Protein 6ZVO (pdb70)

Structure (mmCIF, N/CA/C/O backbone):
data_6ZVO
#
_entry.id   6ZVO
#
_cell.length_a   56.057
_cell.length_b   53.501
_cell.length_c   70.912
_cell.angle_alpha   90
_cell.angle_beta   98.36
_cell.angle_gamma   90
#
_symmetry.space_group_name_H-M   'P 1 21 1'
#
loop_
_entity.id
_entity.type
_entity.pdbx_description
1 polymer 'Mixed lineage kinase domain-like protein'
2 non-polymer 'CHLORIDE ION'
3 non-polymer 'BROMIDE ION'
4 water water
#
loop_
_atom_site.group_PDB
_atom_site.id
_atom_site.type_symbol
_atom_site.label_atom_id
_atom_site.label_alt_id
_atom_site.label_comp_id
_atom_site.label_asym_id
_atom_site.label_entity_id
_atom_site.label_seq_id
_atom_site.pdbx_PDB_ins_code
_atom_site.Cartn_x
_atom_site.Cartn_y
_atom_site.Cartn_z
_atom_site.occupancy
_atom_site.B_iso_or_equiv
_atom_site.auth_seq_id
_atom_site.auth_comp_id
_atom_site.auth_asym_id
_atom_site.auth_atom_id
_atom_site.pdbx_PDB_model_num
ATOM 1 N N . PRO A 1 3 ? 4.915 29.213 -12.931 1 46.12 0 PRO A N 1
ATOM 2 C CA . PRO A 1 3 ? 6.099 28.373 -12.689 1 45.47 0 PRO A CA 1
ATOM 3 C C . PRO A 1 3 ? 6.092 27.716 -11.301 1 44.92 0 PRO A C 1
ATOM 4 O O . PRO A 1 3 ? 6.524 26.566 -11.154 1 43.93 0 PRO A O 1
ATOM 8 N N . GLY A 1 4 ? 5.598 28.451 -10.297 1 45.1 1 GLY A N 1
ATOM 9 C CA . GLY A 1 4 ? 5.476 27.953 -8.926 1 43.67 1 GLY A CA 1
ATOM 10 C C . GLY A 1 4 ? 4.44 26.85 -8.832 1 43.97 1 GLY A C 1
ATOM 11 O O . GLY A 1 4 ? 4.635 25.876 -8.099 1 40.69 1 GLY A O 1
ATOM 12 N N . GLU A 1 5 ? 3.348 26.978 -9.615 1 44.79 2 GLU A N 1
ATOM 13 C CA . GLU A 1 5 ? 2.284 25.986 -9.694 1 44.6 2 GLU A CA 1
ATOM 14 C C . GLU A 1 5 ? 2.786 24.74 -10.431 1 42.43 2 GLU A C 1
ATOM 15 O O . GLU A 1 5 ? 2.482 23.631 -10.017 1 40.26 2 GLU A O 1
ATOM 21 N N . ASN A 1 6 ? 3.572 24.922 -11.503 1 40.9 3 ASN A N 1
ATOM 22 C CA . ASN A 1 6 ? 4.13 23.812 -12.277 1 39.33 3 ASN A CA 1
ATOM 23 C C . ASN A 1 6 ? 5.047 22.973 -11.355 1 36.66 3 ASN A C 1
ATOM 24 O O . ASN A 1 6 ? 4.945 21.738 -11.323 1 34.74 3 ASN A O 1
ATOM 29 N N . LEU A 1 7 ? 5.897 23.652 -10.57 1 32.61 4 LEU A N 1
ATOM 30 C CA . LEU A 1 7 ? 6.811 22.985 -9.647 1 30.66 4 LEU A CA 1
ATOM 31 C C . LEU A 1 7 ? 6.054 22.192 -8.58 1 29.1 4 LEU A C 1
ATOM 32 O O . LEU A 1 7 ? 6.37 21.021 -8.318 1 27.38 4 LEU A O 1
ATOM 37 N N . LYS A 1 8 ? 5.028 22.8 -7.995 1 29.06 5 LYS A N 1
ATOM 38 C CA . LYS A 1 8 ? 4.207 22.14 -6.972 1 29.72 5 LYS A CA 1
ATOM 39 C C . LYS A 1 8 ? 3.511 20.904 -7.543 1 28.37 5 LYS A C 1
ATOM 40 O O . LYS A 1 8 ? 3.44 19.858 -6.874 1 28.23 5 LYS A O 1
ATOM 46 N N . HIS A 1 9 ? 3.041 21.006 -8.796 1 27.14 6 HIS A N 1
ATOM 47 C CA . HIS A 1 9 ? 2.371 19.89 -9.46 1 25.64 6 HIS A CA 1
ATOM 48 C C . HIS A 1 9 ? 3.354 18.726 -9.624 1 23.94 6 HIS A C 1
ATOM 49 O O . HIS A 1 9 ? 3.025 17.597 -9.275 1 23.31 6 HIS A O 1
ATOM 56 N N . ILE A 1 10 ? 4.563 19.005 -10.128 1 21.66 7 ILE A N 1
ATOM 57 C CA . ILE A 1 10 ? 5.607 17.99 -10.313 1 20.89 7 ILE A CA 1
ATOM 58 C C . ILE A 1 10 ? 5.921 17.295 -8.991 1 19.25 7 ILE A C 1
ATOM 59 O O . ILE A 1 10 ? 5.985 16.063 -8.938 1 19.17 7 ILE A O 1
ATOM 64 N N . ILE A 1 11 ? 6.068 18.078 -7.911 1 19.1 8 ILE A N 1
ATOM 65 C CA . ILE A 1 11 ? 6.371 17.498 -6.605 1 18.8 8 ILE A CA 1
ATOM 66 C C . ILE A 1 11 ? 5.259 16.592 -6.127 1 18.68 8 ILE A C 1
ATOM 67 O O . ILE A 1 11 ? 5.522 15.453 -5.759 1 19.36 8 ILE A O 1
ATOM 72 N N . THR A 1 12 ? 4.011 17.063 -6.234 1 18.97 9 THR A N 1
ATOM 73 C CA . THR A 1 12 ? 2.868 16.251 -5.819 1 19.53 9 THR A CA 1
ATOM 74 C C . THR A 1 12 ? 2.757 14.973 -6.639 1 19.46 9 THR A C 1
ATOM 75 O O . THR A 1 12 ? 2.522 13.9 -6.079 1 19.57 9 THR A O 1
ATOM 79 N N . LEU A 1 13 ? 2.949 15.094 -7.957 1 19.38 10 LEU A N 1
ATOM 80 C CA . LEU A 1 13 ? 2.877 13.947 -8.853 1 19.09 10 LEU A CA 1
ATOM 81 C C . LEU A 1 13 ? 3.971 12.911 -8.506 1 18.9 10 LEU A C 1
ATOM 82 O O . LEU A 1 13 ? 3.666 11.714 -8.441 1 19.58 10 LEU A O 1
ATOM 87 N N . GLY A 1 14 ? 5.195 13.363 -8.219 1 18.34 11 GLY A N 1
ATOM 88 C CA . GLY A 1 14 ? 6.254 12.444 -7.816 1 18.44 11 GLY A CA 1
ATOM 89 C C . GLY A 1 14 ? 5.929 11.738 -6.508 1 18.38 11 GLY A C 1
ATOM 90 O O . GLY A 1 14 ? 6.164 10.525 -6.359 1 17.9 11 GLY A O 1
ATOM 91 N N . GLN A 1 15 ? 5.343 12.497 -5.545 1 18.91 12 GLN A N 1
ATOM 92 C CA . GLN A 1 15 ? 4.988 11.893 -4.254 1 20.05 12 GLN A CA 1
ATOM 93 C C . GLN A 1 15 ? 3.903 10.831 -4.43 1 19.82 12 GLN A C 1
ATOM 94 O O . GLN A 1 15 ? 3.98 9.764 -3.807 1 19.32 12 GLN A O 1
ATOM 100 N N . VAL A 1 16 ? 2.906 11.117 -5.299 1 19.9 13 VAL A N 1
ATOM 101 C CA . VAL A 1 16 ? 1.836 10.157 -5.541 1 20.12 13 VAL A CA 1
ATOM 102 C C . VAL A 1 16 ? 2.386 8.886 -6.227 1 19.19 13 VAL A C 1
ATOM 103 O O . VAL A 1 16 ? 2.034 7.763 -5.848 1 19.07 13 VAL A O 1
ATOM 107 N N . ILE A 1 17 ? 3.262 9.058 -7.219 1 17.56 14 ILE A N 1
ATOM 108 C CA . ILE A 1 17 ? 3.879 7.92 -7.909 1 17.44 14 ILE A CA 1
ATOM 109 C C . ILE A 1 17 ? 4.64 7.046 -6.916 1 17.18 14 ILE A C 1
ATOM 110 O O . ILE A 1 17 ? 4.498 5.827 -6.951 1 17.58 14 ILE A O 1
ATOM 115 N N . HIS A 1 18 ? 5.436 7.66 -6.019 1 17.82 15 HIS A N 1
ATOM 116 C CA . HIS A 1 18 ? 6.173 6.859 -5.035 1 18.74 15 HIS A CA 1
ATOM 117 C C . HIS A 1 18 ? 5.224 6.065 -4.13 1 19.19 15 HIS A C 1
ATOM 118 O O . HIS A 1 18 ? 5.414 4.868 -3.934 1 20.31 15 HIS A O 1
ATOM 125 N N . LYS A 1 19 ? 4.163 6.721 -3.625 1 20.51 16 LYS A N 1
ATOM 126 C CA . LYS A 1 19 ? 3.214 6.029 -2.757 1 21.64 16 LYS A CA 1
ATOM 127 C C . LYS A 1 19 ? 2.513 4.877 -3.506 1 21.47 16 LYS A C 1
ATOM 128 O O . LYS A 1 19 ? 2.383 3.772 -2.962 1 22.07 16 LYS A O 1
ATOM 134 N N . ARG A 1 20 ? 2.101 5.118 -4.752 1 21.48 17 ARG A N 1
ATOM 135 C CA . ARG A 1 20 ? 1.465 4.074 -5.57 1 22.38 17 ARG A CA 1
ATOM 136 C C . ARG A 1 20 ? 2.414 2.933 -5.826 1 21.96 17 ARG A C 1
ATOM 137 O O . ARG A 1 20 ? 2.017 1.778 -5.705 1 22.54 17 ARG A O 1
ATOM 145 N N . CYS A 1 21 ? 3.689 3.237 -6.135 1 20.37 18 CYS A N 1
ATOM 146 C CA . CYS A 1 21 ? 4.663 2.18 -6.379 1 21.03 18 CYS A CA 1
ATOM 147 C C . CYS A 1 21 ? 4.831 1.269 -5.181 1 22.19 18 CYS A C 1
ATOM 148 O O . CYS A 1 21 ? 4.943 0.037 -5.342 1 21.97 18 CYS A O 1
ATOM 151 N N . GLU A 1 22 ? 4.827 1.866 -3.97 1 23.43 19 GLU A N 1
ATOM 152 C CA . GLU A 1 22 ? 4.986 1.093 -2.735 1 26.33 19 GLU A CA 1
ATOM 153 C C . GLU A 1 22 ? 3.825 0.123 -2.475 1 27.48 19 GLU A C 1
ATOM 154 O O . GLU A 1 22 ? 4.008 -0.889 -1.788 1 28.87 19 GLU A O 1
ATOM 160 N N A GLU A 1 23 ? 2.639 0.428 -3.03 0.53 27.81 20 GLU A N 1
ATOM 161 N N B GLU A 1 23 ? 2.633 0.445 -2.989 0.47 27.93 20 GLU A N 1
ATOM 162 C CA A GLU A 1 23 ? 1.424 -0.37 -2.894 0.53 28.13 20 GLU A CA 1
ATOM 163 C CA B GLU A 1 23 ? 1.454 -0.398 -2.808 0.47 28.18 20 GLU A CA 1
ATOM 164 C C A GLU A 1 23 ? 1.309 -1.495 -3.937 0.53 27.82 20 GLU A C 1
ATOM 165 C C B GLU A 1 23 ? 1.185 -1.354 -3.993 0.47 27.96 20 GLU A C 1
ATOM 166 O O A GLU A 1 23 ? 0.556 -2.439 -3.697 0.53 27.52 20 GLU A O 1
ATOM 167 O O B GLU A 1 23 ? 0.134 -2.001 -4.019 0.47 27.54 20 GLU A O 1
ATOM 178 N N A MET A 1 24 ? 1.97 -1.368 -5.113 0.58 26.03 21 MET A N 1
ATOM 179 N N B MET A 1 24 ? 2.106 -1.434 -4.974 0.42 26.27 21 MET A N 1
ATOM 180 C CA A MET A 1 24 ? 1.855 -2.361 -6.19 0.58 26.12 21 MET A CA 1
ATOM 181 C CA B MET A 1 24 ? 1.943 -2.359 -6.093 0.42 26.09 21 MET A CA 1
ATOM 182 C C A MET A 1 24 ? 2.191 -3.774 -5.712 0.58 26.41 21 MET A C 1
ATOM 183 C C B MET A 1 24 ? 2.131 -3.778 -5.562 0.42 26.16 21 MET A C 1
ATOM 184 O O A MET A 1 24 ? 3.163 -3.99 -4.991 0.58 26.28 21 MET A O 1
ATOM 185 O O B MET A 1 24 ? 2.984 -4.015 -4.705 0.42 25.4 21 MET A O 1
ATOM 194 N N . LYS A 1 25 ? 1.291 -4.706 -6.021 1 26.61 22 LYS A N 1
ATOM 195 C CA . LYS A 1 25 ? 1.352 -6.087 -5.558 1 27.92 22 LYS A CA 1
ATOM 196 C C . LYS A 1 25 ? 2.216 -7.031 -6.374 1 27.09 22 LYS A C 1
ATOM 197 O O . LYS A 1 25 ? 2.632 -8.071 -5.841 1 28.84 22 LYS A O 1
ATOM 203 N N . TYR A 1 26 ? 2.485 -6.705 -7.638 1 26.42 23 TYR A N 1
ATOM 204 C CA . TYR A 1 26 ? 3.23 -7.595 -8.51 1 27.04 23 TYR A CA 1
ATOM 205 C C . TYR A 1 26 ? 4.413 -6.865 -9.14 1 26.09 23 TYR A C 1
ATOM 206 O O . TYR A 1 26 ? 4.388 -5.642 -9.266 1 26.32 23 TYR A O 1
ATOM 215 N N . CYS A 1 27 ? 5.48 -7.608 -9.497 1 25.41 24 CYS A N 1
ATOM 216 C CA . CYS A 1 27 ? 6.725 -7.04 -10.035 1 24.8 24 CYS A CA 1
ATOM 217 C C . CYS A 1 27 ? 7.247 -5.926 -9.133 1 23.78 24 CYS A C 1
ATOM 218 O O . CYS A 1 27 ? 7.539 -4.826 -9.583 1 23.88 24 CYS A O 1
ATOM 221 N N . LYS A 1 28 ? 7.274 -6.234 -7.834 1 23.52 25 LYS A N 1
ATOM 222 C CA . LYS A 1 28 ? 7.632 -5.272 -6.818 1 23.56 25 LYS A CA 1
ATOM 223 C C . LYS A 1 28 ? 9.024 -4.672 -6.966 1 22.79 25 LYS A C 1
ATOM 224 O O . LYS A 1 28 ? 9.194 -3.509 -6.614 1 21.27 25 LYS A O 1
ATOM 230 N N . LYS A 1 29 ? 10.035 -5.42 -7.463 1 22.19 26 LYS A N 1
ATOM 231 C CA . LYS A 1 29 ? 11.395 -4.842 -7.576 1 22.51 26 LYS A CA 1
ATOM 232 C C . LYS A 1 29 ? 11.373 -3.664 -8.537 1 20.73 26 LYS A C 1
ATOM 233 O O . LYS A 1 29 ? 11.884 -2.598 -8.201 1 20.95 26 LYS A O 1
ATOM 239 N N . GLN A 1 30 ? 10.718 -3.841 -9.689 1 19.26 27 GLN A N 1
ATOM 240 C CA . GLN A 1 30 ? 10.658 -2.781 -10.694 1 18.55 27 GLN A CA 1
ATOM 241 C C . GLN A 1 30 ? 9.776 -1.628 -10.251 1 17.94 27 GLN A C 1
ATOM 242 O O . GLN A 1 30 ? 10.123 -0.473 -10.499 1 17.82 27 GLN A O 1
ATOM 248 N N . CYS A 1 31 ? 8.654 -1.936 -9.597 1 18.32 28 CYS A N 1
ATOM 249 C CA . CYS A 1 31 ? 7.756 -0.858 -9.149 1 17.87 28 CYS A CA 1
ATOM 250 C C . CYS A 1 31 ? 8.441 -0.039 -8.064 1 17.57 28 CYS A C 1
ATOM 251 O O . CYS A 1 31 ? 8.438 1.183 -8.139 1 18.02 28 CYS A O 1
ATOM 254 N N . ARG A 1 32 ? 9.054 -0.713 -7.081 1 17.87 29 ARG A N 1
ATOM 255 C CA . ARG A 1 32 ? 9.72 0.009 -6.013 1 18.2 29 ARG A CA 1
ATOM 256 C C . ARG A 1 32 ? 10.914 0.787 -6.523 1 17.56 29 ARG A C 1
ATOM 257 O O . ARG A 1 32 ? 11.189 1.866 -5.995 1 16.97 29 ARG A O 1
ATOM 265 N N . ARG A 1 33 ? 11.61 0.27 -7.554 1 16.72 30 ARG A N 1
ATOM 266 C CA . ARG A 1 33 ? 12.764 1.001 -8.102 1 16.72 30 ARG A CA 1
ATOM 267 C C . ARG A 1 33 ? 12.273 2.307 -8.742 1 15.93 30 ARG A C 1
ATOM 268 O O . ARG A 1 33 ? 12.87 3.366 -8.527 1 16.43 30 ARG A O 1
ATOM 276 N N . LEU A 1 34 ? 11.151 2.236 -9.484 1 15.39 31 LEU A N 1
ATOM 277 C CA . LEU A 1 34 ? 10.602 3.452 -10.102 1 14.68 31 LEU A CA 1
ATOM 278 C C . LEU A 1 34 ? 10.227 4.483 -9.023 1 14.88 31 LEU A C 1
ATOM 279 O O . LEU A 1 34 ? 10.591 5.648 -9.14 1 15.03 31 LEU A O 1
ATOM 284 N N . GLY A 1 35 ? 9.553 4.041 -7.97 1 15.31 32 GLY A N 1
ATOM 285 C CA . GLY A 1 35 ? 9.125 4.955 -6.905 1 15.69 32 GLY A CA 1
ATOM 286 C C . GLY A 1 35 ? 10.311 5.599 -6.207 1 16.34 32 GLY A C 1
ATOM 287 O O . GLY A 1 35 ? 10.302 6.805 -5.945 1 16.94 32 GLY A O 1
ATOM 288 N N . HIS A 1 36 ? 11.36 4.763 -5.93 1 17.09 33 HIS A N 1
ATOM 289 C CA . HIS A 1 36 ? 12.612 5.228 -5.267 1 18.2 33 HIS A CA 1
ATOM 290 C C . HIS A 1 36 ? 13.296 6.289 -6.157 1 17.12 33 HIS A C 1
ATOM 291 O O . HIS A 1 36 ? 13.665 7.386 -5.685 1 16.96 33 HIS A O 1
ATOM 298 N N . ARG A 1 37 ? 13.396 5.998 -7.465 1 15.88 34 ARG A N 1
ATOM 299 C CA . ARG A 1 37 ? 14.028 6.93 -8.397 1 15.63 34 ARG A CA 1
ATOM 300 C C . ARG A 1 37 ? 13.248 8.244 -8.466 1 15.43 34 ARG A C 1
ATOM 301 O O . ARG A 1 37 ? 13.858 9.328 -8.397 1 14.89 34 ARG A O 1
ATOM 309 N N . VAL A 1 38 ? 11.908 8.169 -8.561 1 15.24 35 VAL A N 1
ATOM 310 C CA . VAL A 1 38 ? 11.097 9.39 -8.649 1 15.43 35 VAL A CA 1
ATOM 311 C C . VAL A 1 38 ? 11.189 10.255 -7.386 1 15.68 35 VAL A C 1
ATOM 312 O O . VAL A 1 38 ? 11.379 11.485 -7.467 1 16.33 35 VAL A O 1
ATOM 316 N N . LEU A 1 39 ? 11.171 9.61 -6.234 1 16.12 36 LEU A N 1
ATOM 317 C CA . LEU A 1 39 ? 11.31 10.349 -4.971 1 17.05 36 LEU A CA 1
ATOM 318 C C . LEU A 1 39 ? 12.666 11.059 -4.914 1 16.75 36 LEU A C 1
ATOM 319 O O . LEU A 1 39 ? 12.741 12.185 -4.421 1 18.02 36 LEU A O 1
ATOM 324 N N . GLY A 1 40 ? 13.706 10.401 -5.454 1 16.57 37 GLY A N 1
ATOM 325 C CA . GLY A 1 40 ? 15.045 10.974 -5.473 1 16.61 37 GLY A CA 1
ATOM 326 C C . GLY A 1 40 ? 15.109 12.195 -6.361 1 16.94 37 GLY A C 1
ATOM 327 O O . GLY A 1 40 ? 15.841 13.129 -6.054 1 18.99 37 GLY A O 1
ATOM 328 N N . LEU A 1 41 ? 14.385 12.186 -7.49 1 16.4 38 LEU A N 1
ATOM 329 C CA . LEU A 1 41 ? 14.422 13.34 -8.399 1 16.13 38 LEU A CA 1
ATOM 330 C C . LEU A 1 41 ? 13.68 14.511 -7.821 1 16.6 38 LEU A C 1
ATOM 331 O O . LEU A 1 41 ? 14.088 15.671 -8.037 1 17.17 38 LEU A O 1
ATOM 336 N N . ILE A 1 42 ? 12.548 14.233 -7.138 1 17.05 39 ILE A N 1
ATOM 337 C CA . ILE A 1 42 ? 11.782 15.361 -6.613 1 17.79 39 ILE A CA 1
ATOM 338 C C . ILE A 1 42 ? 12.421 15.948 -5.366 1 17.88 39 ILE A C 1
ATOM 339 O O . ILE A 1 42 ? 12.131 17.1 -5.054 1 17.97 39 ILE A O 1
ATOM 344 N N . LYS A 1 43 ? 13.316 15.215 -4.675 1 18.17 40 LYS A N 1
ATOM 345 C CA . LYS A 1 43 ? 13.912 15.75 -3.441 1 19.38 40 LYS A CA 1
ATOM 346 C C . LYS A 1 43 ? 14.577 17.14 -3.644 1 18.77 40 LYS A C 1
ATOM 347 O O . LYS A 1 43 ? 14.184 18.083 -2.931 1 19.11 40 LYS A O 1
ATOM 353 N N . PRO A 1 44 ? 15.486 17.338 -4.618 1 18.82 41 PRO A N 1
ATOM 354 C CA . PRO A 1 44 ? 16.059 18.692 -4.806 1 18.74 41 PRO A CA 1
ATOM 355 C C . PRO A 1 44 ? 15.016 19.74 -5.246 1 18.79 41 PRO A C 1
ATOM 356 O O . PRO A 1 44 ? 15.169 20.929 -4.956 1 18.82 41 PRO A O 1
ATOM 360 N N . LEU A 1 45 ? 13.942 19.299 -5.936 1 18.74 42 LEU A N 1
ATOM 361 C CA . LEU A 1 45 ? 12.887 20.217 -6.347 1 19.1 42 LEU A CA 1
ATOM 362 C C . LEU A 1 45 ? 12.135 20.713 -5.142 1 20.57 42 LEU A C 1
ATOM 363 O O . LEU A 1 45 ? 11.793 21.902 -5.084 1 21.07 42 LEU A O 1
ATOM 368 N N . GLU A 1 46 ? 11.887 19.813 -4.164 1 22.42 43 GLU A N 1
ATOM 369 C CA . GLU A 1 46 ? 11.225 20.155 -2.905 1 24.79 43 GLU A CA 1
ATOM 370 C C . GLU A 1 46 ? 12.084 21.165 -2.164 1 26.06 43 GLU A C 1
ATOM 371 O O . GLU A 1 46 ? 11.534 22.136 -1.641 1 25.44 43 GLU A O 1
ATOM 377 N N . MET A 1 47 ? 13.419 20.969 -2.139 1 26.53 44 MET A N 1
ATOM 378 C CA . MET A 1 47 ? 14.315 21.923 -1.475 1 29.91 44 MET A CA 1
ATOM 379 C C . MET A 1 47 ? 14.262 23.274 -2.19 1 30.21 44 MET A C 1
ATOM 380 O O . MET A 1 47 ? 14.298 24.309 -1.531 1 31.37 44 MET A O 1
ATOM 385 N N . LEU A 1 48 ? 14.179 23.27 -3.537 1 31.46 45 LEU A N 1
ATOM 386 C CA . LEU A 1 48 ? 14.111 24.516 -4.322 1 34.29 45 LEU A CA 1
ATOM 387 C C . LEU A 1 48 ? 12.829 25.261 -3.997 1 36.66 45 LEU A C 1
ATOM 388 O O . LEU A 1 48 ? 12.859 26.473 -3.809 1 38.69 45 LEU A O 1
ATOM 393 N N . GLN A 1 49 ? 11.7 24.533 -3.939 1 38.22 46 GLN A N 1
ATOM 394 C CA . GLN A 1 49 ? 10.371 25.07 -3.665 1 42.16 46 GLN A CA 1
ATOM 395 C C . GLN A 1 49 ? 10.324 25.847 -2.333 1 44.93 46 GLN A C 1
ATOM 396 O O . GLN A 1 49 ? 9.658 26.879 -2.248 1 46.91 46 GLN A O 1
ATOM 402 N N . ASP A 1 50 ? 11.09 25.393 -1.329 1 50.67 47 ASP A N 1
ATOM 403 C CA . ASP A 1 50 ? 11.182 26.033 -0.019 1 55.45 47 ASP A CA 1
ATOM 404 C C . ASP A 1 50 ? 11.988 27.336 -0.023 1 59.51 47 ASP A C 1
ATOM 405 O O . ASP A 1 50 ? 12.47 27.741 1.032 1 64.19 47 ASP A O 1
ATOM 410 N N . GLN A 1 51 ? 12.127 28.004 -1.179 1 63.11 48 GLN A N 1
ATOM 411 C CA . GLN A 1 51 ? 12.856 29.274 -1.244 1 65.58 48 GLN A CA 1
ATOM 412 C C . GLN A 1 51 ? 12.006 30.379 -1.887 1 66.23 48 GLN A C 1
ATOM 413 O O . GLN A 1 51 ? 11.06 30.102 -2.631 1 67.96 48 GLN A O 1
ATOM 419 N N . SER A 1 55 ? 13.702 32.605 -9.951 1 45.71 52 SER A N 1
ATOM 420 C CA . SER A 1 55 ? 14.042 33.36 -11.166 1 44.35 52 SER A CA 1
ATOM 421 C C . SER A 1 55 ? 13.131 33.038 -12.375 1 43.21 52 SER A C 1
ATOM 422 O O . SER A 1 55 ? 12.515 31.968 -12.421 1 43.42 52 SER A O 1
ATOM 425 N N . VAL A 1 56 ? 13.034 33.969 -13.344 1 40.7 53 VAL A N 1
ATOM 426 C CA . VAL A 1 56 ? 12.218 33.739 -14.528 1 38.32 53 VAL A CA 1
ATOM 427 C C . VAL A 1 56 ? 12.898 32.692 -15.388 1 37.19 53 VAL A C 1
ATOM 428 O O . VAL A 1 56 ? 14.07 32.85 -15.773 1 35.44 53 VAL A O 1
ATOM 432 N N . PRO A 1 57 ? 12.189 31.585 -15.663 1 35.6 54 PRO A N 1
ATOM 433 C CA . PRO A 1 57 ? 12.824 30.515 -16.431 1 35.01 54 PRO A CA 1
ATOM 434 C C . PRO A 1 57 ? 13.113 30.841 -17.875 1 34.79 54 PRO A C 1
ATOM 435 O O . PRO A 1 57 ? 12.336 31.534 -18.558 1 34.42 54 PRO A O 1
ATOM 439 N N . SER A 1 58 ? 14.213 30.285 -18.364 1 32.46 55 SER A N 1
ATOM 440 C CA . SER A 1 58 ? 14.539 30.394 -19.777 1 32.53 55 SER A CA 1
ATOM 441 C C . SER A 1 58 ? 13.537 29.534 -20.58 1 32.92 55 SER A C 1
ATOM 442 O O . SER A 1 58 ? 12.823 28.688 -20.016 1 30.11 55 SER A O 1
ATOM 445 N N . GLU A 1 59 ? 13.535 29.701 -21.921 1 33.96 56 GLU A N 1
ATOM 446 C CA . GLU A 1 59 ? 12.71 28.877 -22.799 1 33.97 56 GLU A CA 1
ATOM 447 C C . GLU A 1 59 ? 13.067 27.397 -22.637 1 32.86 56 GLU A C 1
ATOM 448 O O . GLU A 1 59 ? 12.18 26.549 -22.502 1 32.89 56 GLU A O 1
ATOM 454 N N . LYS A 1 60 ? 14.377 27.117 -22.557 1 31.54 57 LYS A N 1
ATOM 455 C CA . LYS A 1 60 ? 14.885 25.764 -22.37 1 30.16 57 LYS A CA 1
ATOM 456 C C . LYS A 1 60 ? 14.452 25.172 -21.033 1 27.6 57 LYS A C 1
ATOM 457 O O . LYS A 1 60 ? 14.129 23.992 -21.004 1 25.87 57 LYS A O 1
ATOM 463 N N . LEU A 1 61 ? 14.397 25.969 -19.957 1 26.32 58 LEU A N 1
ATOM 464 C CA . LEU A 1 61 ? 13.971 25.461 -18.65 1 26.37 58 LEU A CA 1
ATOM 465 C C . LEU A 1 61 ? 12.488 25.125 -18.653 1 26.21 58 LEU A C 1
ATOM 466 O O . LEU A 1 61 ? 12.101 24.062 -18.172 1 26.55 58 LEU A O 1
ATOM 471 N N . THR A 1 62 ? 11.656 26.006 -19.229 1 26.11 59 THR A N 1
ATOM 472 C CA . THR A 1 62 ? 10.222 25.742 -19.291 1 26.24 59 THR A CA 1
ATOM 473 C C . THR A 1 62 ? 9.915 24.466 -20.063 1 25.36 59 THR A C 1
ATOM 474 O O . THR A 1 62 ? 9.158 23.631 -19.563 1 25.95 59 THR A O 1
ATOM 478 N N . THR A 1 63 ? 10.547 24.273 -21.232 1 25.32 60 THR A N 1
ATOM 479 C CA . THR A 1 63 ? 10.268 23.051 -21.997 1 24.9 60 THR A CA 1
ATOM 480 C C . THR A 1 63 ? 10.794 21.818 -21.227 1 24.35 60 THR A C 1
ATOM 481 O O . THR A 1 63 ? 10.081 20.818 -21.205 1 25.2 60 THR A O 1
ATOM 485 N N . ALA A 1 64 ? 11.967 21.909 -20.543 1 23.76 61 ALA A N 1
ATOM 486 C CA . ALA A 1 64 ? 12.516 20.776 -19.738 1 23.63 61 ALA A CA 1
ATOM 487 C C . ALA A 1 64 ? 11.544 20.412 -18.609 1 23.03 61 ALA A C 1
ATOM 488 O O . ALA A 1 64 ? 11.277 19.228 -18.391 1 21.7 61 ALA A O 1
ATOM 490 N N . MET A 1 65 ? 10.982 21.427 -17.943 1 23.69 62 MET A N 1
ATOM 491 C CA . MET A 1 65 ? 10.018 21.235 -16.862 1 25.68 62 MET A CA 1
ATOM 492 C C . MET A 1 65 ? 8.743 20.569 -17.355 1 25.21 62 MET A C 1
ATOM 493 O O . MET A 1 65 ? 8.163 19.72 -16.665 1 26.03 62 MET A O 1
ATOM 498 N N . ASN A 1 66 ? 8.297 20.955 -18.552 1 25.25 63 ASN A N 1
ATOM 499 C CA . ASN A 1 66 ? 7.09 20.365 -19.112 1 24.98 63 ASN A CA 1
ATOM 500 C C . ASN A 1 66 ? 7.332 18.957 -19.569 1 23.25 63 ASN A C 1
ATOM 501 O O . ASN A 1 66 ? 6.435 18.133 -19.44 1 21.92 63 ASN A O 1
ATOM 506 N N . ARG A 1 67 ? 8.529 18.675 -20.132 1 21.48 64 ARG A N 1
ATOM 507 C CA . ARG A 1 67 ? 8.868 17.309 -20.548 1 21.4 64 ARG A CA 1
ATOM 508 C C . ARG A 1 67 ? 8.949 16.413 -19.295 1 20.1 64 ARG A C 1
ATOM 509 O O . ARG A 1 67 ? 8.551 15.258 -19.348 1 19.34 64 ARG A O 1
ATOM 517 N N . PHE A 1 68 ? 9.46 16.944 -18.182 1 19.14 65 PHE A N 1
ATOM 518 C CA . PHE A 1 68 ? 9.584 16.164 -16.958 1 19.13 65 PHE A CA 1
ATOM 519 C C . PHE A 1 68 ? 8.204 15.84 -16.402 1 19.08 65 PHE A C 1
ATOM 520 O O . PHE A 1 68 ? 7.898 14.688 -16.066 1 18.82 65 PHE A O 1
ATOM 528 N N . LYS A 1 69 ? 7.322 16.844 -16.362 1 19.99 66 LYS A N 1
ATOM 529 C CA . LYS A 1 69 ? 5.941 16.648 -15.932 1 19.99 66 LYS A CA 1
ATOM 530 C C . LYS A 1 69 ? 5.254 15.56 -16.81 1 19.16 66 LYS A C 1
ATOM 531 O O . LYS A 1 69 ? 4.644 14.638 -16.279 1 19.13 66 LYS A O 1
ATOM 537 N N . ALA A 1 70 ? 5.43 15.639 -18.142 1 18.74 67 ALA A N 1
ATOM 538 C CA . ALA A 1 70 ? 4.829 14.659 -19.043 1 19.31 67 ALA A CA 1
ATOM 539 C C . ALA A 1 70 ? 5.379 13.263 -18.817 1 18.96 67 ALA A C 1
ATOM 540 O O . ALA A 1 70 ? 4.605 12.297 -18.857 1 19 67 ALA A O 1
ATOM 542 N N . ALA A 1 71 ? 6.685 13.139 -18.569 1 19.32 68 ALA A N 1
ATOM 543 C CA . ALA A 1 71 ? 7.275 11.825 -18.311 1 18.8 68 ALA A CA 1
ATOM 544 C C . ALA A 1 71 ? 6.724 11.241 -17.002 1 18.28 68 ALA A C 1
ATOM 545 O O . ALA A 1 71 ? 6.483 10.044 -16.923 1 17.8 68 ALA A O 1
ATOM 547 N N . LEU A 1 72 ? 6.551 12.086 -15.964 1 17.66 69 LEU A N 1
ATOM 548 C CA . LEU A 1 72 ? 5.973 11.599 -14.712 1 17.84 69 LEU A CA 1
ATOM 549 C C . LEU A 1 72 ? 4.511 11.175 -14.943 1 17.97 69 LEU A C 1
ATOM 550 O O . LEU A 1 72 ? 4.085 10.161 -14.417 1 18.54 69 LEU A O 1
ATOM 555 N N . GLU A 1 73 ? 3.742 11.949 -15.756 1 18.79 70 GLU A N 1
ATOM 556 C CA . GLU A 1 73 ? 2.36 11.558 -16.058 1 20.35 70 GLU A CA 1
ATOM 557 C C . GLU A 1 73 ? 2.304 10.234 -16.797 1 20.3 70 GLU A C 1
ATOM 558 O O . GLU A 1 73 ? 1.434 9.394 -16.519 1 20.52 70 GLU A O 1
ATOM 564 N N . GLU A 1 74 ? 3.268 10.007 -17.7 1 20.31 71 GLU A N 1
ATOM 565 C CA . GLU A 1 74 ? 3.346 8.757 -18.433 1 20.69 71 GLU A CA 1
ATOM 566 C C . GLU A 1 74 ? 3.648 7.631 -17.435 1 19.71 71 GLU A C 1
ATOM 567 O O . GLU A 1 74 ? 3.019 6.593 -17.488 1 19.81 71 GLU A O 1
ATOM 573 N N . ALA A 1 75 ? 4.583 7.858 -16.482 1 18.98 72 ALA A N 1
ATOM 574 C CA . ALA A 1 75 ? 4.88 6.839 -15.457 1 18.25 72 ALA A CA 1
ATOM 575 C C . ALA A 1 75 ? 3.621 6.523 -14.615 1 18.37 72 ALA A C 1
ATOM 576 O O . ALA A 1 75 ? 3.334 5.364 -14.321 1 18.02 72 ALA A O 1
ATOM 578 N N . ASN A 1 76 ? 2.858 7.557 -14.255 1 18.64 73 ASN A N 1
ATOM 579 C CA . ASN A 1 76 ? 1.627 7.371 -13.477 1 19.52 73 ASN A CA 1
ATOM 580 C C . ASN A 1 76 ? 0.6 6.521 -14.251 1 19.55 73 ASN A C 1
ATOM 581 O O . ASN A 1 76 ? -0.036 5.644 -13.676 1 20.48 73 ASN A O 1
ATOM 586 N N . GLY A 1 77 ? 0.516 6.737 -15.553 1 19.72 74 GLY A N 1
ATOM 587 C CA . GLY A 1 77 ? -0.363 5.933 -16.406 1 20.68 74 GLY A CA 1
ATOM 588 C C . GLY A 1 77 ? 0.051 4.473 -16.485 1 20.88 74 GLY A C 1
ATOM 589 O O . GLY A 1 77 ? -0.796 3.57 -16.475 1 21.59 74 GLY A O 1
ATOM 590 N N . GLU A 1 78 ? 1.367 4.217 -16.52 1 21.51 75 GLU A N 1
ATOM 591 C CA . GLU A 1 78 ? 1.88 2.847 -16.557 1 22.05 75 GLU A CA 1
ATOM 592 C C . GLU A 1 78 ? 1.687 2.149 -15.214 1 21.91 75 GLU A C 1
ATOM 593 O O . GLU A 1 78 ? 1.393 0.963 -15.181 1 21.59 75 GLU A O 1
ATOM 599 N N . ILE A 1 79 ? 1.825 2.879 -14.101 1 21.32 76 ILE A N 1
ATOM 600 C CA . ILE A 1 79 ? 1.576 2.317 -12.775 1 22.34 76 ILE A CA 1
ATOM 601 C C . ILE A 1 79 ? 0.11 1.898 -12.652 1 22.38 76 ILE A C 1
ATOM 602 O O . ILE A 1 79 ? -0.187 0.837 -12.1 1 22.59 76 ILE A O 1
ATOM 607 N N . GLU A 1 80 ? -0.8 2.711 -13.196 1 23.63 77 GLU A N 1
ATOM 608 C CA . GLU A 1 80 ? -2.219 2.366 -13.166 1 25.09 77 GLU A CA 1
ATOM 609 C C . GLU A 1 80 ? -2.465 1.074 -13.947 1 24.76 77 GLU A C 1
ATOM 610 O O . GLU A 1 80 ? -3.121 0.168 -13.431 1 25.82 77 GLU A O 1
ATOM 616 N N A LYS A 1 81 ? -1.917 0.971 -15.156 0.66 25 78 LYS A N 1
ATOM 617 N N B LYS A 1 81 ? -1.913 0.979 -15.168 0.34 25.25 78 LYS A N 1
ATOM 618 C CA A LYS A 1 81 ? -2.091 -0.217 -15.996 0.66 25.57 78 LYS A CA 1
ATOM 619 C CA B LYS A 1 81 ? -2.056 -0.196 -16.031 0.34 25.46 78 LYS A CA 1
ATOM 620 C C A LYS A 1 81 ? -1.536 -1.46 -15.317 0.66 25.2 78 LYS A C 1
ATOM 621 C C B LYS A 1 81 ? -1.515 -1.446 -15.35 0.34 25.06 78 LYS A C 1
ATOM 622 O O A LYS A 1 81 ? -2.21 -2.495 -15.255 0.66 25.5 78 LYS A O 1
ATOM 623 O O B LYS A 1 81 ? -2.179 -2.48 -15.337 0.34 25.16 78 LYS A O 1
ATOM 634 N N . PHE A 1 82 ? -0.316 -1.347 -14.753 1 24.74 79 PHE A N 1
ATOM 635 C CA . PHE A 1 82 ? 0.321 -2.492 -14.15 1 25.16 79 PHE A CA 1
ATOM 636 C C . PHE A 1 82 ? -0.144 -2.824 -12.748 1 26.03 79 PHE A C 1
ATOM 637 O O . PHE A 1 82 ? 0.357 -3.805 -12.184 1 26.11 79 PHE A O 1
ATOM 645 N N A SER A 1 83 ? -1.12 -2.071 -12.188 0.5 27.14 80 SER A N 1
ATOM 646 N N B SER A 1 83 ? -1.117 -2.067 -12.189 0.5 26.7 80 SER A N 1
ATOM 647 C CA A SER A 1 83 ? -1.686 -2.436 -10.887 0.5 28.28 80 SER A CA 1
ATOM 648 C CA B SER A 1 83 ? -1.677 -2.428 -10.888 0.5 27.43 80 SER A CA 1
ATOM 649 C C A SER A 1 83 ? -2.602 -3.69 -11.019 0.5 29.27 80 SER A C 1
ATOM 650 C C B SER A 1 83 ? -2.569 -3.701 -11.021 0.5 28.7 80 SER A C 1
ATOM 651 O O A SER A 1 83 ? -2.873 -4.363 -10.017 0.5 30.1 80 SER A O 1
ATOM 652 O O B SER A 1 83 ? -2.778 -4.406 -10.028 0.5 29.49 80 SER A O 1
ATOM 657 N N . ASN A 1 84 ? -3.073 -3.991 -12.245 1 29.72 81 ASN A N 1
ATOM 658 C CA . ASN A 1 84 ? -3.905 -5.145 -12.55 1 29.92 81 ASN A CA 1
ATOM 659 C C . ASN A 1 84 ? -2.972 -6.26 -13.023 1 28.96 81 ASN A C 1
ATOM 660 O O . ASN A 1 84 ? -2.251 -6.084 -14.001 1 29.63 81 ASN A O 1
ATOM 665 N N . ARG A 1 85 ? -3.01 -7.408 -12.342 1 28.88 82 ARG A N 1
ATOM 666 C CA . ARG A 1 85 ? -2.177 -8.562 -12.667 1 27.97 82 ARG A CA 1
ATOM 667 C C . ARG A 1 85 ? -2.266 -9.064 -14.115 1 27.72 82 ARG A C 1
ATOM 668 O O . ARG A 1 85 ? -1.233 -9.41 -14.712 1 27.56 82 ARG A O 1
ATOM 676 N N A SER A 1 86 ? -3.488 -9.131 -14.685 0.22 27.23 83 SER A N 1
ATOM 677 N N B SER A 1 86 ? -3.507 -9.115 -14.677 0.78 27.59 83 SER A N 1
ATOM 678 C CA A SER A 1 86 ? -3.643 -9.609 -16.063 0.22 26.95 83 SER A CA 1
ATOM 679 C CA B SER A 1 86 ? -3.722 -9.585 -16.058 0.78 27.48 83 SER A CA 1
ATOM 680 C C A SER A 1 86 ? -2.97 -8.677 -17.081 0.22 26.47 83 SER A C 1
ATOM 681 C C B SER A 1 86 ? -3.047 -8.658 -17.099 0.78 26.63 83 SER A C 1
ATOM 682 O O A SER A 1 86 ? -2.525 -9.147 -18.128 0.22 26.47 83 SER A O 1
ATOM 683 O O B SER A 1 86 ? -2.607 -9.128 -18.146 0.78 26.7 83 SER A O 1
ATOM 688 N N . ASN A 1 87 ? -2.853 -7.372 -16.759 1 26.56 84 ASN A N 1
ATOM 689 C CA . ASN A 1 87 ? -2.163 -6.442 -17.659 1 26.24 84 ASN A CA 1
ATOM 690 C C . ASN A 1 87 ? -0.654 -6.689 -17.636 1 25.75 84 ASN A C 1
ATOM 691 O O . ASN A 1 87 ? -0.01 -6.608 -18.683 1 26.07 84 ASN A O 1
ATOM 696 N N . ILE A 1 88 ? -0.112 -7.047 -16.459 1 24.9 85 ILE A N 1
ATOM 697 C CA . ILE A 1 88 ? 1.28 -7.437 -16.33 1 24.42 85 ILE A CA 1
ATOM 698 C C . ILE A 1 88 ? 1.542 -8.686 -17.144 1 24.62 85 ILE A C 1
ATOM 699 O O . ILE A 1 88 ? 2.497 -8.698 -17.909 1 23.7 85 ILE A O 1
ATOM 704 N N A CYS A 1 89 ? 0.706 -9.729 -16.984 0.58 24.77 86 CYS A N 1
ATOM 705 N N B CYS A 1 89 ? 0.686 -9.729 -16.995 0.42 24.54 86 CYS A N 1
ATOM 706 C CA A CYS A 1 89 ? 0.874 -10.984 -17.694 0.58 25.36 86 CYS A CA 1
ATOM 707 C CA B CYS A 1 89 ? 0.799 -11 -17.714 0.42 24.99 86 CYS A CA 1
ATOM 708 C C A CYS A 1 89 ? 0.917 -10.788 -19.207 0.58 25.15 86 CYS A C 1
ATOM 709 C C B CYS A 1 89 ? 0.907 -10.783 -19.209 0.42 24.9 86 CYS A C 1
ATOM 710 O O A CYS A 1 89 ? 1.826 -11.321 -19.848 0.58 24.59 86 CYS A O 1
ATOM 711 O O B CYS A 1 89 ? 1.817 -11.324 -19.844 0.42 24.5 86 CYS A O 1
ATOM 716 N N . ARG A 1 90 ? -0.026 -9.991 -19.765 1 25.07 87 ARG A N 1
ATOM 717 C CA . ARG A 1 90 ? -0.084 -9.726 -21.198 1 26.41 87 ARG A CA 1
ATOM 718 C C . ARG A 1 90 ? 1.151 -8.976 -21.656 1 25.42 87 ARG A C 1
ATOM 719 O O . ARG A 1 90 ? 1.77 -9.366 -22.644 1 24.86 87 ARG A O 1
ATOM 727 N N . PHE A 1 91 ? 1.57 -7.96 -20.891 1 24.74 88 PHE A N 1
ATOM 728 C CA . PHE A 1 91 ? 2.788 -7.229 -21.244 1 25.07 88 PHE A CA 1
ATOM 729 C C . PHE A 1 91 ? 4.012 -8.158 -21.243 1 23.91 88 PHE A C 1
ATOM 730 O O . PHE A 1 91 ? 4.788 -8.137 -22.185 1 23.94 88 PHE A O 1
ATOM 738 N N . LEU A 1 92 ? 4.179 -8.959 -20.192 1 24.33 89 LEU A N 1
ATOM 739 C CA . LEU A 1 92 ? 5.326 -9.847 -20.049 1 24.32 89 LEU A CA 1
ATOM 740 C C . LEU A 1 92 ? 5.391 -10.878 -21.149 1 23.81 89 LEU A C 1
ATOM 741 O O . LEU A 1 92 ? 6.475 -11.156 -21.661 1 23.67 89 LEU A O 1
ATOM 746 N N . THR A 1 93 ? 4.234 -11.423 -21.536 1 23.07 90 THR A N 1
ATOM 747 C CA . THR A 1 93 ? 4.193 -12.426 -22.605 1 23.43 90 THR A CA 1
ATOM 748 C C . THR A 1 93 ? 4.575 -11.803 -23.956 1 23.93 90 THR A C 1
ATOM 749 O O . THR A 1 93 ? 5.214 -12.452 -24.774 1 26.33 90 THR A O 1
ATOM 753 N N . ALA A 1 94 ? 4.205 -10.552 -24.181 1 23.66 91 ALA A N 1
ATOM 754 C CA . ALA A 1 94 ? 4.537 -9.861 -25.429 1 23.17 91 ALA A CA 1
ATOM 755 C C . ALA A 1 94 ? 5.966 -9.212 -25.382 1 23.18 91 ALA A C 1
ATOM 756 O O . ALA A 1 94 ? 6.376 -8.56 -26.338 1 23.73 91 ALA A O 1
ATOM 758 N N . SER A 1 95 ? 6.677 -9.335 -24.232 1 22.58 92 SER A N 1
ATOM 759 C CA . SER A 1 95 ? 7.985 -8.74 -24.005 1 22.94 92 SER A CA 1
ATOM 760 C C . SER A 1 95 ? 9.128 -9.739 -24.121 1 23.56 92 SER A C 1
ATOM 761 O O . SER A 1 95 ? 9.03 -10.881 -23.653 1 24.39 92 SER A O 1
ATOM 764 N N . GLN A 1 96 ? 10.26 -9.269 -24.674 1 23.16 93 GLN A N 1
ATOM 765 C CA . GLN A 1 96 ? 11.476 -10.066 -24.754 1 23.46 93 GLN A CA 1
ATOM 766 C C . GLN A 1 96 ? 12.331 -9.856 -23.453 1 23.18 93 GLN A C 1
ATOM 767 O O . GLN A 1 96 ? 12.825 -10.832 -22.874 1 23.05 93 GLN A O 1
ATOM 773 N N . ASP A 1 97 ? 12.562 -8.58 -23.04 1 24 94 ASP A N 1
ATOM 774 C CA . ASP A 1 97 ? 13.452 -8.306 -21.902 1 24.36 94 ASP A CA 1
ATOM 775 C C . ASP A 1 97 ? 12.756 -8.302 -20.524 1 23.74 94 ASP A C 1
ATOM 776 O O . ASP A 1 97 ? 13.426 -8.309 -19.485 1 24.17 94 ASP A O 1
ATOM 781 N N . LYS A 1 98 ? 11.417 -8.322 -20.517 1 22.67 95 LYS A N 1
ATOM 782 C CA . LYS A 1 98 ? 10.597 -8.367 -19.305 1 22.41 95 LYS A CA 1
ATOM 783 C C . LYS A 1 98 ? 10.699 -7.096 -18.437 1 21.88 95 LYS A C 1
ATOM 784 O O . LYS A 1 98 ? 10.302 -7.147 -17.271 1 21.52 95 LYS A O 1
ATOM 790 N N . ILE A 1 99 ? 11.183 -5.992 -18.996 1 21.28 96 ILE A N 1
ATOM 791 C CA . ILE A 1 99 ? 11.315 -4.72 -18.248 1 21.1 96 ILE A CA 1
ATOM 792 C C . ILE A 1 99 ? 10.067 -3.861 -18.412 1 21.3 96 ILE A C 1
ATOM 793 O O . ILE A 1 99 ? 9.778 -3.364 -19.508 1 23.41 96 ILE A O 1
ATOM 798 N N . LEU A 1 100 ? 9.33 -3.693 -17.319 1 21.11 97 LEU A N 1
ATOM 799 C CA . LEU A 1 100 ? 8.035 -3.021 -17.347 1 20.5 97 LEU A CA 1
ATOM 800 C C . LEU A 1 100 ? 8.085 -1.576 -17.754 1 20.04 97 LEU A C 1
ATOM 801 O O . LEU A 1 100 ? 7.205 -1.106 -18.473 1 19.28 97 LEU A O 1
ATOM 806 N N . PHE A 1 101 ? 9.055 -0.843 -17.207 1 19.84 98 PHE A N 1
ATOM 807 C CA . PHE A 1 101 ? 9.079 0.605 -17.388 1 20.14 98 PHE A CA 1
ATOM 808 C C . PHE A 1 101 ? 10.216 1.11 -18.253 1 20.57 98 PHE A C 1
ATOM 809 O O . PHE A 1 101 ? 10.646 2.239 -18.088 1 20.7 98 PHE A O 1
ATOM 817 N N . LYS A 1 102 ? 10.713 0.297 -19.182 1 22.52 99 LYS A N 1
ATOM 818 C CA . LYS A 1 102 ? 11.856 0.671 -20.013 1 24.01 99 LYS A CA 1
ATOM 819 C C . LYS A 1 102 ? 11.752 2.054 -20.663 1 23.76 99 LYS A C 1
ATOM 820 O O . LYS A 1 102 ? 12.635 2.864 -20.473 1 23.18 99 LYS A O 1
ATOM 826 N N . ASP A 1 103 ? 10.664 2.34 -21.393 1 25.12 100 ASP A N 1
ATOM 827 C CA . ASP A 1 103 ? 10.52 3.619 -22.095 1 25.26 100 ASP A CA 1
ATOM 828 C C . ASP A 1 103 ? 10.4 4.814 -21.132 1 23.82 100 ASP A C 1
ATOM 829 O O . ASP A 1 103 ? 11.059 5.825 -21.355 1 23.43 100 ASP A O 1
ATOM 834 N N . VAL A 1 104 ? 9.564 4.682 -20.083 1 21.75 101 VAL A N 1
ATOM 835 C CA . VAL A 1 104 ? 9.32 5.709 -19.06 1 21.32 101 VAL A CA 1
ATOM 836 C C . VAL A 1 104 ? 10.664 6.015 -18.365 1 19.85 101 VAL A C 1
ATOM 837 O O . VAL A 1 104 ? 11.011 7.176 -18.12 1 19.08 101 VAL A O 1
ATOM 841 N N . ASN A 1 105 ? 11.42 4.953 -18.032 1 19.33 102 ASN A N 1
ATOM 842 C CA . ASN A 1 105 ? 12.689 5.148 -17.315 1 19.55 102 ASN A CA 1
ATOM 843 C C . ASN A 1 105 ? 13.687 5.922 -18.139 1 19.78 102 ASN A C 1
ATOM 844 O O . ASN A 1 105 ? 14.35 6.804 -17.595 1 19.63 102 ASN A O 1
ATOM 849 N N . ARG A 1 106 ? 13.783 5.631 -19.441 1 21.29 103 ARG A N 1
ATOM 850 C CA . ARG A 1 106 ? 14.729 6.332 -20.3 1 22.39 103 ARG A CA 1
ATOM 851 C C . ARG A 1 106 ? 14.306 7.783 -20.466 1 21.14 103 ARG A C 1
ATOM 852 O O . ARG A 1 106 ? 15.156 8.668 -20.435 1 21.23 103 ARG A O 1
ATOM 860 N N . LYS A 1 107 ? 12.982 8.043 -20.596 1 20.66 104 LYS A N 1
ATOM 861 C CA . LYS A 1 107 ? 12.516 9.429 -20.715 1 20.38 104 LYS A CA 1
ATOM 862 C C . LYS A 1 107 ? 12.832 10.211 -19.432 1 19.1 104 LYS A C 1
ATOM 863 O O . LYS A 1 107 ? 13.303 11.348 -19.506 1 19.57 104 LYS A O 1
ATOM 869 N N . LEU A 1 108 ? 12.582 9.598 -18.259 1 18.06 105 LEU A N 1
ATOM 870 C CA . LEU A 1 108 ? 12.846 10.275 -16.998 1 17.36 105 LEU A CA 1
ATOM 871 C C . LEU A 1 108 ? 14.356 10.599 -16.836 1 17.75 105 LEU A C 1
ATOM 872 O O . LEU A 1 108 ? 14.708 11.72 -16.456 1 17.79 105 LEU A O 1
ATOM 877 N N A SER A 1 109 ? 15.233 9.625 -17.13 0.29 18.03 106 SER A N 1
ATOM 878 N N B SER A 1 109 ? 15.245 9.626 -17.124 0.7 18.25 106 SER A N 1
ATOM 879 C CA A SER A 1 109 ? 16.675 9.827 -16.999 0.29 18.19 106 SER A CA 1
ATOM 880 C CA B SER A 1 109 ? 16.683 9.873 -16.972 0.7 18.52 106 SER A CA 1
ATOM 881 C C A SER A 1 109 ? 17.188 10.87 -17.972 0.29 18.5 106 SER A C 1
ATOM 882 C C B SER A 1 109 ? 17.164 10.912 -17.953 0.7 18.81 106 SER A C 1
ATOM 883 O O A SER A 1 109 ? 18.053 11.66 -17.604 0.29 18.76 106 SER A O 1
ATOM 884 O O B SER A 1 109 ? 17.912 11.801 -17.553 0.7 19.61 106 SER A O 1
ATOM 889 N N . ASP A 1 110 ? 16.676 10.864 -19.205 1 18.94 107 ASP A N 1
ATOM 890 C CA . ASP A 1 110 ? 17.124 11.832 -20.208 1 19.87 107 ASP A CA 1
ATOM 891 C C . ASP A 1 110 ? 16.695 13.234 -19.814 1 19.69 107 ASP A C 1
ATOM 892 O O . ASP A 1 110 ? 17.516 14.154 -19.863 1 20.39 107 ASP A O 1
ATOM 897 N N . VAL A 1 111 ? 15.416 13.409 -19.435 1 19.67 108 VAL A N 1
ATOM 898 C CA . VAL A 1 111 ? 14.933 14.746 -19.108 1 19.7 108 VAL A CA 1
ATOM 899 C C . VAL A 1 111 ? 15.574 15.243 -17.824 1 19.27 108 VAL A C 1
ATOM 900 O O . VAL A 1 111 ? 15.924 16.428 -17.749 1 19.9 108 VAL A O 1
ATOM 904 N N . TRP A 1 112 ? 15.817 14.353 -16.855 1 18.35 109 TRP A N 1
ATOM 905 C CA . TRP A 1 112 ? 16.419 14.805 -15.614 1 18.65 109 TRP A CA 1
ATOM 906 C C . TRP A 1 112 ? 17.815 15.374 -15.831 1 19.07 109 TRP A C 1
ATOM 907 O O . TRP A 1 112 ? 18.184 16.409 -15.234 1 18.89 109 TRP A O 1
ATOM 918 N N . LYS A 1 113 ? 18.592 14.744 -16.723 1 20.86 110 LYS A N 1
ATOM 919 C CA . LYS A 1 113 ? 19.945 15.225 -17.01 1 22.06 110 LYS A CA 1
ATOM 920 C C . LYS A 1 113 ? 19.913 16.694 -17.496 1 22.25 110 LYS A C 1
ATOM 921 O O . LYS A 1 113 ? 20.643 17.565 -16.994 1 22.61 110 LYS A O 1
ATOM 927 N N . GLU A 1 114 ? 18.945 16.975 -18.38 1 21.72 111 GLU A N 1
ATOM 928 C CA . GLU A 1 114 ? 18.8 18.303 -18.926 1 21.99 111 GLU A CA 1
ATOM 929 C C . GLU A 1 114 ? 18.263 19.258 -17.879 1 20.68 111 GLU A C 1
ATOM 930 O O . GLU A 1 114 ? 18.777 20.372 -17.733 1 20.86 111 GLU A O 1
ATOM 936 N N . LEU A 1 115 ? 17.207 18.851 -17.171 1 19.18 112 LEU A N 1
ATOM 937 C CA . LEU A 1 115 ? 16.501 19.699 -16.226 1 18.78 112 LEU A CA 1
ATOM 938 C C . LEU A 1 115 ? 17.4 20.067 -15.053 1 18.7 112 LEU A C 1
ATOM 939 O O . LEU A 1 115 ? 17.44 21.24 -14.664 1 19.2 112 LEU A O 1
ATOM 944 N N . SER A 1 116 ? 18.099 19.076 -14.475 1 17.75 113 SER A N 1
ATOM 945 C CA . SER A 1 116 ? 18.955 19.361 -13.32 1 17.88 113 SER A CA 1
ATOM 946 C C . SER A 1 116 ? 20.053 20.372 -13.665 1 17.9 113 SER A C 1
ATOM 947 O O . SER A 1 116 ? 20.296 21.296 -12.891 1 17.87 113 SER A O 1
ATOM 950 N N . LEU A 1 117 ? 20.641 20.249 -14.858 1 18.01 114 LEU A N 1
ATOM 951 C CA . LEU A 1 117 ? 21.683 21.193 -15.251 1 18.35 114 LEU A CA 1
ATOM 952 C C . LEU A 1 117 ? 21.104 22.619 -15.35 1 18.07 114 LEU A C 1
ATOM 953 O O . LEU A 1 117 ? 21.7 23.574 -14.851 1 18.63 114 LEU A O 1
ATOM 958 N N . LEU A 1 118 ? 19.903 22.744 -15.942 1 18.26 115 LEU A N 1
ATOM 959 C CA . LEU A 1 118 ? 19.268 24.061 -16.071 1 18.69 115 LEU A CA 1
ATOM 960 C C . LEU A 1 118 ? 18.916 24.641 -14.712 1 18.15 115 LEU A C 1
ATOM 961 O O . LEU A 1 118 ? 19.053 25.848 -14.499 1 18.63 115 LEU A O 1
ATOM 966 N N . LEU A 1 119 ? 18.47 23.8 -13.766 1 17.62 116 LEU A N 1
ATOM 967 C CA . LEU A 1 119 ? 18.146 24.312 -12.431 1 17.73 116 LEU A CA 1
ATOM 968 C C . LEU A 1 119 ? 19.404 24.741 -11.694 1 17.42 116 LEU A C 1
ATOM 969 O O . LEU A 1 119 ? 19.372 25.725 -10.976 1 18.84 116 LEU A O 1
ATOM 974 N N . GLN A 1 120 ? 20.517 24.027 -11.897 1 17.42 117 GLN A N 1
ATOM 975 C CA . GLN A 1 120 ? 21.773 24.404 -11.262 1 17.17 117 GLN A CA 1
ATOM 976 C C . GLN A 1 120 ? 22.266 25.736 -11.849 1 17.42 117 GLN A C 1
ATOM 977 O O . GLN A 1 120 ? 22.721 26.591 -11.1 1 17.65 117 GLN A O 1
ATOM 983 N N . VAL A 1 121 ? 22.198 25.9 -13.163 1 17.84 118 VAL A N 1
ATOM 984 C CA . VAL A 1 121 ? 22.702 27.133 -13.812 1 19 118 VAL A CA 1
ATOM 985 C C . VAL A 1 121 ? 21.805 28.335 -13.532 1 20.86 118 VAL A C 1
ATOM 986 O O . VAL A 1 121 ? 22.309 29.423 -13.213 1 21.16 118 VAL A O 1
ATOM 990 N N . GLU A 1 122 ? 20.463 28.157 -13.651 1 22.65 119 GLU A N 1
ATOM 991 C CA . GLU A 1 122 ? 19.559 29.305 -13.533 1 24.53 119 GLU A CA 1
ATOM 992 C C . GLU A 1 122 ? 18.931 29.58 -12.24 1 25.75 119 GLU A C 1
ATOM 993 O O . GLU A 1 122 ? 18.412 30.703 -12.023 1 26.36 119 GLU A O 1
ATOM 999 N N . GLN A 1 123 ? 18.784 28.536 -11.45 1 26.59 120 GLN A N 1
ATOM 1000 C CA . GLN A 1 123 ? 18.048 28.677 -10.209 1 29.06 120 GLN A CA 1
ATOM 1001 C C . GLN A 1 123 ? 18.849 28.412 -8.967 1 29.51 120 GLN A C 1
ATOM 1002 O O . GLN A 1 123 ? 18.246 28.19 -7.907 1 30.67 120 GLN A O 1
ATOM 1008 N N . ARG A 1 124 ? 20.197 28.41 -9.062 1 29.06 121 ARG A N 1
ATOM 1009 C CA . ARG A 1 124 ? 21.08 28.155 -7.925 1 29.8 121 ARG A CA 1
ATOM 1010 C C . ARG A 1 124 ? 20.86 26.781 -7.238 1 28.81 121 ARG A C 1
ATOM 1011 O O . ARG A 1 124 ? 21.236 26.634 -6.076 1 30.22 121 ARG A O 1
ATOM 1019 N N . MET A 1 125 ? 20.292 25.758 -7.949 1 25.88 122 MET A N 1
ATOM 1020 C CA . MET A 1 125 ? 20.161 24.428 -7.333 1 24.16 122 MET A CA 1
ATOM 1021 C C . MET A 1 125 ? 21.583 23.866 -7.11 1 23.78 122 MET A C 1
ATOM 1022 O O . MET A 1 125 ? 22.449 24.032 -7.987 1 22.52 122 MET A O 1
ATOM 1027 N N . PRO A 1 126 ? 21.878 23.308 -5.92 1 23.67 123 PRO A N 1
ATOM 1028 C CA . PRO A 1 126 ? 23.243 22.835 -5.669 1 24.26 123 PRO A CA 1
ATOM 1029 C C . PRO A 1 126 ? 23.616 21.634 -6.517 1 24.28 123 PRO A C 1
ATOM 1030 O O . PRO A 1 126 ? 22.754 20.882 -6.972 1 24.55 123 PRO A O 1
ATOM 1034 N N . VAL A 1 127 ? 24.907 21.492 -6.768 1 24.98 124 VAL A N 1
ATOM 1035 C CA . VAL A 1 127 ? 25.447 20.342 -7.469 1 26.69 124 VAL A CA 1
ATOM 1036 C C . VAL A 1 127 ? 25.645 19.302 -6.364 1 28.7 124 VAL A C 1
ATOM 1037 O O . VAL A 1 127 ? 26.369 19.56 -5.395 1 29.46 124 VAL A O 1
ATOM 1041 N N . SER A 1 128 ? 24.928 18.186 -6.469 1 32.8 125 SER A N 1
ATOM 1042 C CA . SER A 1 128 ? 24.87 17.091 -5.494 1 37.2 125 SER A CA 1
ATOM 1043 C C . SER A 1 128 ? 26.125 16.236 -5.555 1 39.47 125 SER A C 1
ATOM 1044 O O . SER A 1 128 ? 26.584 15.928 -6.659 1 38.86 125 SER A O 1
ATOM 1047 N N . PRO A 1 129 ? 26.613 15.761 -4.378 1 43.52 126 PRO A N 1
ATOM 1048 C CA . PRO A 1 129 ? 27.806 14.89 -4.359 1 45.19 126 PRO A CA 1
ATOM 1049 C C . PRO A 1 129 ? 27.702 13.672 -5.27 1 48.4 126 PRO A C 1
ATOM 1050 O O . PRO A 1 129 ? 28.732 13.183 -5.728 1 50 126 PRO A O 1
ATOM 1054 N N . ILE A 1 130 ? 26.475 13.219 -5.595 1 51.52 127 ILE A N 1
ATOM 1055 C CA . ILE A 1 130 ? 26.307 12.134 -6.56 1 56.71 127 ILE A CA 1
ATOM 1056 C C . ILE A 1 130 ? 25.084 12.414 -7.455 1 58 127 ILE A C 1
ATOM 1057 O O . ILE A 1 130 ? 24.007 12.766 -6.956 1 58.71 127 ILE A O 1
ATOM 1062 N N . SER A 1 131 ? 25.29 12.338 -8.791 1 61.06 128 SER A N 1
ATOM 1063 C CA . SER A 1 131 ? 24.233 12.551 -9.779 1 62.48 128 SER A CA 1
ATOM 1064 C C . SER A 1 131 ? 23.252 11.354 -9.813 1 63.69 128 SER A C 1
ATOM 1065 O O . SER A 1 131 ? 23.541 10.287 -9.261 1 64.07 128 SER A O 1
ATOM 1068 N N . GLN A 1 132 ? 22.08 11.545 -10.44 1 64.97 129 GLN A N 1
ATOM 1069 C CA . GLN A 1 132 ? 21.041 10.515 -10.488 1 63.44 129 GLN A CA 1
ATOM 1070 C C . GLN A 1 132 ? 20.611 10.193 -11.924 1 63.75 129 GLN A C 1
ATOM 1071 O O . GLN A 1 132 ? 20.952 10.919 -12.858 1 63.76 129 GLN A O 1
ATOM 1077 N N . SER A 1 135 ? 23.438 4.04 -14.642 1 32.1 132 SER A N 1
ATOM 1078 C CA . SER A 1 135 ? 23.302 2.622 -14.301 1 29.71 132 SER A CA 1
ATOM 1079 C C . SER A 1 135 ? 21.858 2.135 -14.279 1 27.1 132 SER A C 1
ATOM 1080 O O . SER A 1 135 ? 21.646 0.974 -13.956 1 26.58 132 SER A O 1
ATOM 1083 N N . TRP A 1 136 ? 20.869 2.987 -14.636 1 24.85 133 TRP A N 1
ATOM 1084 C CA . TRP A 1 136 ? 19.469 2.553 -14.575 1 22.57 133 TRP A CA 1
ATOM 1085 C C . TRP A 1 136 ? 19.126 1.355 -15.45 1 22.49 133 TRP A C 1
ATOM 1086 O O . TRP A 1 136 ? 18.38 0.49 -14.998 1 21.86 133 TRP A O 1
ATOM 1097 N N . ALA A 1 137 ? 19.631 1.312 -16.684 1 22.83 134 ALA A N 1
ATOM 1098 C CA . ALA A 1 137 ? 19.316 0.206 -17.59 1 24.49 134 ALA A CA 1
ATOM 1099 C C . ALA A 1 137 ? 19.801 -1.126 -17.05 1 24.93 134 ALA A C 1
ATOM 1100 O O . ALA A 1 137 ? 19.072 -2.121 -17.12 1 24.91 134 ALA A O 1
ATOM 1102 N N . GLN A 1 138 ? 20.984 -1.136 -16.444 1 27.1 135 GLN A N 1
ATOM 1103 C CA . GLN A 1 138 ? 21.546 -2.361 -15.884 1 27.62 135 GLN A CA 1
ATOM 1104 C C . GLN A 1 138 ? 20.739 -2.804 -14.66 1 26.12 135 GLN A C 1
ATOM 1105 O O . GLN A 1 138 ? 20.398 -3.99 -14.514 1 25.72 135 GLN A O 1
ATOM 1111 N N . GLU A 1 139 ? 20.367 -1.837 -13.803 1 24.76 136 GLU A N 1
ATOM 1112 C CA . GLU A 1 139 ? 19.542 -2.147 -12.633 1 23.88 136 GLU A CA 1
ATOM 1113 C C . GLU A 1 139 ? 18.19 -2.694 -13.085 1 22.83 136 GLU A C 1
ATOM 1114 O O . GLU A 1 139 ? 17.684 -3.624 -12.474 1 22.46 136 GLU A O 1
ATOM 1120 N N . ASP A 1 140 ? 17.633 -2.136 -14.16 1 22.2 137 ASP A N 1
ATOM 1121 C CA . ASP A 1 140 ? 16.335 -2.576 -14.68 1 23.43 137 ASP A CA 1
ATOM 1122 C C . ASP A 1 140 ? 16.368 -4.041 -15.133 1 23.78 137 ASP A C 1
ATOM 1123 O O . ASP A 1 140 ? 15.398 -4.761 -14.879 1 23.1 137 ASP A O 1
ATOM 1128 N N . GLN A 1 141 ? 17.468 -4.481 -15.763 1 25.4 138 GLN A N 1
ATOM 1129 C CA . GLN A 1 141 ? 17.523 -5.897 -16.191 1 25.97 138 GLN A CA 1
ATOM 1130 C C . GLN A 1 141 ? 17.591 -6.844 -14.987 1 25.53 138 GLN A C 1
ATOM 1131 O O . GLN A 1 141 ? 16.88 -7.84 -14.938 1 24.07 138 GLN A O 1
ATOM 1137 N N . GLN A 1 142 ? 18.365 -6.456 -13.96 1 25.69 139 GLN A N 1
ATOM 1138 C CA . GLN A 1 142 ? 18.463 -7.239 -12.741 1 26.11 139 GLN A CA 1
ATOM 1139 C C . GLN A 1 142 ? 17.096 -7.313 -12.014 1 24.75 139 GLN A C 1
ATOM 1140 O O . GLN A 1 142 ? 16.634 -8.4 -11.622 1 24.45 139 GLN A O 1
ATOM 1146 N N . ASP A 1 143 ? 16.408 -6.158 -11.889 1 22.91 140 ASP A N 1
ATOM 1147 C CA . ASP A 1 143 ? 15.086 -6.131 -11.271 1 22.44 140 ASP A CA 1
ATOM 1148 C C . ASP A 1 143 ? 14.093 -6.965 -12.076 1 22.05 140 ASP A C 1
ATOM 1149 O O . ASP A 1 143 ? 13.287 -7.684 -11.477 1 22.47 140 ASP A O 1
ATOM 1154 N N . ALA A 1 144 ? 14.15 -6.866 -13.416 1 21.45 141 ALA A N 1
ATOM 1155 C CA . ALA A 1 144 ? 13.24 -7.606 -14.305 1 23.39 141 ALA A CA 1
ATOM 1156 C C . ALA A 1 144 ? 13.405 -9.108 -14.13 1 24.74 141 ALA A C 1
ATOM 1157 O O . ALA A 1 144 ? 12.416 -9.847 -14.13 1 24.9 141 ALA A O 1
ATOM 1159 N N . ASP A 1 145 ? 14.646 -9.548 -13.963 1 26.27 142 ASP A N 1
ATOM 1160 C CA . ASP A 1 145 ? 14.973 -10.973 -13.781 1 28.04 142 ASP A CA 1
ATOM 1161 C C . ASP A 1 145 ? 14.447 -11.489 -12.455 1 28.51 142 ASP A C 1
ATOM 1162 O O . ASP A 1 145 ? 13.912 -12.594 -12.403 1 30.5 142 ASP A O 1
ATOM 1167 N N . GLU A 1 146 ? 14.587 -10.694 -11.38 1 28.23 143 GLU A N 1
ATOM 1168 C CA . GLU A 1 146 ? 14.102 -11.087 -10.056 1 28.22 143 GLU A CA 1
ATOM 1169 C C . GLU A 1 146 ? 12.578 -11.122 -10.025 1 27.39 143 GLU A C 1
ATOM 1170 O O . GLU A 1 146 ? 11.99 -12.04 -9.45 1 25.86 143 GLU A O 1
ATOM 1176 N N . ASP A 1 147 ? 11.931 -10.12 -10.66 1 26.25 144 ASP A N 1
ATOM 1177 C CA . ASP A 1 147 ? 10.464 -10.078 -10.705 1 26.98 144 ASP A CA 1
ATOM 1178 C C . ASP A 1 147 ? 9.902 -11.22 -11.514 1 28.19 144 ASP A C 1
ATOM 1179 O O . ASP A 1 147 ? 8.85 -11.738 -11.143 1 27.59 144 ASP A O 1
ATOM 1184 N N . ARG A 1 148 ? 10.583 -11.611 -12.605 1 30.58 145 ARG A N 1
ATOM 1185 C CA . ARG A 1 148 ? 10.175 -12.71 -13.49 1 34.55 145 ARG A CA 1
ATOM 1186 C C . ARG A 1 148 ? 10.072 -13.994 -12.676 1 35.56 145 ARG A C 1
ATOM 1187 O O . ARG A 1 148 ? 9.082 -14.714 -12.795 1 37.5 145 ARG A O 1
ATOM 1195 N N . ARG A 1 149 ? 11.067 -14.251 -11.81 1 36.77 146 ARG A N 1
ATOM 1196 C CA . ARG A 1 149 ? 11.1 -15.436 -10.952 1 38.62 146 ARG A CA 1
ATOM 1197 C C . ARG A 1 149 ? 9.963 -15.451 -9.938 1 37.88 146 ARG A C 1
ATOM 1198 O O . ARG A 1 149 ? 9.353 -16.501 -9.693 1 39.96 146 ARG A O 1
ATOM 1206 N N . ALA A 1 150 ? 9.679 -14.293 -9.34 1 35.44 147 ALA A N 1
ATOM 1207 C CA . ALA A 1 150 ? 8.613 -14.184 -8.352 1 34.84 147 ALA A CA 1
ATOM 1208 C C . ALA A 1 150 ? 7.204 -14.238 -8.986 1 34.71 147 ALA A C 1
ATOM 1209 O O . ALA A 1 150 ? 6.252 -14.649 -8.315 1 35.51 147 ALA A O 1
ATOM 1211 N N . PHE A 1 151 ? 7.066 -13.81 -10.257 1 33.29 148 PHE A N 1
ATOM 1212 C CA . PHE A 1 151 ? 5.774 -13.744 -10.933 1 34.49 148 PHE A CA 1
ATOM 1213 C C . PHE A 1 151 ? 5.234 -15.145 -11.296 1 36.1 148 PHE A C 1
ATOM 1214 O O . PHE A 1 151 ? 4.033 -15.282 -11.445 1 34.89 148 PHE A O 1
ATOM 1222 N N . GLN A 1 152 ? 6.055 -16.204 -11.279 1 38.22 149 GLN A N 1
ATOM 1223 C CA . GLN A 1 152 ? 5.565 -17.581 -11.54 1 41.29 149 GLN A CA 1
ATOM 1224 C C . GLN A 1 152 ? 4.398 -18.011 -10.618 1 42.74 149 GLN A C 1
ATOM 1225 O O . GLN A 1 152 ? 4.254 -17.52 -9.494 1 43.87 149 GLN A O 1
ATOM 1231 N N . SER B 1 2 ? 31.552 -15.345 42.141 1 36.73 -1 SER B N 1
ATOM 1232 C CA . SER B 1 2 ? 32.234 -14.475 41.181 1 36.91 -1 SER B CA 1
ATOM 1233 C C . SER B 1 2 ? 31.211 -13.675 40.328 1 36.06 -1 SER B C 1
ATOM 1234 O O . SER B 1 2 ? 30.055 -14.105 40.207 1 35.53 -1 SER B O 1
ATOM 1237 N N . PRO B 1 3 ? 31.573 -12.5 39.751 1 36.73 0 PRO B N 1
ATOM 1238 C CA . PRO B 1 3 ? 30.596 -11.771 38.913 1 34.3 0 PRO B CA 1
ATOM 1239 C C . PRO B 1 3 ? 30.195 -12.589 37.681 1 33.02 0 PRO B C 1
ATOM 1240 O O . PRO B 1 3 ? 29.044 -12.499 37.261 1 31.56 0 PRO B O 1
ATOM 1244 N N . GLY B 1 4 ? 31.137 -13.391 37.147 1 31.83 1 GLY B N 1
ATOM 1245 C CA . GLY B 1 4 ? 30.885 -14.286 36.02 1 30.92 1 GLY B CA 1
ATOM 1246 C C . GLY B 1 4 ? 29.885 -15.375 36.382 1 28.94 1 GLY B C 1
ATOM 1247 O O . GLY B 1 4 ? 29.013 -15.709 35.584 1 28.66 1 GLY B O 1
ATOM 1248 N N . GLU B 1 5 ? 29.984 -15.9 37.608 1 27.79 2 GLU B N 1
ATOM 1249 C CA . GLU B 1 5 ? 29.072 -16.916 38.111 1 27.4 2 GLU B CA 1
ATOM 1250 C C . GLU B 1 5 ? 27.687 -16.317 38.394 1 25.75 2 GLU B C 1
ATOM 1251 O O . GLU B 1 5 ? 26.665 -16.948 38.105 1 24.45 2 GLU B O 1
ATOM 1257 N N . ASN B 1 6 ? 27.653 -15.099 38.922 1 24.72 3 ASN B N 1
ATOM 1258 C CA . ASN B 1 6 ? 26.39 -14.42 39.192 1 24.38 3 ASN B CA 1
ATOM 1259 C C . ASN B 1 6 ? 25.624 -14.18 37.865 1 22.77 3 ASN B C 1
ATOM 1260 O O . ASN B 1 6 ? 24.414 -14.441 37.76 1 21.73 3 ASN B O 1
ATOM 1265 N N . LEU B 1 7 ? 26.35 -13.74 36.833 1 22.18 4 LEU B N 1
ATOM 1266 C CA . LEU B 1 7 ? 25.745 -13.488 35.534 1 21.67 4 LEU B CA 1
ATOM 1267 C C . LEU B 1 7 ? 25.208 -14.79 34.909 1 20.59 4 LEU B C 1
ATOM 1268 O O . LEU B 1 7 ? 24.083 -14.815 34.381 1 20.14 4 LEU B O 1
ATOM 1273 N N . LYS B 1 8 ? 25.983 -15.886 35.005 1 20.45 5 LYS B N 1
ATOM 1274 C CA . LYS B 1 8 ? 25.527 -17.18 34.475 1 19.2 5 LYS B CA 1
ATOM 1275 C C . LYS B 1 8 ? 24.258 -17.64 35.208 1 17.87 5 LYS B C 1
ATOM 1276 O O . LYS B 1 8 ? 23.357 -18.202 34.587 1 16.99 5 LYS B O 1
ATOM 1282 N N . HIS B 1 9 ? 24.195 -17.407 36.518 1 17.16 6 HIS B N 1
ATOM 1283 C CA . HIS B 1 9 ? 23.023 -17.779 37.311 1 16.59 6 HIS B CA 1
ATOM 1284 C C . HIS B 1 9 ? 21.797 -17.001 36.83 1 15.61 6 HIS B C 1
ATOM 1285 O O . HIS B 1 9 ? 20.734 -17.574 36.596 1 15.67 6 HIS B O 1
ATOM 1292 N N . ILE B 1 10 ? 21.95 -15.666 36.641 1 15.31 7 ILE B N 1
ATOM 1293 C CA . ILE B 1 10 ? 20.828 -14.858 36.179 1 15.83 7 ILE B CA 1
ATOM 1294 C C . ILE B 1 10 ? 20.318 -15.323 34.807 1 15.44 7 ILE B C 1
ATOM 1295 O O . ILE B 1 10 ? 19.098 -15.392 34.569 1 15.38 7 ILE B O 1
ATOM 1300 N N . ILE B 1 11 ? 21.259 -15.645 33.902 1 15.55 8 ILE B N 1
ATOM 1301 C CA . ILE B 1 11 ? 20.87 -16.073 32.549 1 15.53 8 ILE B CA 1
ATOM 1302 C C . ILE B 1 11 ? 20.105 -17.39 32.634 1 14.95 8 ILE B C 1
ATOM 1303 O O . ILE B 1 11 ? 19.043 -17.547 32.041 1 15.24 8 ILE B O 1
ATOM 1308 N N . THR B 1 12 ? 20.635 -18.331 33.439 1 14.78 9 THR B N 1
ATOM 1309 C CA . THR B 1 12 ? 19.974 -19.624 33.584 1 15.49 9 THR B CA 1
ATOM 1310 C C . THR B 1 12 ? 18.582 -19.455 34.199 1 14.78 9 THR B C 1
ATOM 1311 O O . THR B 1 12 ? 17.609 -20.061 33.733 1 15.73 9 THR B O 1
ATOM 1315 N N . LEU B 1 13 ? 18.469 -18.616 35.232 1 15.42 10 LEU B N 1
ATOM 1316 C CA . LEU B 1 13 ? 17.173 -18.372 35.857 1 15.56 10 LEU B CA 1
ATOM 1317 C C . LEU B 1 13 ? 16.177 -17.761 34.832 1 15 10 LEU B C 1
ATOM 1318 O O . LEU B 1 13 ? 15.034 -18.203 34.758 1 15.55 10 LEU B O 1
ATOM 1323 N N . GLY B 1 14 ? 16.639 -16.812 34 1 14.63 11 GLY B N 1
ATOM 1324 C CA . GLY B 1 14 ? 15.738 -16.233 32.994 1 15.29 11 GLY B CA 1
ATOM 1325 C C . GLY B 1 14 ? 15.271 -17.275 31.983 1 15.22 11 GLY B C 1
ATOM 1326 O O . GLY B 1 14 ? 14.089 -17.323 31.606 1 15.64 11 GLY B O 1
ATOM 1327 N N . GLN B 1 15 ? 16.201 -18.17 31.573 1 15.52 12 GLN B N 1
ATOM 1328 C CA . GLN B 1 15 ? 15.869 -19.207 30.607 1 16.12 12 GLN B CA 1
ATOM 1329 C C . GLN B 1 15 ? 14.886 -20.226 31.189 1 16.11 12 GLN B C 1
ATOM 1330 O O . GLN B 1 15 ? 13.959 -20.684 30.495 1 16.56 12 GLN B O 1
ATOM 1336 N N . VAL B 1 16 ? 15.067 -20.568 32.469 1 15.62 13 VAL B N 1
ATOM 1337 C CA . VAL B 1 16 ? 14.153 -21.495 33.121 1 15.76 13 VAL B CA 1
ATOM 1338 C C . VAL B 1 16 ? 12.748 -20.874 33.258 1 15.37 13 VAL B C 1
ATOM 1339 O O . VAL B 1 16 ? 11.72 -21.53 32.996 1 16.18 13 VAL B O 1
ATOM 1343 N N . ILE B 1 17 ? 12.7 -19.573 33.602 1 15.54 14 ILE B N 1
ATOM 1344 C CA . ILE B 1 17 ? 11.411 -18.87 33.698 1 15.51 14 ILE B CA 1
ATOM 1345 C C . ILE B 1 17 ? 10.672 -18.897 32.357 1 15.65 14 ILE B C 1
ATOM 1346 O O . ILE B 1 17 ? 9.479 -19.193 32.326 1 16.26 14 ILE B O 1
ATOM 1351 N N . HIS B 1 18 ? 11.387 -18.628 31.249 1 16.22 15 HIS B N 1
ATOM 1352 C CA . HIS B 1 18 ? 10.747 -18.637 29.932 1 17.02 15 HIS B CA 1
ATOM 1353 C C . HIS B 1 18 ? 10.191 -20.027 29.608 1 17.05 15 HIS B C 1
ATOM 1354 O O . HIS B 1 18 ? 9.041 -20.143 29.183 1 18.12 15 HIS B O 1
ATOM 1361 N N . LYS B 1 19 ? 10.984 -21.087 29.88 1 17.48 16 LYS B N 1
ATOM 1362 C CA . LYS B 1 19 ? 10.493 -22.444 29.611 1 18.48 16 LYS B CA 1
ATOM 1363 C C . LYS B 1 19 ? 9.24 -22.763 30.458 1 18.42 16 LYS B C 1
ATOM 1364 O O . LYS B 1 19 ? 8.278 -23.369 29.944 1 18.65 16 LYS B O 1
ATOM 1370 N N A ARG B 1 20 ? 9.228 -22.343 31.74 0.51 17.93 17 ARG B N 1
ATOM 1371 N N B ARG B 1 20 ? 9.239 -22.342 31.738 0.49 18.14 17 ARG B N 1
ATOM 1372 C CA A ARG B 1 20 ? 8.066 -22.591 32.596 0.51 18.42 17 ARG B CA 1
ATOM 1373 C CA B ARG B 1 20 ? 8.103 -22.582 32.627 0.49 18.83 17 ARG B CA 1
ATOM 1374 C C A ARG B 1 20 ? 6.863 -21.834 32.084 0.51 18.08 17 ARG B C 1
ATOM 1375 C C B ARG B 1 20 ? 6.873 -21.814 32.141 0.49 18.41 17 ARG B C 1
ATOM 1376 O O A ARG B 1 20 ? 5.768 -22.384 32.046 0.51 18.33 17 ARG B O 1
ATOM 1377 O O B ARG B 1 20 ? 5.774 -22.352 32.153 0.49 18.61 17 ARG B O 1
ATOM 1392 N N . CYS B 1 21 ? 7.072 -20.584 31.641 1 17.74 18 CYS B N 1
ATOM 1393 C CA . CYS B 1 21 ? 5.957 -19.791 31.098 1 18.06 18 CYS B CA 1
ATOM 1394 C C . CYS B 1 21 ? 5.312 -20.453 29.884 1 19.16 18 CYS B C 1
ATOM 1395 O O . CYS B 1 21 ? 4.082 -20.437 29.739 1 20.14 18 CYS B O 1
ATOM 1398 N N . GLU B 1 22 ? 6.136 -21.031 29.022 1 20.76 19 GLU B N 1
ATOM 1399 C CA . GLU B 1 22 ? 5.645 -21.702 27.826 1 22.54 19 GLU B CA 1
ATOM 1400 C C . GLU B 1 22 ? 4.8 -22.936 28.129 1 23.64 19 GLU B C 1
ATOM 1401 O O . GLU B 1 22 ? 3.969 -23.319 27.296 1 24.67 19 GLU B O 1
ATOM 1407 N N A GLU B 1 23 ? 5.013 -23.559 29.301 0.65 24.31 20 GLU B N 1
ATOM 1408 N N B GLU B 1 23 ? 5.033 -23.582 29.276 0.34 23.77 20 GLU B N 1
ATOM 1409 C CA A GLU B 1 23 ? 4.27 -24.742 29.747 0.65 25.24 20 GLU B CA 1
ATOM 1410 C CA B GLU B 1 23 ? 4.263 -24.763 29.661 0.34 24 20 GLU B CA 1
ATOM 1411 C C A GLU B 1 23 ? 2.967 -24.393 30.467 0.65 25.39 20 GLU B C 1
ATOM 1412 C C B GLU B 1 23 ? 3.082 -24.445 30.606 0.34 23.45 20 GLU B C 1
ATOM 1413 O O A GLU B 1 23 ? 2.101 -25.258 30.586 0.65 25.49 20 GLU B O 1
ATOM 1414 O O B GLU B 1 23 ? 2.446 -25.371 31.126 0.34 23.37 20 GLU B O 1
ATOM 1425 N N A MET B 1 24 ? 2.833 -23.166 31.008 0.32 24.61 21 MET B N 1
ATOM 1426 N N B MET B 1 24 ? 2.77 -23.145 30.819 0.68 22.37 21 MET B N 1
ATOM 1427 C CA A MET B 1 24 ? 1.626 -22.792 31.752 0.32 24.77 21 MET B CA 1
ATOM 1428 C CA B MET B 1 24 ? 1.618 -22.786 31.635 0.68 22.53 21 MET B CA 1
ATOM 1429 C C A MET B 1 24 ? 0.341 -22.975 30.904 0.32 24.39 21 MET B C 1
ATOM 1430 C C B MET B 1 24 ? 0.355 -23.083 30.821 0.68 22.78 21 MET B C 1
ATOM 1431 O O A MET B 1 24 ? 0.293 -22.566 29.746 0.32 24.33 21 MET B O 1
ATOM 1432 O O B MET B 1 24 ? 0.307 -22.793 29.622 0.68 22.58 21 MET B O 1
ATOM 1441 N N . LYS B 1 25 ? -0.644 -23.698 31.458 1 24.71 22 LYS B N 1
ATOM 1442 C CA . LYS B 1 25 ? -1.885 -24.053 30.749 1 25.67 22 LYS B CA 1
ATOM 1443 C C . LYS B 1 25 ? -2.963 -23.002 30.813 1 25.12 22 LYS B C 1
ATOM 1444 O O . LYS B 1 25 ? -3.924 -23.077 30.028 1 24.64 22 LYS B O 1
ATOM 1450 N N . TYR B 1 26 ? -2.905 -22.101 31.833 1 23.17 23 TYR B N 1
ATOM 1451 C CA . TYR B 1 26 ? -3.955 -21.113 32.039 1 22.86 23 TYR B CA 1
ATOM 1452 C C . TYR B 1 26 ? -3.405 -19.711 32.039 1 21.42 23 TYR B C 1
ATOM 1453 O O . TYR B 1 26 ? -2.217 -19.518 32.285 1 21.19 23 TYR B O 1
ATOM 1462 N N . CYS B 1 27 ? -4.238 -18.728 31.654 1 21.18 24 CYS B N 1
ATOM 1463 C CA . CYS B 1 27 ? -3.785 -17.337 31.488 1 20.19 24 CYS B CA 1
ATOM 1464 C C . CYS B 1 27 ? -2.549 -17.272 30.581 1 19.02 24 CYS B C 1
ATOM 1465 O O . CYS B 1 27 ? -1.543 -16.653 30.922 1 18.44 24 CYS B O 1
ATOM 1468 N N . LYS B 1 28 ? -2.62 -17.981 29.462 1 18.84 25 LYS B N 1
ATOM 1469 C CA . LYS B 1 28 ? -1.502 -18.104 28.559 1 19.26 25 LYS B CA 1
ATOM 1470 C C . LYS B 1 28 ? -0.99 -16.816 27.986 1 18.32 25 LYS B C 1
ATOM 1471 O O . LYS B 1 28 ? 0.203 -16.724 27.755 1 17.98 25 LYS B O 1
ATOM 1477 N N . LYS B 1 29 ? -1.861 -15.806 27.722 1 18.01 26 LYS B N 1
ATOM 1478 C CA . LYS B 1 29 ? -1.377 -14.561 27.133 1 18.39 26 LYS B CA 1
ATOM 1479 C C . LYS B 1 29 ? -0.413 -13.881 28.094 1 16.88 26 LYS B C 1
ATOM 1480 O O . LYS B 1 29 ? 0.686 -13.509 27.688 1 16.67 26 LYS B O 1
ATOM 1486 N N . GLN B 1 30 ? -0.798 -13.815 29.368 1 15.84 27 GLN B N 1
ATOM 1487 C CA . GLN B 1 30 ? 0.053 -13.166 30.366 1 15.16 27 GLN B CA 1
ATOM 1488 C C . GLN B 1 30 ? 1.284 -13.983 30.674 1 15.17 27 GLN B C 1
ATOM 1489 O O . GLN B 1 30 ? 2.35 -13.407 30.878 1 15.28 27 GLN B O 1
ATOM 1495 N N . CYS B 1 31 ? 1.155 -15.328 30.749 1 15.62 28 CYS B N 1
ATOM 1496 C CA . CYS B 1 31 ? 2.333 -16.155 31.042 1 16.04 28 CYS B CA 1
ATOM 1497 C C . CYS B 1 31 ? 3.33 -16.077 29.913 1 16.19 28 CYS B C 1
ATOM 1498 O O . CYS B 1 31 ? 4.513 -15.903 30.171 1 15.56 28 CYS B O 1
ATOM 1501 N N . ARG B 1 32 ? 2.855 -16.212 28.641 1 16.76 29 ARG B N 1
ATOM 1502 C CA . ARG B 1 32 ? 3.772 -16.155 27.532 1 17.98 29 ARG B CA 1
ATOM 1503 C C . ARG B 1 32 ? 4.399 -14.788 27.389 1 17.05 29 ARG B C 1
ATOM 1504 O O . ARG B 1 32 ? 5.557 -14.683 27.019 1 17.35 29 ARG B O 1
ATOM 1512 N N . ARG B 1 33 ? 3.649 -13.729 27.726 1 16.37 30 ARG B N 1
ATOM 1513 C CA . ARG B 1 33 ? 4.202 -12.363 27.66 1 16.07 30 ARG B CA 1
ATOM 1514 C C . ARG B 1 33 ? 5.351 -12.216 28.67 1 14.98 30 ARG B C 1
ATOM 1515 O O . ARG B 1 33 ? 6.415 -11.693 28.323 1 14.72 30 ARG B O 1
ATOM 1523 N N . LEU B 1 34 ? 5.155 -12.743 29.9 1 14.37 31 LEU B N 1
ATOM 1524 C CA . LEU B 1 34 ? 6.189 -12.682 30.915 1 14.15 31 LEU B CA 1
ATOM 1525 C C . LEU B 1 34 ? 7.457 -13.435 30.449 1 14.06 31 LEU B C 1
ATOM 1526 O O . LEU B 1 34 ? 8.565 -12.905 30.544 1 13.8 31 LEU B O 1
ATOM 1531 N N . GLY B 1 35 ? 7.269 -14.644 29.906 1 14.71 32 GLY B N 1
ATOM 1532 C CA . GLY B 1 35 ? 8.416 -15.426 29.456 1 14.94 32 GLY B CA 1
ATOM 1533 C C . GLY B 1 35 ? 9.176 -14.739 28.35 1 15.39 32 GLY B C 1
ATOM 1534 O O . GLY B 1 35 ? 10.405 -14.741 28.349 1 16 32 GLY B O 1
ATOM 1535 N N . HIS B 1 36 ? 8.434 -14.132 27.389 1 16.32 33 HIS B N 1
ATOM 1536 C CA . HIS B 1 36 ? 9.091 -13.445 26.283 1 17.77 33 HIS B CA 1
ATOM 1537 C C . HIS B 1 36 ? 9.808 -12.209 26.761 1 16.6 33 HIS B C 1
ATOM 1538 O O . HIS B 1 36 ? 10.891 -11.906 26.278 1 17.36 33 HIS B O 1
ATOM 1545 N N . ARG B 1 37 ? 9.216 -11.489 27.712 1 15.44 34 ARG B N 1
ATOM 1546 C CA . ARG B 1 37 ? 9.873 -10.289 28.252 1 15.48 34 ARG B CA 1
ATOM 1547 C C . ARG B 1 37 ? 11.159 -10.679 28.962 1 14.97 34 ARG B C 1
ATOM 1548 O O . ARG B 1 37 ? 12.206 -10.066 28.728 1 15.54 34 ARG B O 1
ATOM 1556 N N . VAL B 1 38 ? 11.103 -11.75 29.77 1 15.01 35 VAL B N 1
ATOM 1557 C CA . VAL B 1 38 ? 12.3 -12.184 30.488 1 15.36 35 VAL B CA 1
ATOM 1558 C C . VAL B 1 38 ? 13.395 -12.619 29.523 1 15.52 35 VAL B C 1
ATOM 1559 O O . VAL B 1 38 ? 14.561 -12.233 29.679 1 15.48 35 VAL B O 1
ATOM 1563 N N . LEU B 1 39 ? 13.03 -13.399 28.501 1 16.34 36 LEU B N 1
ATOM 1564 C CA . LEU B 1 39 ? 14.029 -13.828 27.52 1 17.64 36 LEU B CA 1
ATOM 1565 C C . LEU B 1 39 ? 14.681 -12.628 26.821 1 17.98 36 LEU B C 1
ATOM 1566 O O . LEU B 1 39 ? 15.872 -12.639 26.583 1 18.92 36 LEU B O 1
ATOM 1571 N N . GLY B 1 40 ? 13.892 -11.578 26.584 1 17.43 37 GLY B N 1
ATOM 1572 C CA . GLY B 1 40 ? 14.39 -10.379 25.935 1 18.16 37 GLY B CA 1
ATOM 1573 C C . GLY B 1 40 ? 15.37 -9.635 26.813 1 18.45 37 GLY B C 1
ATOM 1574 O O . GLY B 1 40 ? 16.296 -9.014 26.291 1 20.21 37 GLY B O 1
ATOM 1575 N N . LEU B 1 41 ? 15.169 -9.657 28.137 1 18.24 38 LEU B N 1
ATOM 1576 C CA . LEU B 1 41 ? 16.079 -8.949 29.054 1 18.56 38 LEU B CA 1
ATOM 1577 C C . LEU B 1 41 ? 17.36 -9.684 29.253 1 19.08 38 LEU B C 1
ATOM 1578 O O . LEU B 1 41 ? 18.382 -9.046 29.476 1 21 38 LEU B O 1
ATOM 1583 N N . ILE B 1 42 ? 17.332 -11.032 29.249 1 19.44 39 ILE B N 1
ATOM 1584 C CA . ILE B 1 42 ? 18.593 -11.746 29.455 1 20.79 39 ILE B CA 1
ATOM 1585 C C . ILE B 1 42 ? 19.418 -11.805 28.132 1 21.06 39 ILE B C 1
ATOM 1586 O O . ILE B 1 42 ? 20.618 -12.051 28.193 1 20.84 39 ILE B O 1
ATOM 1591 N N . LYS B 1 43 ? 18.788 -11.559 26.946 1 21.51 40 LYS B N 1
ATOM 1592 C CA . LYS B 1 43 ? 19.529 -11.625 25.684 1 22.3 40 LYS B CA 1
ATOM 1593 C C . 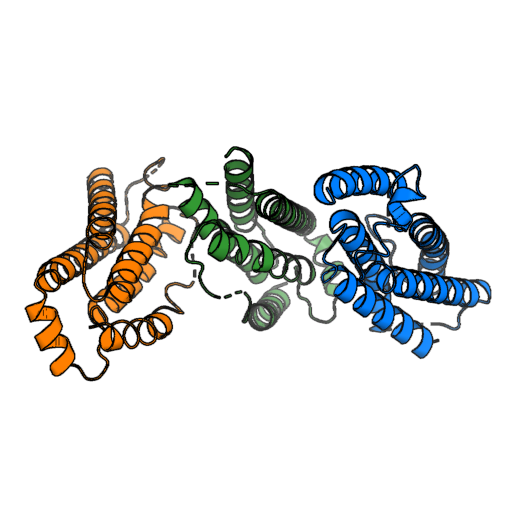LYS B 1 43 ? 20.818 -10.738 25.673 1 22.53 40 LYS B C 1
ATOM 1594 O O . LYS B 1 43 ? 21.908 -11.283 25.445 1 23.09 40 LYS B O 1
ATOM 1600 N N . PRO B 1 44 ? 20.765 -9.446 26.047 1 22.88 41 PRO B N 1
ATOM 1601 C CA . PRO B 1 44 ? 22.006 -8.659 26.099 1 23.61 41 PRO B CA 1
ATOM 1602 C C . PRO B 1 44 ? 22.997 -9.135 27.172 1 23.71 41 PRO B C 1
ATOM 1603 O O . PRO B 1 44 ? 24.219 -8.985 27.006 1 24.55 41 PRO B O 1
ATOM 1607 N N . LEU B 1 45 ? 22.498 -9.761 28.247 1 23.44 42 LEU B N 1
ATOM 1608 C CA . LEU B 1 45 ? 23.369 -10.31 29.282 1 23.95 42 LEU B CA 1
ATOM 1609 C C . LEU B 1 45 ? 24.122 -11.512 28.735 1 24.6 42 LEU B C 1
ATOM 1610 O O . LEU B 1 45 ? 25.29 -11.704 29.058 1 24.3 42 LEU B O 1
ATOM 1615 N N . GLU B 1 46 ? 23.448 -12.344 27.927 1 26.62 43 GLU B N 1
ATOM 1616 C CA . GLU B 1 46 ? 24.069 -13.495 27.29 1 30.11 43 GLU B CA 1
ATOM 1617 C C . GLU B 1 46 ? 25.157 -13.015 26.331 1 31.61 43 GLU B C 1
ATOM 1618 O O . GLU B 1 46 ? 26.235 -13.609 26.287 1 31.7 43 GLU B O 1
ATOM 1624 N N A MET B 1 47 ? 24.896 -11.949 25.567 0.38 33.39 44 MET B N 1
ATOM 1625 N N B MET B 1 47 ? 24.875 -11.956 25.57 0.62 33.33 44 MET B N 1
ATOM 1626 C CA A MET B 1 47 ? 25.894 -11.458 24.619 0.38 35.32 44 MET B CA 1
ATOM 1627 C CA B MET B 1 47 ? 25.825 -11.393 24.626 0.62 35.48 44 MET B CA 1
ATOM 1628 C C A MET B 1 47 ? 27.03 -10.664 25.309 0.38 36.78 44 MET B C 1
ATOM 1629 C C B MET B 1 47 ? 27.036 -10.771 25.353 0.62 36.54 44 MET B C 1
ATOM 1630 O O A MET B 1 47 ? 28.12 -10.548 24.747 0.38 38.14 44 MET B O 1
ATOM 1631 O O B MET B 1 47 ? 28.161 -10.849 24.855 0.62 38.47 44 MET B O 1
ATOM 1640 N N . LEU B 1 48 ? 26.818 -10.218 26.551 1 38.23 45 LEU B N 1
ATOM 1641 C CA . LEU B 1 48 ? 27.86 -9.596 27.36 1 41.19 45 LEU B CA 1
ATOM 1642 C C . LEU B 1 48 ? 28.739 -10.706 27.954 1 43.4 45 LEU B C 1
ATOM 1643 O O . LEU B 1 48 ? 29.952 -10.566 27.989 1 43.64 45 LEU B O 1
ATOM 1648 N N . GLN B 1 49 ? 28.125 -11.823 28.409 1 45.21 46 GLN B N 1
ATOM 1649 C CA . GLN B 1 49 ? 28.812 -12.99 28.961 1 50.17 46 GLN B CA 1
ATOM 1650 C C . GLN B 1 49 ? 29.832 -13.554 27.963 1 53.29 46 GLN B C 1
ATOM 1651 O O . GLN B 1 49 ? 30.903 -13.998 28.379 1 53.62 46 GLN B O 1
ATOM 1657 N N . ASP B 1 50 ? 29.529 -13.472 26.65 1 59.17 47 ASP B N 1
ATOM 1658 C CA . ASP B 1 50 ? 30.408 -13.937 25.58 1 63.56 47 ASP B CA 1
ATOM 1659 C C . ASP B 1 50 ? 31.645 -13.039 25.344 1 68.91 47 ASP B C 1
ATOM 1660 O O . ASP B 1 50 ? 32.211 -13.065 24.246 1 71.58 47 ASP B O 1
ATOM 1665 N N . GLN B 1 51 ? 32.093 -12.292 26.381 1 71.02 48 GLN B N 1
ATOM 1666 C CA . GLN B 1 51 ? 33.266 -11.418 26.313 1 71.31 48 GLN B CA 1
ATOM 1667 C C . GLN B 1 51 ? 33.92 -11.231 27.705 1 71.12 48 GLN B C 1
ATOM 1668 O O . GLN B 1 51 ? 34.337 -12.196 28.349 1 70.67 48 GLN B O 1
ATOM 1674 N N . SER B 1 55 ? 36.227 -7.776 33.77 1 58.22 52 SER B N 1
ATOM 1675 C CA . SER B 1 55 ? 35.865 -6.378 33.97 1 54.8 52 SER B CA 1
ATOM 1676 C C . SER B 1 55 ? 35.145 -6.179 35.324 1 53.2 52 SER B C 1
ATOM 1677 O O . SER B 1 55 ? 33.91 -6.235 35.379 1 53.79 52 SER B O 1
ATOM 1680 N N . VAL B 1 56 ? 35.93 -5.936 36.403 1 48.33 53 VAL B N 1
ATOM 1681 C CA . VAL B 1 56 ? 35.459 -5.747 37.783 1 43.42 53 VAL B CA 1
ATOM 1682 C C . VAL B 1 56 ? 34.277 -4.769 37.907 1 40.33 53 VAL B C 1
ATOM 1683 O O . VAL B 1 56 ? 34.413 -3.56 37.67 1 38.57 53 VAL B O 1
ATOM 1687 N N . PRO B 1 57 ? 33.101 -5.293 38.323 1 37.81 54 PRO B N 1
ATOM 1688 C CA . PRO B 1 57 ? 31.92 -4.422 38.436 1 35.29 54 PRO B CA 1
ATOM 1689 C C . PRO B 1 57 ? 31.984 -3.437 39.592 1 34.11 54 PRO B C 1
ATOM 1690 O O . PRO B 1 57 ? 32.518 -3.752 40.661 1 33.33 54 PRO B O 1
ATOM 1694 N N . SER B 1 58 ? 31.367 -2.261 39.4 1 31.93 55 SER B N 1
ATOM 1695 C CA . SER B 1 58 ? 31.246 -1.281 40.462 1 31.4 55 SER B CA 1
ATOM 1696 C C . SER B 1 58 ? 30.327 -1.857 41.56 1 32.13 55 SER B C 1
ATOM 1697 O O . SER B 1 58 ? 29.578 -2.828 41.32 1 31.77 55 SER B O 1
ATOM 1700 N N . GLU B 1 59 ? 30.329 -1.232 42.751 1 33.2 56 GLU B N 1
ATOM 1701 C CA . GLU B 1 59 ? 29.429 -1.636 43.824 1 31.74 56 GLU B CA 1
ATOM 1702 C C . GLU B 1 59 ? 27.975 -1.499 43.361 1 29.61 56 GLU B C 1
ATOM 1703 O O . GLU B 1 59 ? 27.161 -2.39 43.601 1 28.01 56 GLU B O 1
ATOM 1709 N N . LYS B 1 60 ? 27.673 -0.401 42.643 1 28.53 57 LYS B N 1
ATOM 1710 C CA . LYS B 1 60 ? 26.337 -0.174 42.129 1 27.44 57 LYS B CA 1
ATOM 1711 C C . LYS B 1 60 ? 25.927 -1.231 41.105 1 25.22 57 LYS B C 1
ATOM 1712 O O . LYS B 1 60 ? 24.771 -1.64 41.125 1 23 57 LYS B O 1
ATOM 1718 N N . LEU B 1 61 ? 26.863 -1.705 40.252 1 23.22 58 LEU B N 1
ATOM 1719 C CA . LEU B 1 61 ? 26.522 -2.731 39.267 1 22.3 58 LEU B CA 1
ATOM 1720 C C . LEU B 1 61 ? 26.229 -4.059 39.933 1 21.91 58 LEU B C 1
ATOM 1721 O O . LEU B 1 61 ? 25.226 -4.708 39.599 1 22.13 58 LEU B O 1
ATOM 1726 N N . THR B 1 62 ? 27.041 -4.45 40.917 1 21.96 59 THR B N 1
ATOM 1727 C CA . THR B 1 62 ? 26.789 -5.708 41.626 1 21.78 59 THR B CA 1
ATOM 1728 C C . THR B 1 62 ? 25.442 -5.644 42.365 1 19.88 59 THR B C 1
ATOM 1729 O O . THR B 1 62 ? 24.663 -6.588 42.292 1 20.1 59 THR B O 1
ATOM 1733 N N . THR B 1 63 ? 25.102 -4.485 42.947 1 19.81 60 THR B N 1
ATOM 1734 C CA . THR B 1 63 ? 23.83 -4.325 43.652 1 19.76 60 THR B CA 1
ATOM 1735 C C . THR B 1 63 ? 22.667 -4.471 42.664 1 18.88 60 THR B C 1
ATOM 1736 O O . THR B 1 63 ? 21.683 -5.132 42.959 1 18.59 60 THR B O 1
ATOM 1740 N N . ALA B 1 64 ? 22.795 -3.838 41.503 1 18.53 61 ALA B N 1
ATOM 1741 C CA . ALA B 1 64 ? 21.759 -3.884 40.466 1 17.91 61 ALA B CA 1
ATOM 1742 C C . ALA B 1 64 ? 21.58 -5.314 39.943 1 17.66 61 ALA B C 1
ATOM 1743 O O . ALA B 1 64 ? 20.432 -5.751 39.734 1 17.43 61 ALA B O 1
ATOM 1745 N N A MET B 1 65 ? 22.691 -6.06 39.751 0.62 18.18 62 MET B N 1
ATOM 1746 N N B MET B 1 65 ? 22.695 -6.051 39.752 0.37 17.43 62 MET B N 1
ATOM 1747 C CA A MET B 1 65 ? 22.593 -7.447 39.278 0.62 18.85 62 MET B CA 1
ATOM 1748 C CA B MET B 1 65 ? 22.658 -7.441 39.29 0.37 17.54 62 MET B CA 1
ATOM 1749 C C A MET B 1 65 ? 21.878 -8.3 40.317 0.62 18.6 62 MET B C 1
ATOM 1750 C C B MET B 1 65 ? 21.904 -8.297 40.31 0.37 17.76 62 MET B C 1
ATOM 1751 O O A MET B 1 65 ? 21.046 -9.134 39.96 0.62 18.5 62 MET B O 1
ATOM 1752 O O B MET B 1 65 ? 21.052 -9.105 39.933 0.37 17.86 62 MET B O 1
ATOM 1761 N N . ASN B 1 66 ? 22.192 -8.089 41.615 1 18.19 63 ASN B N 1
ATOM 1762 C CA . ASN B 1 66 ? 21.54 -8.844 42.683 1 18.26 63 ASN B CA 1
ATOM 1763 C C . ASN B 1 66 ? 20.058 -8.499 42.787 1 17.52 63 ASN B C 1
ATOM 1764 O O . ASN B 1 66 ? 19.244 -9.37 43.072 1 17.05 63 ASN B O 1
ATOM 1769 N N . ARG B 1 67 ? 19.707 -7.226 42.579 1 17.56 64 ARG B N 1
ATOM 1770 C CA . ARG B 1 67 ? 18.294 -6.827 42.592 1 17.86 64 ARG B CA 1
ATOM 1771 C C . ARG B 1 67 ? 17.562 -7.469 41.421 1 16.67 64 ARG B C 1
ATOM 1772 O O . ARG B 1 67 ? 16.409 -7.871 41.572 1 16.08 64 ARG B O 1
ATOM 1780 N N . PHE B 1 68 ? 18.235 -7.582 40.268 1 15.38 65 PHE B N 1
ATOM 1781 C CA . PHE B 1 68 ? 17.626 -8.21 39.1 1 15.43 65 PHE B CA 1
ATOM 1782 C C . PHE B 1 68 ? 17.421 -9.698 39.339 1 15.07 65 PHE B C 1
ATOM 1783 O O . PHE B 1 68 ? 16.331 -10.223 39.068 1 15.47 65 PHE B O 1
ATOM 1791 N N . LYS B 1 69 ? 18.424 -10.368 39.939 1 15.77 66 LYS B N 1
ATOM 1792 C CA . LYS B 1 69 ? 18.294 -11.772 40.302 1 16.14 66 LYS B CA 1
ATOM 1793 C C . LYS B 1 69 ? 17.075 -11.97 41.251 1 15.66 66 LYS B C 1
ATOM 1794 O O . LYS B 1 69 ? 16.261 -12.878 41.039 1 16.1 66 LYS B O 1
ATOM 1800 N N . ALA B 1 70 ? 16.93 -11.091 42.258 1 15.16 67 ALA B N 1
ATOM 1801 C CA . ALA B 1 70 ? 15.806 -11.194 43.199 1 15.54 67 ALA B CA 1
ATOM 1802 C C . ALA B 1 70 ? 14.469 -10.989 42.486 1 14.83 67 ALA B C 1
ATOM 1803 O O . ALA B 1 70 ? 13.508 -11.676 42.804 1 16.46 67 ALA B O 1
ATOM 1805 N N . ALA B 1 71 ? 14.405 -10.044 41.53 1 14.9 68 ALA B N 1
ATOM 1806 C CA . ALA B 1 71 ? 13.145 -9.815 40.791 1 14.61 68 ALA B CA 1
ATOM 1807 C C . ALA B 1 71 ? 12.792 -11.058 39.947 1 14.47 68 ALA B C 1
ATOM 1808 O O . ALA B 1 71 ? 11.609 -11.403 39.822 1 14.79 68 ALA B O 1
ATOM 1810 N N . LEU B 1 72 ? 13.82 -11.7 39.351 1 14.08 69 LEU B N 1
ATOM 1811 C CA . LEU B 1 72 ? 13.549 -12.924 38.561 1 14.01 69 LEU B CA 1
ATOM 1812 C C . LEU B 1 72 ? 13.104 -14.05 39.501 1 14.34 69 LEU B C 1
ATOM 1813 O O . LEU B 1 72 ? 12.198 -14.805 39.155 1 14.88 69 LEU B O 1
ATOM 1818 N N . GLU B 1 73 ? 13.719 -14.162 40.696 1 14.88 70 GLU B N 1
ATOM 1819 C CA . GLU B 1 73 ? 13.282 -15.181 41.654 1 16.17 70 GLU B CA 1
ATOM 1820 C C . GLU B 1 73 ? 11.844 -14.948 42.08 1 16.44 70 GLU B C 1
ATOM 1821 O O . GLU B 1 73 ? 11.086 -15.91 42.192 1 16.83 70 GLU B O 1
ATOM 1827 N N . GLU B 1 74 ? 11.444 -13.675 42.24 1 17.23 71 GLU B N 1
ATOM 1828 C CA . GLU B 1 74 ? 10.082 -13.343 42.627 1 18.32 71 GLU B CA 1
ATOM 1829 C C . GLU B 1 74 ? 9.131 -13.732 41.508 1 17.15 71 GLU B C 1
ATOM 1830 O O . GLU B 1 74 ? 8.095 -14.343 41.766 1 17.67 71 GLU B O 1
ATOM 1836 N N . ALA B 1 75 ? 9.495 -13.43 40.258 1 16.23 72 ALA B N 1
ATOM 1837 C CA . ALA B 1 75 ? 8.656 -13.827 39.108 1 16.06 72 ALA B CA 1
ATOM 1838 C C . ALA B 1 75 ? 8.507 -15.365 3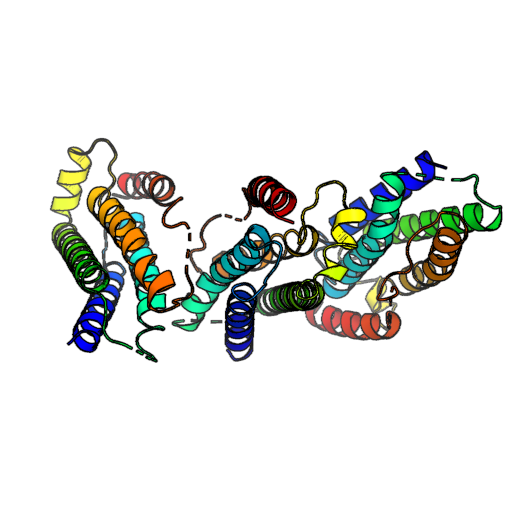9.059 1 16.08 72 ALA B C 1
ATOM 1839 O O . ALA B 1 75 ? 7.389 -15.871 38.86 1 16.24 72 ALA B O 1
ATOM 1841 N N . ASN B 1 76 ? 9.62 -16.099 39.289 1 16.23 73 ASN B N 1
ATOM 1842 C CA . ASN B 1 76 ? 9.579 -17.57 39.271 1 17 73 ASN B CA 1
ATOM 1843 C C . ASN B 1 76 ? 8.637 -18.094 40.364 1 16.85 73 ASN B C 1
ATOM 1844 O O . ASN B 1 76 ? 7.909 -19.072 40.144 1 17.13 73 ASN B O 1
ATOM 1849 N N . GLY B 1 77 ? 8.639 -17.445 41.528 1 17.13 74 GLY B N 1
ATOM 1850 C CA . GLY B 1 77 ? 7.746 -17.818 42.62 1 17.79 74 GLY B CA 1
ATOM 1851 C C . GLY B 1 77 ? 6.277 -17.596 42.278 1 17.54 74 GLY B C 1
ATOM 1852 O O . GLY B 1 77 ? 5.421 -18.405 42.669 1 18.42 74 GLY B O 1
ATOM 1853 N N . GLU B 1 78 ? 5.973 -16.53 41.521 1 17.17 75 GLU B N 1
ATOM 1854 C CA . GLU B 1 78 ? 4.582 -16.278 41.098 1 17.43 75 GLU B CA 1
ATOM 1855 C C . GLU B 1 78 ? 4.147 -17.27 40.03 1 16.84 75 GLU B C 1
ATOM 1856 O O . GLU B 1 78 ? 2.988 -17.698 40.021 1 17.27 75 GLU B O 1
ATOM 1862 N N . ILE B 1 79 ? 5.074 -17.659 39.134 1 16.31 76 ILE B N 1
ATOM 1863 C CA . ILE B 1 79 ? 4.756 -18.696 38.137 1 17.58 76 ILE B CA 1
ATOM 1864 C C . ILE B 1 79 ? 4.441 -20.011 38.852 1 18.07 76 ILE B C 1
ATOM 1865 O O . ILE B 1 79 ? 3.509 -20.714 38.477 1 18.24 76 ILE B O 1
ATOM 1870 N N . GLU B 1 80 ? 5.208 -20.341 39.891 1 19.3 77 GLU B N 1
ATOM 1871 C CA . GLU B 1 80 ? 4.933 -21.569 40.669 1 21.38 77 GLU B CA 1
ATOM 1872 C C . GLU B 1 80 ? 3.54 -21.469 41.333 1 21.06 77 GLU B C 1
ATOM 1873 O O . GLU B 1 80 ? 2.754 -22.417 41.238 1 22.24 77 GLU B O 1
ATOM 1879 N N . LYS B 1 81 ? 3.207 -20.315 41.95 1 20.88 78 LYS B N 1
ATOM 1880 C CA . LYS B 1 81 ? 1.9 -20.128 42.591 1 21.98 78 LYS B CA 1
ATOM 1881 C C . LYS B 1 81 ? 0.767 -20.285 41.563 1 21.42 78 LYS B C 1
ATOM 1882 O O . LYS B 1 81 ? -0.216 -20.996 41.813 1 21.8 78 LYS B O 1
ATOM 1888 N N . PHE B 1 82 ? 0.912 -19.641 40.392 1 20.15 79 PHE B N 1
ATOM 1889 C CA . PHE B 1 82 ? -0.157 -19.638 39.386 1 20.74 79 PHE B CA 1
ATOM 1890 C C . PHE B 1 82 ? -0.168 -20.9 38.483 1 21.13 79 PHE B C 1
ATOM 1891 O O . PHE B 1 82 ? -1.02 -21.002 37.6 1 22.03 79 PHE B O 1
ATOM 1899 N N A SER B 1 83 ? 0.728 -21.87 38.731 0.82 21.36 80 SER B N 1
ATOM 1900 N N B SER B 1 83 ? 0.729 -21.867 38.73 0.18 21.66 80 SER B N 1
ATOM 1901 C CA A SER B 1 83 ? 0.653 -23.168 38.035 0.82 22.46 80 SER B CA 1
ATOM 1902 C CA B SER B 1 83 ? 0.659 -23.158 38.034 0.18 22.26 80 SER B CA 1
ATOM 1903 C C A SER B 1 83 ? -0.51 -24.023 38.65 0.82 24.05 80 SER B C 1
ATOM 1904 C C B SER B 1 83 ? -0.517 -23.996 38.626 0.18 23.16 80 SER B C 1
ATOM 1905 O O A SER B 1 83 ? -0.934 -25.019 38.058 0.82 26.04 80 SER B O 1
ATOM 1906 O O B SER B 1 83 ? -0.98 -24.935 37.977 0.18 23.63 80 SER B O 1
ATOM 1911 N N . ASN B 1 84 ? -0.992 -23.655 39.867 1 23.5 81 ASN B N 1
ATOM 1912 C CA . ASN B 1 84 ? -2.143 -24.285 40.537 1 24.2 81 ASN B CA 1
ATOM 1913 C C . ASN B 1 84 ? -3.347 -23.47 40.017 1 23.16 81 ASN B C 1
ATOM 1914 O O . ASN B 1 84 ? -3.464 -22.268 40.31 1 23.23 81 ASN B O 1
ATOM 1919 N N . ARG B 1 85 ? -4.208 -24.105 39.19 1 23.09 82 ARG B N 1
ATOM 1920 C CA . ARG B 1 85 ? -5.302 -23.415 38.53 1 22.36 82 ARG B CA 1
ATOM 1921 C C . ARG B 1 85 ? -6.239 -22.75 39.515 1 21.5 82 ARG B C 1
ATOM 1922 O O . ARG B 1 85 ? -6.749 -21.658 39.236 1 22.87 82 ARG B O 1
ATOM 1930 N N . SER B 1 86 ? -6.425 -23.352 40.691 1 21.23 83 SER B N 1
ATOM 1931 C CA . SER B 1 86 ? -7.329 -22.786 41.689 1 21.55 83 SER B CA 1
ATOM 1932 C C . SER B 1 86 ? -6.814 -21.468 42.276 1 20.58 83 SER B C 1
ATOM 1933 O O . SER B 1 86 ? -7.624 -20.606 42.647 1 20.69 83 SER B O 1
ATOM 1936 N N . ASN B 1 87 ? -5.474 -21.265 42.278 1 19.74 84 ASN B N 1
ATOM 1937 C CA . ASN B 1 87 ? -4.922 -19.991 42.715 1 19.09 84 ASN B CA 1
ATOM 1938 C C . ASN B 1 87 ? -5.262 -18.913 41.713 1 18.62 84 ASN B C 1
ATOM 1939 O O . ASN B 1 87 ? -5.567 -17.775 42.112 1 19.09 84 ASN B O 1
ATOM 1944 N N . ILE B 1 88 ? -5.247 -19.251 40.416 1 17.92 85 ILE B N 1
ATOM 1945 C CA . ILE B 1 88 ? -5.652 -18.303 39.383 1 18.02 85 ILE B CA 1
ATOM 1946 C C . ILE B 1 88 ? -7.13 -17.949 39.576 1 18.26 85 ILE B C 1
ATOM 1947 O O . ILE B 1 88 ? -7.534 -16.776 39.541 1 18.48 85 ILE B O 1
ATOM 1952 N N . CYS B 1 89 ? -7.953 -18.985 39.795 1 18.82 86 CYS B N 1
ATOM 1953 C CA . CYS B 1 89 ? -9.386 -18.788 39.992 1 20.29 86 CYS B CA 1
ATOM 1954 C C . CYS B 1 89 ? -9.713 -17.792 41.113 1 20.13 86 CYS B C 1
ATOM 1955 O O . CYS B 1 89 ? -10.452 -16.833 40.909 1 20.2 86 CYS B O 1
ATOM 1958 N N . ARG B 1 90 ? -9.09 -17.973 42.264 1 20.28 87 ARG B N 1
ATOM 1959 C CA . ARG B 1 90 ? -9.296 -17.115 43.417 1 20.42 87 ARG B CA 1
ATOM 1960 C C . ARG B 1 90 ? -8.773 -15.707 43.153 1 20.53 87 ARG B C 1
ATOM 1961 O O . ARG B 1 90 ? -9.43 -14.712 43.498 1 20.41 87 ARG B O 1
ATOM 1969 N N . PHE B 1 91 ? -7.607 -15.612 42.49 1 19.46 88 PHE B N 1
ATOM 1970 C CA . PHE B 1 91 ? -7.035 -14.311 42.15 1 19.12 88 PHE B CA 1
ATOM 1971 C C . PHE B 1 91 ? -7.999 -13.528 41.251 1 19.28 88 PHE B C 1
ATOM 1972 O O . PHE B 1 91 ? -8.263 -12.353 41.509 1 19.17 88 PHE B O 1
ATOM 1980 N N . LEU B 1 92 ? -8.5 -14.17 40.189 1 19.78 89 LEU B N 1
ATOM 1981 C CA . LEU B 1 92 ? -9.35 -13.471 39.233 1 20.52 89 LEU B CA 1
ATOM 1982 C C . LEU B 1 92 ? -10.629 -12.951 39.864 1 21.2 89 LEU B C 1
ATOM 1983 O O . LEU B 1 92 ? -11.09 -11.851 39.539 1 22.75 89 LEU B O 1
ATOM 1988 N N . THR B 1 93 ? -11.228 -13.759 40.75 1 22.23 90 THR B N 1
ATOM 1989 C CA . THR B 1 93 ? -12.471 -13.356 41.404 1 22.74 90 THR B CA 1
ATOM 1990 C C . THR B 1 93 ? -12.243 -12.157 42.313 1 22.93 90 THR B C 1
ATOM 1991 O O . THR B 1 93 ? -13.056 -11.23 42.342 1 23.93 90 THR B O 1
ATOM 1995 N N . ALA B 1 94 ? -11.096 -12.133 43.008 1 22.56 91 ALA B N 1
ATOM 1996 C CA . ALA B 1 94 ? -10.793 -11.04 43.928 1 22.28 91 ALA B CA 1
ATOM 1997 C C . ALA B 1 94 ? -10.276 -9.773 43.237 1 22.72 91 ALA B C 1
ATOM 1998 O O . ALA B 1 94 ? -10.531 -8.658 43.725 1 23.22 91 ALA B O 1
ATOM 2000 N N . SER B 1 95 ? -9.547 -9.934 42.138 1 22.98 92 SER B N 1
ATOM 2001 C CA . SER B 1 95 ? -8.893 -8.83 41.454 1 24.14 92 SER B CA 1
ATOM 2002 C C . SER B 1 95 ? -9.822 -7.947 40.667 1 25.92 92 SER B C 1
ATOM 2003 O O . SER B 1 95 ? -10.771 -8.449 40.051 1 27.63 92 SER B O 1
ATOM 2006 N N . GLN B 1 96 ? -9.537 -6.63 40.651 1 29.1 93 GLN B N 1
ATOM 2007 C CA . GLN B 1 96 ? -10.355 -5.72 39.865 1 30.89 93 GLN B CA 1
ATOM 2008 C C . GLN B 1 96 ? -9.754 -5.507 38.48 1 29.65 93 GLN B C 1
ATOM 2009 O O . GLN B 1 96 ? -10.513 -5.442 37.522 1 32.78 93 GLN B O 1
ATOM 2015 N N . ASP B 1 97 ? -8.412 -5.472 38.345 1 27 94 ASP B N 1
ATOM 2016 C CA . ASP B 1 97 ? -7.801 -5.301 37.011 1 24.98 94 ASP B CA 1
ATOM 2017 C C . ASP B 1 97 ? -7.436 -6.642 36.298 1 23.54 94 ASP B C 1
ATOM 2018 O O . ASP B 1 97 ? -7.189 -6.647 35.086 1 22.33 94 ASP B O 1
ATOM 2023 N N . LYS B 1 98 ? -7.443 -7.766 37.065 1 21.74 95 LYS B N 1
ATOM 2024 C CA . LYS B 1 98 ? -7.193 -9.126 36.57 1 20.3 95 LYS B CA 1
ATOM 2025 C C . LYS B 1 98 ? -5.768 -9.319 36.034 1 18.06 95 LYS B C 1
ATOM 2026 O O . LYS B 1 98 ? -5.535 -10.303 35.335 1 17.96 95 LYS B O 1
ATOM 2032 N N . ILE B 1 99 ? -4.813 -8.396 36.335 1 16.89 96 ILE B N 1
ATOM 2033 C CA . ILE B 1 99 ? -3.451 -8.51 35.795 1 16.41 96 ILE B CA 1
ATOM 2034 C C . ILE B 1 99 ? -2.628 -9.393 36.734 1 15.92 96 ILE B C 1
ATOM 2035 O O . ILE B 1 99 ? -2.213 -8.967 37.815 1 16.43 96 ILE B O 1
ATOM 2040 N N A LEU B 1 100 ? -2.389 -10.634 36.299 0.5 15.14 97 LEU B N 1
ATOM 2041 N N B LEU B 1 100 ? -2.404 -10.641 36.312 0.5 15.49 97 LEU B N 1
ATOM 2042 C CA A LEU B 1 100 ? -1.734 -11.692 37.062 0.5 14.63 97 LEU B CA 1
ATOM 2043 C CA B LEU B 1 100 ? -1.723 -11.648 37.116 0.5 14.94 97 LEU B CA 1
ATOM 2044 C C A LEU B 1 100 ? -0.315 -11.386 37.574 0.5 14.76 97 LEU B C 1
ATOM 2045 C C B LEU B 1 100 ? -0.353 -11.247 37.644 0.5 15.01 97 LEU B C 1
ATOM 2046 O O A LEU B 1 100 ? 0.044 -11.821 38.683 0.5 14.59 97 LEU B O 1
ATOM 2047 O O B LEU B 1 100 ? -0.048 -11.519 38.813 0.5 14.85 97 LEU B O 1
ATOM 2056 N N . PHE B 1 101 ? 0.491 -10.679 36.777 1 14.38 98 PHE B N 1
ATOM 2057 C CA . PHE B 1 101 ? 1.871 -10.385 37.166 1 14.88 98 PHE B CA 1
ATOM 2058 C C . PHE B 1 101 ? 2.144 -8.883 37.243 1 15.42 98 PHE B C 1
ATOM 2059 O O . PHE B 1 101 ? 3.277 -8.463 37.014 1 15.13 98 PHE B O 1
ATOM 2067 N N . LYS B 1 102 ? 1.14 -8.08 37.62 1 16.6 99 LYS B N 1
ATOM 2068 C CA . LYS B 1 102 ? 1.31 -6.611 37.654 1 17.71 99 LYS B CA 1
ATOM 2069 C C . LYS B 1 102 ? 2.538 -6.159 38.445 1 17.68 99 LYS B C 1
ATOM 2070 O O . LYS B 1 102 ? 3.383 -5.462 37.885 1 17.99 99 LYS B O 1
ATOM 2076 N N . ASP B 1 103 ? 2.645 -6.577 39.707 1 19.07 100 ASP B N 1
ATOM 2077 C CA . ASP B 1 103 ? 3.772 -6.174 40.563 1 19.75 100 ASP B CA 1
ATOM 2078 C C . ASP B 1 103 ? 5.11 -6.722 40.11 1 18.39 100 ASP B C 1
ATOM 2079 O O . ASP B 1 103 ? 6.094 -5.978 40.099 1 18.34 100 ASP B O 1
ATOM 2084 N N . VAL B 1 104 ? 5.163 -7.987 39.723 1 17.59 101 VAL B N 1
ATOM 2085 C CA . VAL B 1 104 ? 6.397 -8.59 39.224 1 17.45 101 VAL B CA 1
ATOM 2086 C C . VAL B 1 104 ? 6.884 -7.862 37.949 1 16.6 101 VAL B C 1
ATOM 2087 O O . VAL B 1 104 ? 8.093 -7.624 37.779 1 16.96 101 VAL B O 1
ATOM 2091 N N . ASN B 1 105 ? 5.942 -7.534 37.038 1 16.34 102 ASN B N 1
ATOM 2092 C CA . ASN B 1 105 ? 6.307 -6.857 35.79 1 17.02 102 ASN B CA 1
ATOM 2093 C C . ASN B 1 105 ? 6.868 -5.485 36.073 1 17.22 102 ASN B C 1
ATOM 2094 O O . ASN B 1 105 ? 7.853 -5.087 35.461 1 17.03 102 ASN B O 1
ATOM 2099 N N . ARG B 1 106 ? 6.224 -4.755 37 1 17.77 103 ARG B N 1
ATOM 2100 C CA . ARG B 1 106 ? 6.711 -3.418 37.354 1 19.43 103 ARG B CA 1
ATOM 2101 C C . ARG B 1 106 ? 8.114 -3.518 37.968 1 18.25 103 ARG B C 1
ATOM 2102 O O . ARG B 1 106 ? 9.002 -2.75 37.582 1 17.68 103 ARG B O 1
ATOM 2110 N N . LYS B 1 107 ? 8.331 -4.487 38.87 1 18.18 104 LYS B N 1
ATOM 2111 C CA . LYS B 1 107 ? 9.634 -4.62 39.51 1 18.66 104 LYS B CA 1
ATOM 2112 C C . LYS B 1 107 ? 10.723 -5.015 38.511 1 17.51 104 LYS B C 1
ATOM 2113 O O . LYS B 1 107 ? 11.81 -4.422 38.522 1 18.05 104 LYS B O 1
ATOM 2119 N N . LEU B 1 108 ? 10.427 -5.949 37.6 1 16.74 105 LEU B N 1
ATOM 2120 C CA . LEU B 1 108 ? 11.377 -6.315 36.562 1 16.96 105 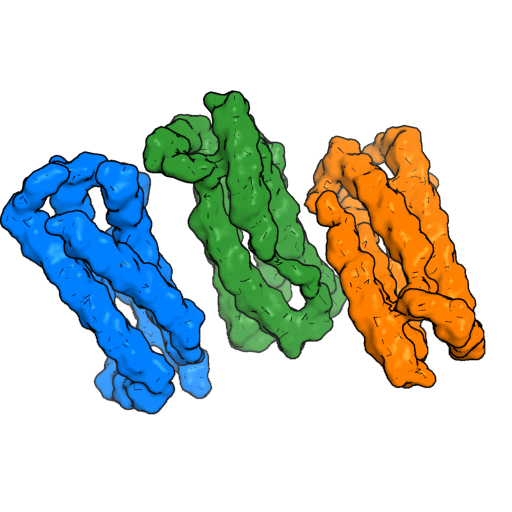LEU B CA 1
ATOM 2121 C C . LEU B 1 108 ? 11.72 -5.112 35.675 1 16.75 105 LEU B C 1
ATOM 2122 O O . LEU B 1 108 ? 12.897 -4.886 35.4 1 16.93 105 LEU B O 1
ATOM 2127 N N . SER B 1 109 ? 10.715 -4.321 35.277 1 16.37 106 SER B N 1
ATOM 2128 C CA . SER B 1 109 ? 10.992 -3.172 34.418 1 17.03 106 SER B CA 1
ATOM 2129 C C . SER B 1 109 ? 11.848 -2.143 35.175 1 16.95 106 SER B C 1
ATOM 2130 O O . SER B 1 109 ? 12.831 -1.646 34.605 1 17.91 106 SER B O 1
ATOM 2133 N N . ASP B 1 110 ? 11.495 -1.848 36.429 1 17.44 107 ASP B N 1
ATOM 2134 C CA . ASP B 1 110 ? 12.217 -0.841 37.218 1 18.38 107 ASP B CA 1
ATOM 2135 C C . ASP B 1 110 ? 13.664 -1.259 37.465 1 17.86 107 ASP B C 1
ATOM 2136 O O . ASP B 1 110 ? 14.568 -0.436 37.318 1 18.26 107 ASP B O 1
ATOM 2141 N N . VAL B 1 111 ? 13.887 -2.531 37.858 1 17.44 108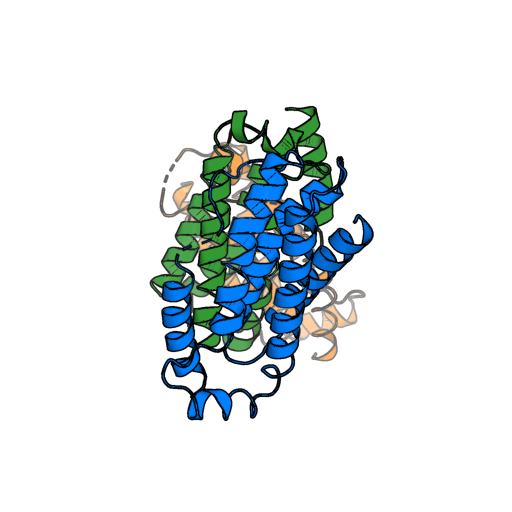 VAL B N 1
ATOM 2142 C CA . VAL B 1 111 ? 15.253 -2.971 38.1 1 17.76 108 VAL B CA 1
ATOM 2143 C C . VAL B 1 111 ? 16.061 -3.054 36.798 1 17.38 108 VAL B C 1
ATOM 2144 O O . VAL B 1 111 ? 17.248 -2.713 36.777 1 17.66 108 VAL B O 1
ATOM 2148 N N . TRP B 1 112 ? 15.396 -3.442 35.684 1 16.85 109 TRP B N 1
ATOM 2149 C CA . TRP B 1 112 ? 16.097 -3.514 34.42 1 17.63 109 TRP B CA 1
ATOM 2150 C C . TRP B 1 112 ? 16.558 -2.146 33.982 1 17.54 109 TRP B C 1
ATOM 2151 O O . TRP B 1 112 ? 17.655 -2.027 33.487 1 18 109 TRP B O 1
ATOM 2162 N N . LYS B 1 113 ? 15.762 -1.106 34.211 1 18.1 110 LYS B N 1
ATOM 2163 C CA . LYS B 1 113 ? 16.186 0.258 33.808 1 19.52 110 LYS B CA 1
ATOM 2164 C C . LYS B 1 113 ? 17.463 0.645 34.529 1 19.34 110 LYS B C 1
ATOM 2165 O O . LYS B 1 113 ? 18.357 1.219 33.92 1 19.71 110 LYS B O 1
ATOM 2171 N N . GLU B 1 114 ? 17.57 0.282 35.813 1 19.03 111 GLU B N 1
ATOM 2172 C CA . GLU B 1 114 ? 18.773 0.618 36.586 1 19.97 111 GLU B CA 1
ATOM 2173 C C . GLU B 1 114 ? 19.96 -0.21 36.096 1 18.75 111 GLU B C 1
ATOM 2174 O O . GLU B 1 114 ? 21.06 0.312 35.899 1 18.37 111 GLU B O 1
ATOM 2180 N N . LEU B 1 115 ? 19.731 -1.532 35.923 1 17.33 112 LEU B N 1
ATOM 2181 C CA . LEU B 1 115 ? 20.8 -2.43 35.509 1 17.42 112 LEU B CA 1
ATOM 2182 C C . LEU B 1 115 ? 21.3 -2.119 34.112 1 17.03 112 LEU B C 1
ATOM 2183 O O . LEU B 1 115 ? 22.504 -2.026 33.909 1 17.77 112 LEU B O 1
ATOM 2188 N N A SER B 1 116 ? 20.39 -1.945 33.149 0.74 16.93 113 SER B N 1
ATOM 2189 N N B SER B 1 116 ? 20.383 -1.902 33.177 0.26 17.04 113 SER B N 1
ATOM 2190 C CA A SER B 1 116 ? 20.764 -1.646 31.773 0.74 16.74 113 SER B CA 1
ATOM 2191 C CA B SER B 1 116 ? 20.683 -1.586 31.793 0.26 16.96 113 SER B CA 1
ATOM 2192 C C A SER B 1 116 ? 21.528 -0.312 31.657 0.74 16.88 113 SER B C 1
ATOM 2193 C C B SER B 1 116 ? 21.511 -0.313 31.681 0.26 17.03 113 SER B C 1
ATOM 2194 O O A SER B 1 116 ? 22.461 -0.222 30.854 0.74 17.84 113 SER B O 1
ATOM 2195 O O B SER B 1 116 ? 22.443 -0.259 30.883 0.26 17.43 113 SER B O 1
ATOM 2200 N N . LEU B 1 117 ? 21.182 0.702 32.478 1 16.95 114 LEU B N 1
ATOM 2201 C CA . LEU B 1 117 ? 21.938 1.976 32.447 1 17.32 114 LEU B CA 1
ATOM 2202 C C . LEU B 1 117 ? 23.373 1.75 32.908 1 17.69 114 LEU B C 1
ATOM 2203 O O . LEU B 1 117 ? 24.308 2.239 32.277 1 17.97 114 LEU B O 1
ATOM 2208 N N . LEU B 1 118 ? 23.549 0.943 33.962 1 18.72 115 LEU B N 1
ATOM 2209 C CA . LEU B 1 118 ? 24.893 0.646 34.45 1 19.24 115 LEU B CA 1
ATOM 2210 C C . LEU B 1 118 ? 25.671 -0.162 33.439 1 19.22 115 LEU B C 1
ATOM 2211 O O . LEU B 1 118 ? 26.852 0.088 33.247 1 21.05 115 LEU B O 1
ATOM 2216 N N . LEU B 1 119 ? 25.016 -1.118 32.777 1 19.21 116 LEU B 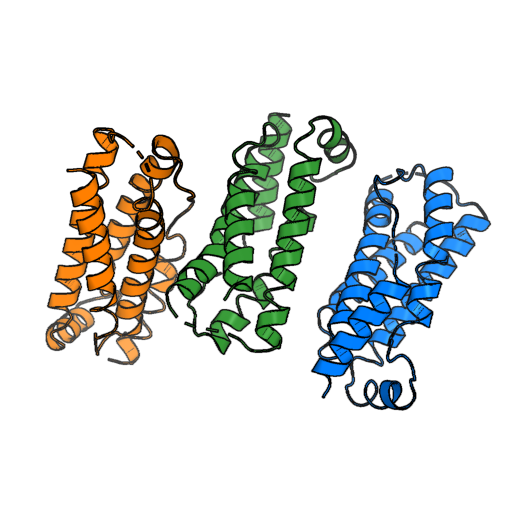N 1
ATOM 2217 C CA . LEU B 1 119 ? 25.703 -1.923 31.776 1 20.22 116 LEU B CA 1
ATOM 2218 C C . LEU B 1 119 ? 26.065 -1.095 30.559 1 20.12 116 LEU B C 1
ATOM 2219 O O . LEU B 1 119 ? 27.154 -1.278 30.007 1 20.65 116 LEU B O 1
ATOM 2224 N N . GLN B 1 120 ? 25.173 -0.182 30.133 1 19.25 117 GLN B N 1
ATOM 2225 C CA . GLN B 1 120 ? 25.428 0.723 29.013 1 20.09 117 GLN B CA 1
ATOM 2226 C C . GLN B 1 120 ? 26.627 1.63 29.329 1 20.28 117 GLN B C 1
ATOM 2227 O O . GLN B 1 120 ? 27.533 1.762 28.5 1 21.87 117 GLN B O 1
ATOM 2233 N N . VAL B 1 121 ? 26.629 2.28 30.502 1 19.95 118 VAL B N 1
ATOM 2234 C CA . VAL B 1 121 ? 27.688 3.251 30.812 1 20.68 118 VAL B CA 1
ATOM 2235 C C . VAL B 1 121 ? 28.994 2.595 31.226 1 20.72 118 VAL B C 1
ATOM 2236 O O . VAL B 1 121 ? 30.082 3.002 30.769 1 22.46 118 VAL B O 1
ATOM 2240 N N . GLU B 1 122 ? 28.906 1.596 32.112 1 21.16 119 GLU B N 1
ATOM 2241 C CA . GLU B 1 122 ? 30.083 0.946 32.657 1 23.16 119 GLU B CA 1
ATOM 2242 C C . GLU B 1 122 ? 30.687 -0.143 31.775 1 23.31 119 GLU B C 1
ATOM 2243 O O . GLU B 1 122 ? 31.899 -0.226 31.67 1 24.42 119 GLU B O 1
ATOM 2249 N N . GLN B 1 123 ? 29.862 -0.962 31.119 1 23.88 120 GLN B N 1
ATOM 2250 C CA . GLN B 1 123 ? 30.363 -2.066 30.297 1 25.21 120 GLN B CA 1
ATOM 2251 C C . GLN B 1 123 ? 30.192 -1.87 28.788 1 25.1 120 GLN B C 1
ATOM 2252 O O . GLN B 1 123 ? 30.45 -2.806 28.021 1 24.67 120 GLN B O 1
ATOM 2258 N N . ARG B 1 124 ? 29.682 -0.682 28.371 1 24.75 121 ARG B N 1
ATOM 2259 C CA . ARG B 1 124 ? 29.4 -0.331 26.967 1 27.1 121 ARG B CA 1
ATOM 2260 C C . ARG B 1 124 ? 28.456 -1.347 26.286 1 25.99 121 ARG B C 1
ATOM 2261 O O . ARG B 1 124 ? 28.596 -1.622 25.081 1 26.5 121 ARG B O 1
ATOM 2269 N N . MET B 1 125 ? 27.486 -1.892 27.049 1 25.25 122 MET B N 1
ATOM 2270 C CA . MET B 1 125 ? 26.492 -2.845 26.533 1 25.16 122 MET B CA 1
ATOM 2271 C C . MET B 1 125 ? 25.544 -2.1 25.588 1 25.64 122 MET B C 1
ATOM 2272 O O . MET B 1 125 ? 25.09 -0.992 25.897 1 25.48 122 MET B O 1
ATOM 2277 N N . PRO B 1 126 ? 25.284 -2.664 24.406 1 26.44 123 PRO B N 1
ATOM 2278 C CA . PRO B 1 126 ? 24.404 -1.978 23.452 1 28.26 123 PRO B CA 1
ATOM 2279 C C . PRO B 1 126 ? 22.93 -2.044 23.85 1 30.36 123 PRO B C 1
ATOM 2280 O O . PRO B 1 126 ? 22.244 -3.02 23.523 1 33.77 123 PRO B O 1
ATOM 2284 N N . VAL B 1 127 ? 22.441 -0.981 24.51 1 32.42 124 VAL B N 1
ATOM 2285 C CA . VAL B 1 127 ? 21.062 -0.756 24.977 1 34.67 124 VAL B CA 1
ATOM 2286 C C . VAL B 1 127 ? 20.302 0.181 24.004 1 36.47 124 VAL B C 1
ATOM 2287 O O . VAL B 1 127 ? 19.071 0.219 23.952 1 39.45 124 VAL B O 1
ATOM 2291 N N . SER B 1 131 ? 15.008 3.612 27.849 1 59.47 128 SER B N 1
ATOM 2292 C CA . SER B 1 131 ? 13.899 3.506 26.889 1 57.12 128 SER B CA 1
ATOM 2293 C C . SER B 1 131 ? 13.256 2.09 26.936 1 56.29 128 SER B C 1
ATOM 2294 O O . SER B 1 131 ? 13.098 1.44 25.895 1 57.98 128 SER B O 1
ATOM 2297 N N . GLN B 1 132 ? 12.896 1.607 28.147 1 51.72 129 GLN B N 1
ATOM 2298 C CA . GLN B 1 132 ? 12.378 0.239 28.317 1 48.38 129 GLN B CA 1
ATOM 2299 C C . GLN B 1 132 ? 10.963 0.107 28.905 1 44.02 129 GLN B C 1
ATOM 2300 O O . GLN B 1 132 ? 10.514 0.938 29.694 1 40.22 129 GLN B O 1
ATOM 2306 N N . GLY B 1 133 ? 10.295 -0.97 28.506 1 38.78 130 GLY B N 1
ATOM 2307 C CA . GLY B 1 133 ? 8.977 -1.34 28.996 1 34.95 130 GLY B CA 1
ATOM 2308 C C . GLY B 1 133 ? 7.864 -0.321 28.829 1 33.25 130 GLY B C 1
ATOM 2309 O O . GLY B 1 133 ? 6.834 -0.439 29.492 1 30.84 130 GLY B O 1
ATOM 2310 N N . ALA B 1 134 ? 8.048 0.696 27.945 1 31.92 131 ALA B N 1
ATOM 2311 C CA . ALA B 1 134 ? 7.028 1.735 27.714 1 30 131 ALA B CA 1
ATOM 2312 C C . ALA B 1 134 ? 5.624 1.181 27.412 1 29.46 131 ALA B C 1
ATOM 2313 O O . ALA B 1 134 ? 4.621 1.722 27.896 1 31.07 131 ALA B O 1
ATOM 2315 N N . SER B 1 135 ? 5.554 0.133 26.597 1 28.36 132 SER B N 1
ATOM 2316 C CA . SER B 1 135 ? 4.257 -0.404 26.215 1 26.12 132 SER B CA 1
ATOM 2317 C C . SER B 1 135 ? 3.778 -1.556 27.105 1 23.4 132 SER B C 1
ATOM 2318 O O . SER B 1 135 ? 2.705 -2.074 26.839 1 22.24 132 SER B O 1
ATOM 2321 N N . TRP B 1 136 ? 4.529 -1.936 28.154 1 20.38 133 TRP B N 1
ATOM 2322 C CA . TRP B 1 136 ? 4.123 -3.086 28.973 1 18.81 133 TRP B CA 1
ATOM 2323 C C . TRP B 1 136 ? 2.793 -2.977 29.671 1 18.41 133 TRP B C 1
ATOM 2324 O O . TRP B 1 136 ? 2.051 -3.956 29.676 1 17.99 133 TRP B O 1
ATOM 2335 N N . ALA B 1 137 ? 2.484 -1.828 30.277 1 18.42 134 ALA B N 1
ATOM 2336 C CA . ALA B 1 137 ? 1.238 -1.686 31.013 1 18.7 134 ALA B CA 1
ATOM 2337 C C . ALA B 1 137 ? 0.042 -1.801 30.075 1 18.85 134 ALA B C 1
ATOM 2338 O O . ALA B 1 137 ? -0.943 -2.451 30.424 1 19.73 134 ALA B O 1
ATOM 2340 N N . GLN B 1 138 ? 0.153 -1.236 28.857 1 18.92 135 GLN B N 1
ATOM 2341 C CA . GLN B 1 138 ? -0.937 -1.34 27.89 1 20.42 135 GLN B CA 1
ATOM 2342 C C . GLN B 1 138 ? -1.122 -2.795 27.421 1 19.99 135 GLN B C 1
ATOM 2343 O O . GLN B 1 138 ? -2.26 -3.322 27.357 1 20.77 135 GLN B O 1
ATOM 2349 N N . GLU B 1 139 ? 0.005 -3.487 27.162 1 19.17 136 GLU B N 1
ATOM 2350 C CA . GLU B 1 139 ? -0.056 -4.891 26.751 1 18.87 136 GLU B CA 1
ATOM 2351 C C . GLU B 1 139 ? -0.666 -5.728 27.882 1 18.15 136 GLU B C 1
ATOM 2352 O O . GLU B 1 139 ? -1.467 -6.609 27.625 1 18.17 136 GLU B O 1
ATOM 2358 N N . ASP B 1 140 ? -0.326 -5.421 29.134 1 17.3 137 ASP B N 1
ATOM 2359 C CA . ASP B 1 140 ? -0.866 -6.173 30.275 1 17.16 137 ASP B CA 1
ATOM 2360 C C . ASP B 1 140 ? -2.396 -6.073 30.41 1 17.46 137 ASP B C 1
ATOM 2361 O O . ASP B 1 140 ? -3.035 -7.102 30.675 1 17.74 137 ASP B O 1
ATOM 2366 N N A GLN B 1 141 ? -3.004 -4.874 30.269 0.37 17.87 138 GLN B N 1
ATOM 2367 N N B GLN B 1 141 ? -2.967 -4.847 30.221 0.63 18.29 138 GLN B N 1
ATOM 2368 C CA A GLN B 1 141 ? -4.479 -4.831 30.392 0.37 17.99 138 GLN B CA 1
ATOM 2369 C CA B GLN B 1 141 ? -4.423 -4.593 30.344 0.63 18.75 138 GLN B CA 1
ATOM 2370 C C A GLN B 1 141 ? -5.131 -5.55 29.196 0.37 17.94 138 GLN B C 1
ATOM 2371 C C B GLN B 1 141 ? -5.223 -5.421 29.334 0.63 18.53 138 GLN B C 1
ATOM 2372 O O A GLN B 1 141 ? -6.148 -6.215 29.376 0.37 18.14 138 GLN B O 1
ATOM 2373 O O B GLN B 1 141 ? -6.116 -6.177 29.723 0.63 18.81 138 GLN B O 1
ATOM 2384 N N A GLN B 1 142 ? -4.497 -5.504 28.012 0.36 18.02 139 GLN B N 1
ATOM 2385 N N C GLN B 1 142 ? -4.549 -5.482 27.996 0.64 19.7 139 GLN B N 1
ATOM 2386 C CA A GLN B 1 142 ? -5.013 -6.202 26.837 0.36 18.19 139 GLN B CA 1
ATOM 2387 C CA C GLN B 1 142 ? -5.211 -6.245 26.944 0.64 19.77 139 GLN B CA 1
ATOM 2388 C C A GLN B 1 142 ? -4.977 -7.724 27.07 0.36 17.96 139 GLN B C 1
ATOM 2389 C C C GLN B 1 142 ? -5.058 -7.76 27.189 0.64 18.96 139 GLN B C 1
ATOM 2390 O O A GLN B 1 142 ? -5.978 -8.42 26.872 0.36 18.05 139 GLN B O 1
ATOM 2391 O O C GLN B 1 142 ? -6.051 -8.509 27.102 0.64 18.45 139 GLN B O 1
ATOM 2402 N N . ASP B 1 143 ? -3.832 -8.229 27.529 1 17.91 140 ASP B N 1
ATOM 2403 C CA . ASP B 1 143 ? -3.633 -9.668 27.811 1 17.63 140 ASP B CA 1
ATOM 2404 C C . ASP B 1 143 ? -4.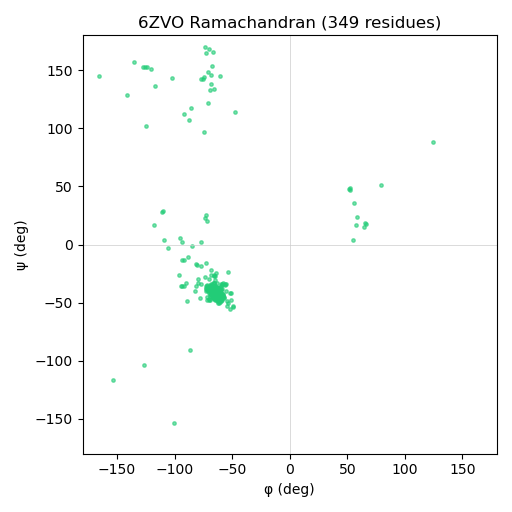523 -10.141 28.962 1 16.73 140 ASP B C 1
ATOM 2405 O O . ASP B 1 143 ? -5.093 -11.231 28.886 1 17.02 140 ASP B O 1
ATOM 2410 N N . ALA B 1 144 ? -4.68 -9.315 30.013 1 16.3 141 ALA B N 1
ATOM 2411 C CA . ALA B 1 144 ? -5.49 -9.703 31.162 1 17.16 141 ALA B CA 1
ATOM 2412 C C . ALA B 1 144 ? -6.96 -9.905 30.78 1 17.65 141 ALA B C 1
ATOM 2413 O O . ALA B 1 144 ? -7.624 -10.822 31.27 1 17.25 141 ALA B O 1
ATOM 2415 N N . ASP B 1 145 ? -7.472 -9.008 29.93 1 18.64 142 ASP B N 1
ATOM 2416 C CA . ASP B 1 145 ? -8.865 -9.117 29.512 1 19.27 142 ASP B CA 1
ATOM 2417 C C . ASP B 1 145 ? -9.06 -10.4 28.689 1 18.62 142 ASP B C 1
ATOM 2418 O O . ASP B 1 145 ? -10.035 -11.122 28.902 1 19.99 142 ASP B O 1
ATOM 2423 N N A GLU B 1 146 ? -8.132 -10.681 27.779 0.32 18.21 143 GLU B N 1
ATOM 2424 N N B GLU B 1 146 ? -8.148 -10.687 27.75 0.68 18.11 143 GLU B N 1
ATOM 2425 C CA A GLU B 1 146 ? -8.201 -11.875 26.947 0.32 17.76 143 GLU B CA 1
ATOM 2426 C CA B GLU B 1 146 ? -8.254 -11.914 26.947 0.68 17.9 143 GLU B CA 1
ATOM 2427 C C A GLU B 1 146 ? -8.127 -13.162 27.788 0.32 17.67 143 GLU B C 1
ATOM 2428 C C B GLU B 1 146 ? -8.183 -13.174 27.835 0.68 17.77 143 GLU B C 1
ATOM 2429 O O A GLU B 1 146 ? -8.867 -14.12 27.544 0.32 17.94 143 GLU B O 1
ATOM 2430 O O B GLU B 1 146 ? -8.981 -14.119 27.683 0.68 18.15 143 GLU B O 1
ATOM 2441 N N . ASP B 1 147 ? -7.222 -13.192 28.768 1 18 144 ASP B N 1
ATOM 2442 C CA . ASP B 1 147 ? -7.076 -14.374 29.641 1 18.11 144 ASP B CA 1
ATOM 2443 C C . ASP B 1 147 ? -8.27 -14.553 30.53 1 18.92 144 ASP B C 1
ATOM 2444 O O . ASP B 1 147 ? -8.669 -15.685 30.777 1 19.17 144 ASP B O 1
ATOM 2449 N N . ARG B 1 148 ? -8.86 -13.439 31.015 1 20.25 145 ARG B N 1
ATOM 2450 C CA . ARG B 1 148 ? -10.033 -13.507 31.882 1 21.98 145 ARG B CA 1
ATOM 2451 C C . ARG B 1 148 ? -11.191 -14.144 31.111 1 22.44 145 ARG B C 1
ATOM 2452 O O . ARG B 1 148 ? -11.87 -15.04 31.629 1 22.81 145 ARG B O 1
ATOM 2460 N N . ARG B 1 149 ? -11.389 -13.708 29.861 1 22.88 146 ARG B N 1
ATOM 2461 C CA . ARG B 1 149 ? -12.457 -14.289 29.026 1 23.5 146 ARG B CA 1
ATOM 2462 C C . ARG B 1 149 ? -12.242 -15.78 28.803 1 24.07 146 ARG B C 1
ATOM 2463 O O . ARG B 1 149 ? -13.209 -16.554 28.861 1 25.6 146 ARG B O 1
ATOM 2471 N N . ALA B 1 150 ? -10.986 -16.182 28.53 1 23.42 147 ALA B N 1
ATOM 2472 C CA . ALA B 1 150 ? -10.659 -17.579 28.253 1 22.92 147 ALA B CA 1
ATOM 2473 C C . ALA B 1 150 ? -10.774 -18.474 29.467 1 22.82 147 ALA B C 1
ATOM 2474 O O . ALA B 1 150 ? -11.01 -19.677 29.317 1 24.07 147 ALA B O 1
ATOM 2476 N N . PHE B 1 151 ? -10.551 -17.922 30.662 1 21.98 148 PHE B N 1
ATOM 2477 C CA . PHE B 1 151 ? -10.585 -18.695 31.882 1 22.56 148 PHE B CA 1
ATOM 2478 C C . PHE B 1 151 ? -12.004 -19.14 32.271 1 25.23 148 PHE B C 1
ATOM 2479 O O . PHE B 1 151 ? -12.132 -20.228 32.847 1 29.83 148 PHE B O 1
ATOM 2487 N N . GLY C 1 4 ? 20.221 -18.135 7.007 1 42.49 1 GLY C N 1
ATOM 2488 C CA . GLY C 1 4 ? 20.867 -17.996 8.316 1 39.69 1 GLY C CA 1
ATOM 2489 C C . GLY C 1 4 ? 22.057 -17.04 8.294 1 38.44 1 GLY C C 1
ATOM 2490 O O . GLY C 1 4 ? 22.306 -16.284 9.248 1 37.04 1 GLY C O 1
ATOM 2491 N N . GLU C 1 5 ? 22.798 -17.054 7.179 1 37.49 2 GLU C N 1
ATOM 2492 C CA . GLU C 1 5 ? 23.95 -16.177 6.969 1 36.89 2 GLU C CA 1
ATOM 2493 C C . GLU C 1 5 ? 23.452 -14.75 6.726 1 34.4 2 GLU C C 1
ATOM 2494 O O . GLU C 1 5 ? 24.041 -13.798 7.243 1 32.05 2 GLU C O 1
ATOM 2500 N N . ASN C 1 6 ? 22.347 -14.598 5.964 1 31.33 3 ASN C N 1
ATOM 2501 C CA . ASN C 1 6 ? 21.772 -13.275 5.702 1 29.62 3 ASN C CA 1
ATOM 2502 C C . ASN C 1 6 ? 21.314 -12.644 7.023 1 27.43 3 ASN C C 1
ATOM 2503 O O . ASN C 1 6 ? 21.594 -11.467 7.277 1 25.66 3 ASN C O 1
ATOM 2508 N N . LEU C 1 7 ? 20.658 -13.448 7.879 1 25.77 4 LEU C N 1
ATOM 2509 C CA . LEU C 1 7 ? 20.17 -12.993 9.177 1 25.21 4 LEU C CA 1
ATOM 2510 C C . LEU C 1 7 ? 21.32 -12.526 10.048 1 23.93 4 LEU C C 1
ATOM 2511 O O . LEU C 1 7 ? 21.267 -11.435 10.606 1 22.44 4 LEU C O 1
ATOM 2516 N N . LYS C 1 8 ? 22.39 -13.322 10.126 1 24.69 5 LYS C N 1
ATOM 2517 C CA . LYS C 1 8 ? 23.551 -12.957 10.913 1 24.7 5 LYS C CA 1
ATOM 2518 C C . LYS C 1 8 ? 24.21 -11.658 10.365 1 23.51 5 LYS C C 1
ATOM 2519 O O . LYS C 1 8 ? 24.633 -10.815 11.146 1 23.1 5 LYS C O 1
ATOM 2525 N N . HIS C 1 9 ? 24.289 -11.504 9.038 1 23.02 6 HIS C N 1
ATOM 2526 C CA . HIS C 1 9 ? 24.873 -10.31 8.41 1 22.83 6 HIS C CA 1
ATOM 2527 C C . HIS C 1 9 ? 24.059 -9.083 8.811 1 20.93 6 HIS C C 1
ATOM 2528 O O . HIS C 1 9 ? 24.632 -8.088 9.245 1 21.07 6 HIS C O 1
ATOM 2535 N N . ILE C 1 10 ? 22.737 -9.138 8.654 1 19.51 7 ILE C N 1
ATOM 2536 C CA . ILE C 1 10 ? 21.88 -7.99 8.974 1 19.17 7 ILE C CA 1
ATOM 2537 C C . ILE C 1 10 ? 21.992 -7.604 10.442 1 18.42 7 ILE C C 1
ATOM 2538 O O . ILE C 1 10 ? 22.18 -6.414 10.78 1 17.62 7 ILE C O 1
ATOM 2543 N N . ILE C 1 11 ? 21.978 -8.618 11.332 1 18.04 8 ILE C N 1
ATOM 2544 C CA . ILE C 1 11 ? 22.168 -8.339 12.756 1 18.07 8 ILE C CA 1
ATOM 2545 C C . ILE C 1 11 ? 23.513 -7.658 13.024 1 17.92 8 ILE C C 1
ATOM 2546 O O . ILE C 1 11 ? 23.568 -6.634 13.716 1 18 8 ILE C O 1
ATOM 2551 N N . THR C 1 12 ? 24.606 -8.205 12.438 1 17.98 9 THR C N 1
ATOM 2552 C CA . THR C 1 12 ? 25.931 -7.608 12.619 1 18.27 9 THR C CA 1
ATOM 2553 C C . THR C 1 12 ? 25.988 -6.195 12.08 1 17.45 9 THR C C 1
ATOM 2554 O O . THR C 1 12 ? 26.536 -5.329 12.734 1 17.45 9 THR C O 1
ATOM 2558 N N . LEU C 1 13 ? 25.386 -5.951 10.924 1 17.22 10 LEU C N 1
ATOM 2559 C CA . LEU C 1 13 ? 25.373 -4.616 10.328 1 16.88 10 LEU C CA 1
ATOM 2560 C C . LEU C 1 13 ? 24.656 -3.63 11.272 1 16.33 10 LEU C C 1
ATOM 2561 O O . LEU C 1 13 ? 25.166 -2.537 11.52 1 16.12 10 LEU C O 1
ATOM 2566 N N . GLY C 1 14 ? 23.532 -4.058 11.858 1 15.74 11 GLY C N 1
ATOM 2567 C CA . GLY C 1 14 ? 22.815 -3.19 12.791 1 15.74 11 GLY C CA 1
ATOM 2568 C C . GLY C 1 14 ? 23.65 -2.881 14.027 1 15.81 11 GLY C C 1
ATOM 2569 O O . GLY C 1 14 ? 23.706 -1.742 14.49 1 15.64 11 GLY C O 1
ATOM 2570 N N . GLN C 1 15 ? 24.323 -3.902 14.568 1 16.7 12 GLN C N 1
ATOM 2571 C CA . GLN C 1 15 ? 25.162 -3.715 15.747 1 16.99 12 GLN C CA 1
ATOM 2572 C C . GLN C 1 15 ? 26.323 -2.765 15.455 1 16.64 12 GLN C C 1
ATOM 2573 O O . GLN C 1 15 ? 26.642 -1.897 16.277 1 17.46 12 GLN C O 1
ATOM 2579 N N . VAL C 1 16 ? 26.929 -2.904 14.276 1 16.48 13 VAL C N 1
ATOM 2580 C CA . VAL C 1 16 ? 28.037 -2.043 13.887 1 15.89 13 VAL C CA 1
ATOM 2581 C C . VAL C 1 16 ? 27.538 -0.594 13.698 1 14.96 13 VAL C C 1
ATOM 2582 O O . VAL C 1 16 ? 28.193 0.355 14.15 1 15.43 13 VAL C O 1
ATOM 2586 N N . ILE C 1 17 ? 26.34 -0.416 13.097 1 14.75 14 ILE C N 1
ATOM 2587 C CA . ILE C 1 17 ? 25.797 0.943 12.925 1 14.79 14 ILE C CA 1
ATOM 2588 C C . ILE C 1 17 ? 25.6 1.621 14.283 1 14.69 14 ILE C C 1
ATOM 2589 O O . ILE C 1 17 ? 25.983 2.765 14.462 1 15.33 14 ILE C O 1
ATOM 2594 N N . HIS C 1 18 ? 25.048 0.885 15.268 1 14.8 15 HIS C N 1
ATOM 2595 C CA . HIS C 1 18 ? 24.87 1.458 16.606 1 15.4 15 HIS C CA 1
ATOM 2596 C C . HIS C 1 18 ? 26.207 1.9 17.193 1 15.21 15 HIS C C 1
ATOM 2597 O O . HIS C 1 18 ? 26.324 3.024 17.678 1 15.44 15 HIS C O 1
ATOM 2604 N N . LYS C 1 19 ? 27.243 1.035 17.072 1 15.31 16 LYS C N 1
ATOM 2605 C CA . LYS C 1 19 ? 28.549 1.404 17.62 1 16.42 16 LYS C CA 1
ATOM 2606 C C . LYS C 1 19 ? 29.136 2.63 16.902 1 15.95 16 LYS C C 1
ATOM 2607 O O . LYS C 1 19 ? 29.731 3.49 17.549 1 16.46 16 LYS C O 1
ATOM 2613 N N A ARG C 1 20 ? 28.958 2.733 15.569 0.37 16.14 17 ARG C N 1
ATOM 2614 N N B ARG C 1 20 ? 28.955 2.719 15.571 0.63 16.12 17 ARG C N 1
ATOM 2615 C CA A ARG C 1 20 ? 29.451 3.904 14.832 0.37 16.17 17 ARG C CA 1
ATOM 2616 C CA B ARG C 1 20 ? 29.452 3.868 14.807 0.63 16.26 17 ARG C CA 1
ATOM 2617 C C A ARG C 1 20 ? 28.708 5.153 15.294 0.37 15.92 17 ARG C C 1
ATOM 2618 C C B ARG C 1 20 ? 28.698 5.146 15.238 0.63 16.13 17 ARG C C 1
ATOM 2619 O O A ARG C 1 20 ? 29.33 6.196 15.504 0.37 15.78 17 ARG C O 1
ATOM 2620 O O B ARG C 1 20 ? 29.317 6.198 15.405 0.63 16.04 17 ARG C O 1
ATOM 2635 N N . CYS C 1 21 ? 27.387 5.042 15.505 1 15.71 18 CYS C N 1
ATOM 2636 C CA . CYS C 1 21 ? 26.59 6.206 15.972 1 15.79 18 CYS C CA 1
ATOM 2637 C C . CYS C 1 21 ? 27.08 6.726 17.304 1 16.5 18 CYS C C 1
ATOM 2638 O O . CYS C 1 21 ? 27.123 7.937 17.519 1 17.11 18 CYS C O 1
ATOM 2641 N N . GLU C 1 22 ? 27.463 5.791 18.201 1 17.85 19 GLU C N 1
ATOM 2642 C CA . GLU C 1 22 ? 27.965 6.149 19.526 1 18.72 19 GLU C CA 1
ATOM 2643 C C . GLU C 1 22 ? 29.276 6.936 19.464 1 19.16 19 GLU C C 1
ATOM 2644 O O . GLU C 1 22 ? 29.572 7.678 20.401 1 20.27 19 GLU C O 1
ATOM 2650 N N . GLU C 1 23 ? 30.048 6.783 18.369 1 19.88 20 GLU C N 1
ATOM 2651 C CA . GLU C 1 23 ? 31.328 7.484 18.203 1 20.83 20 GLU C CA 1
ATOM 2652 C C . GLU C 1 23 ? 31.229 8.827 17.485 1 20.46 20 GLU C C 1
ATOM 2653 O O . GLU C 1 23 ? 32.229 9.551 17.429 1 20.64 20 GLU C O 1
ATOM 2659 N N A MET C 1 24 ? 30.057 9.156 16.904 0.56 19.87 21 MET C N 1
ATOM 2660 N N B MET C 1 24 ? 30.044 9.175 16.947 0.44 19.94 21 MET C N 1
ATOM 2661 C CA A MET C 1 24 ? 29.92 10.422 16.178 0.56 19.86 21 MET C CA 1
ATOM 2662 C CA B MET C 1 24 ? 29.861 10.439 16.231 0.44 19.95 21 MET C CA 1
ATOM 2663 C C A MET C 1 24 ? 30.063 11.626 17.103 0.56 19.6 21 MET C C 1
ATOM 2664 C C B MET C 1 24 ? 30.073 11.638 17.138 0.44 19.7 21 MET C C 1
ATOM 2665 O O A MET C 1 24 ? 29.55 11.632 18.22 0.56 19.08 21 MET C O 1
ATOM 2666 O O B MET C 1 24 ? 29.583 11.665 18.266 0.44 19.3 21 MET C O 1
ATOM 2675 N N . LYS C 1 25 ? 30.801 12.641 16.634 1 19.96 22 LYS C N 1
ATOM 2676 C CA . LYS C 1 25 ? 31.146 13.814 17.416 1 21.06 22 LYS C CA 1
ATOM 2677 C C . LYS C 1 25 ? 30.167 14.958 17.396 1 21.79 22 LYS C C 1
ATOM 2678 O O . LYS C 1 25 ? 30.198 15.78 18.307 1 22.73 22 LYS C O 1
ATOM 2684 N N . TYR C 1 26 ? 29.327 15.054 16.345 1 22.34 23 TYR C N 1
ATOM 2685 C CA . TYR C 1 26 ? 28.438 16.209 16.205 1 22.86 23 TYR C CA 1
ATOM 2686 C C . TYR C 1 26 ? 27.008 15.75 16.061 1 22.61 23 TYR C C 1
ATOM 2687 O O . TYR C 1 26 ? 26.765 14.611 15.642 1 21.65 23 TYR C O 1
ATOM 2696 N N . CYS C 1 27 ? 26.045 16.606 16.482 1 21.24 24 CYS C N 1
ATOM 2697 C CA . CYS C 1 27 ? 24.616 16.261 16.46 1 20.57 24 CYS C CA 1
ATOM 2698 C C . CYS C 1 27 ? 24.375 14.938 17.169 1 19.25 24 CYS C C 1
ATOM 2699 O O . CYS C 1 27 ? 23.753 14.025 16.611 1 19.92 24 CYS C O 1
ATOM 2702 N N . LYS C 1 28 ? 24.947 14.815 18.366 1 19.25 25 LYS C N 1
ATOM 2703 C CA . LYS C 1 28 ? 24.921 13.576 19.116 1 19.16 25 LYS C CA 1
ATOM 2704 C C . LYS C 1 28 ? 23.524 13.065 19.439 1 18.42 25 LYS C C 1
ATOM 2705 O O . LYS C 1 28 ? 23.332 11.853 19.466 1 18.94 25 LYS C O 1
ATOM 2711 N N . LYS C 1 29 ? 22.534 13.955 19.693 1 18.35 26 LYS C N 1
ATOM 2712 C CA . LYS C 1 29 ? 21.187 13.47 20.045 1 18.06 26 LYS C CA 1
ATOM 2713 C C . LYS C 1 29 ? 20.617 12.68 18.844 1 17.17 26 LYS C C 1
ATOM 2714 O O . LYS C 1 29 ? 20.135 11.567 19.016 1 17.42 26 LYS C O 1
ATOM 2720 N N . GLN C 1 30 ? 20.747 13.244 17.635 1 16.5 27 GLN C N 1
ATOM 2721 C CA . GLN C 1 30 ? 20.213 12.566 16.451 1 15.68 27 GLN C CA 1
ATOM 2722 C C . GLN C 1 30 ? 21.009 11.321 16.089 1 15.12 27 GLN C C 1
ATOM 2723 O O . GLN C 1 30 ? 20.416 10.33 15.673 1 14.47 27 GLN C O 1
ATOM 2729 N N . CYS C 1 31 ? 22.351 11.373 16.22 1 15.16 28 CYS C N 1
ATOM 2730 C CA . CYS C 1 31 ? 23.158 10.187 15.884 1 14.52 28 CYS C CA 1
ATOM 2731 C C . CYS C 1 31 ? 22.859 9.046 16.862 1 14.39 28 CYS C C 1
ATOM 2732 O O . CYS C 1 31 ? 22.666 7.907 16.438 1 14.42 28 CYS C O 1
ATOM 2735 N N . ARG C 1 32 ? 22.839 9.359 18.152 1 14.78 29 ARG C N 1
ATOM 2736 C CA . ARG C 1 32 ? 22.562 8.318 19.152 1 15.33 29 ARG C CA 1
ATOM 2737 C C . ARG C 1 32 ? 21.136 7.798 19.041 1 14.93 29 ARG C C 1
ATOM 2738 O O . ARG C 1 32 ? 20.917 6.606 19.254 1 15.48 29 ARG C O 1
ATOM 2746 N N . ARG C 1 33 ? 20.181 8.658 18.648 1 14.7 30 ARG C N 1
ATOM 2747 C CA . ARG C 1 33 ? 18.792 8.174 18.48 1 14.51 30 ARG C CA 1
ATOM 2748 C C . ARG C 1 33 ? 18.751 7.169 17.32 1 13.71 30 ARG C C 1
ATOM 2749 O O . ARG C 1 33 ? 18.091 6.126 17.425 1 14.22 30 ARG C O 1
ATOM 2757 N N . LEU C 1 34 ? 19.463 7.474 16.203 1 13.1 31 LEU C N 1
ATOM 2758 C CA . LEU C 1 34 ? 19.493 6.531 15.064 1 13.19 31 LEU C CA 1
ATOM 2759 C C . LEU C 1 34 ? 20.08 5.169 15.517 1 13.16 31 LEU C C 1
ATOM 2760 O O . LEU C 1 34 ? 19.501 4.126 15.236 1 14.01 31 LEU C O 1
ATOM 2765 N N . GLY C 1 35 ? 21.185 5.205 16.26 1 13.42 32 GLY C N 1
ATOM 2766 C CA . GLY C 1 35 ? 21.801 3.951 16.72 1 13.87 32 GLY C CA 1
ATOM 2767 C C . GLY C 1 35 ? 20.875 3.145 17.624 1 14.38 32 GLY C C 1
ATOM 2768 O O . GLY C 1 35 ? 20.771 1.917 17.509 1 14.29 32 GLY C O 1
ATOM 2769 N N . HIS C 1 36 ? 20.181 3.847 18.512 1 15.18 33 HIS C N 1
ATOM 2770 C CA . HIS C 1 36 ? 19.257 3.174 19.437 1 16.02 33 HIS C CA 1
ATOM 2771 C C . HIS C 1 36 ? 18.052 2.626 18.698 1 15.14 33 HIS C C 1
ATOM 2772 O O . HIS C 1 36 ? 17.557 1.552 19.04 1 15.48 33 HIS C O 1
ATOM 2779 N N . ARG C 1 37 ? 17.558 3.358 17.678 1 14.61 34 ARG C N 1
ATOM 2780 C CA . ARG C 1 37 ? 16.435 2.847 16.891 1 14.51 34 ARG C CA 1
ATOM 2781 C C . ARG C 1 37 ? 16.86 1.593 16.145 1 13.98 34 ARG C C 1
ATOM 2782 O O . ARG C 1 37 ? 16.129 0.592 16.131 1 14.53 34 ARG C O 1
ATOM 2790 N N . VAL C 1 38 ? 18.077 1.614 15.569 1 13.71 35 VAL C N 1
ATOM 2791 C CA . VAL C 1 38 ? 18.577 0.438 14.846 1 13.83 35 VAL C CA 1
ATOM 2792 C C . VAL C 1 38 ? 18.69 -0.768 15.787 1 13.88 35 VAL C C 1
ATOM 2793 O O . VAL C 1 38 ? 18.247 -1.864 15.427 1 14.89 35 VAL C O 1
ATOM 2797 N N . LEU C 1 39 ? 19.211 -0.558 17.012 1 14.72 36 LEU C N 1
ATOM 2798 C CA . LEU C 1 39 ? 19.266 -1.666 17.979 1 15.36 36 LEU C CA 1
ATOM 2799 C C . LEU C 1 39 ? 17.848 -2.231 18.26 1 15.77 36 LEU C C 1
ATOM 2800 O O . LEU C 1 39 ? 17.668 -3.449 18.391 1 17.15 36 LEU C O 1
ATOM 2805 N N . GLY C 1 40 ? 16.862 -1.35 18.33 1 16.23 37 GLY C N 1
ATOM 2806 C CA . GLY C 1 40 ? 15.489 -1.799 18.572 1 17.21 37 GLY C CA 1
ATOM 2807 C C . GLY C 1 40 ? 14.924 -2.622 17.421 1 17.82 37 GLY C C 1
ATOM 2808 O O . GLY C 1 40 ? 14.15 -3.579 17.624 1 19.04 37 GLY C O 1
ATOM 2809 N N . LEU C 1 41 ? 15.279 -2.227 16.184 1 17.44 38 LEU C N 1
ATOM 2810 C CA . LEU C 1 41 ? 14.774 -2.927 15.008 1 17.73 38 LEU C CA 1
ATOM 2811 C C . LEU C 1 41 ? 15.419 -4.288 14.856 1 18.14 38 LEU C C 1
ATOM 2812 O O . LEU C 1 41 ? 14.738 -5.231 14.436 1 19.41 38 LEU C O 1
ATOM 2817 N N . ILE C 1 42 ? 16.705 -4.418 15.222 1 17.92 39 ILE C N 1
ATOM 2818 C CA . ILE C 1 42 ? 17.341 -5.74 15.082 1 18.09 39 ILE C CA 1
ATOM 2819 C C . ILE C 1 42 ? 17.018 -6.668 16.237 1 19.12 39 ILE C C 1
ATOM 2820 O O . ILE C 1 42 ? 17.276 -7.869 16.115 1 18.88 39 ILE C O 1
ATOM 2825 N N . LYS C 1 43 ? 16.526 -6.15 17.367 1 20.67 40 LYS C N 1
ATOM 2826 C CA . LYS C 1 43 ? 16.252 -7.004 18.542 1 22.6 40 LYS C CA 1
ATOM 2827 C C . LYS C 1 43 ? 15.401 -8.238 18.221 1 23.1 40 LYS C C 1
ATOM 2828 O O . LYS C 1 43 ? 15.857 -9.341 18.543 1 24.46 40 LYS C O 1
ATOM 2834 N N . PRO C 1 44 ? 14.266 -8.127 17.492 1 24.5 41 PRO C N 1
ATOM 2835 C CA . PRO C 1 44 ? 13.498 -9.364 17.168 1 24.29 41 PRO C CA 1
ATOM 2836 C C . PRO C 1 44 ? 14.256 -10.319 16.235 1 25.02 41 PRO C C 1
ATOM 2837 O O . PRO C 1 44 ? 14.023 -11.537 16.272 1 24.79 41 PRO C O 1
ATOM 2841 N N . LEU C 1 45 ? 15.175 -9.781 15.41 1 23.63 42 LEU C N 1
ATOM 2842 C CA . LEU C 1 45 ? 16.017 -10.616 14.547 1 23.31 42 LEU C CA 1
ATOM 2843 C C . LEU C 1 45 ? 16.974 -11.433 15.389 1 22.46 42 LEU C C 1
ATOM 2844 O O . LEU C 1 45 ? 17.179 -12.61 15.107 1 22.91 42 LEU C O 1
ATOM 2849 N N . GLU C 1 46 ? 17.549 -10.817 16.424 1 23.01 43 GLU C N 1
ATOM 2850 C CA . GLU C 1 46 ? 18.463 -11.503 17.336 1 24.17 43 GLU C CA 1
ATOM 2851 C C . GLU C 1 46 ? 17.7 -12.636 18.061 1 24.82 43 GLU C C 1
ATOM 2852 O O . GLU C 1 46 ? 18.223 -13.735 18.219 1 24.79 43 GLU C O 1
ATOM 2858 N N . MET C 1 47 ? 16.448 -12.359 18.463 1 25.69 44 MET C N 1
ATOM 2859 C CA . MET C 1 47 ? 15.637 -13.371 19.145 1 27.03 44 MET C CA 1
ATOM 2860 C C . MET C 1 47 ? 15.28 -14.508 18.186 1 27.26 44 MET C C 1
ATOM 2861 O O . MET C 1 47 ? 15.244 -15.676 18.595 1 28.57 44 MET C O 1
ATOM 2866 N N . LEU C 1 48 ? 15.006 -14.186 16.936 1 28.23 45 LEU C N 1
ATOM 2867 C CA . LEU C 1 48 ? 14.662 -15.174 15.926 1 29.94 45 LEU C CA 1
ATOM 2868 C C . LEU C 1 48 ? 15.871 -16.065 15.655 1 30.95 45 LEU C C 1
ATOM 2869 O O . LEU C 1 48 ? 15.734 -17.3 15.535 1 30.36 45 LEU C O 1
ATOM 2874 N N . GLN C 1 49 ? 17.066 -15.45 15.563 1 30.78 46 GLN C N 1
ATOM 2875 C CA . GLN C 1 49 ? 18.314 -16.154 15.314 1 32.77 46 GLN C CA 1
ATOM 2876 C C . GLN C 1 49 ? 18.56 -17.265 16.343 1 34.21 46 GLN C C 1
ATOM 2877 O O . GLN C 1 49 ? 19.072 -18.332 15.983 1 33.5 46 GLN C O 1
ATOM 2883 N N . ASP C 1 50 ? 18.134 -17.04 17.594 1 37.18 47 ASP C N 1
ATOM 2884 C CA . ASP C 1 50 ? 18.255 -18.015 18.678 1 39.52 47 ASP C CA 1
ATOM 2885 C C . ASP C 1 50 ? 17.23 -19.169 18.636 1 41.18 47 ASP C C 1
ATOM 2886 O O . ASP C 1 50 ? 17.195 -19.96 19.579 1 41.07 47 ASP C O 1
ATOM 2891 N N . GLN C 1 51 ? 16.353 -19.233 17.621 1 43.25 48 GLN C N 1
ATOM 2892 C CA . GLN C 1 51 ? 15.371 -20.317 17.534 1 46.45 48 GLN C CA 1
ATOM 2893 C C . GLN C 1 51 ? 15.936 -21.555 16.814 1 48.68 48 GLN C C 1
ATOM 2894 O O . GLN C 1 51 ? 15.711 -21.744 15.613 1 54.6 48 GLN C O 1
ATOM 2900 N N . PRO C 1 57 ? 12.982 -19.435 5.553 1 43.94 54 PRO C N 1
ATOM 2901 C CA . PRO C 1 57 ? 12.257 -18.198 5.23 1 42.23 54 PRO C CA 1
ATOM 2902 C C . PRO C 1 57 ? 11.652 -18.23 3.838 1 41.34 54 PRO C C 1
ATOM 2903 O O . PRO C 1 57 ? 12.252 -18.768 2.914 1 41.96 54 PRO C O 1
ATOM 2907 N N . SER C 1 58 ? 10.484 -17.622 3.681 1 39.12 55 SER C N 1
ATOM 2908 C CA . SER C 1 58 ? 9.787 -17.534 2.407 1 38.63 55 SER C CA 1
ATOM 2909 C C . SER C 1 58 ? 10.457 -16.534 1.459 1 38.95 55 SER C C 1
ATOM 2910 O O . SER C 1 58 ? 11.229 -15.682 1.915 1 37.76 55 SER C O 1
ATOM 2913 N N . GLU C 1 59 ? 10.03 -16.522 0.18 1 40.38 56 GLU C N 1
ATOM 2914 C CA . GLU C 1 59 ? 10.528 -15.565 -0.807 1 40.19 56 GLU C CA 1
ATOM 2915 C C . GLU C 1 59 ? 10.228 -14.129 -0.338 1 37.1 56 GLU C C 1
ATOM 2916 O O . GLU C 1 59 ? 11.13 -13.294 -0.357 1 35.07 56 GLU C O 1
ATOM 2922 N N . LYS C 1 60 ? 8.991 -13.865 0.13 1 33.46 57 LYS C N 1
ATOM 2923 C CA . LYS C 1 60 ? 8.561 -12.553 0.596 1 31.38 57 LYS C CA 1
ATOM 2924 C C . LYS C 1 60 ? 9.407 -12.096 1.783 1 28.56 57 LYS C C 1
ATOM 2925 O O . LYS C 1 60 ? 9.79 -10.927 1.84 1 26.57 57 LYS C O 1
ATOM 2931 N N . LEU C 1 61 ? 9.696 -13.012 2.726 1 25.89 58 LEU C N 1
ATOM 2932 C CA . LEU C 1 61 ? 10.465 -12.645 3.902 1 24.09 58 LEU C CA 1
ATOM 2933 C C . LEU C 1 61 ? 11.911 -12.358 3.547 1 23.57 58 LEU C C 1
ATOM 2934 O O . LEU C 1 61 ? 12.458 -11.363 4.021 1 22.64 58 LEU C O 1
ATOM 2939 N N . THR C 1 62 ? 12.528 -13.164 2.68 1 24.85 59 THR C N 1
ATOM 2940 C CA . THR C 1 62 ? 13.906 -12.898 2.263 1 25.71 59 THR C CA 1
ATOM 2941 C C . THR C 1 62 ? 13.989 -11.55 1.515 1 25.14 59 THR C C 1
ATOM 2942 O O . THR C 1 62 ? 14.895 -10.764 1.79 1 24.65 59 THR C O 1
ATOM 2946 N N . THR C 1 63 ? 12.978 -11.223 0.687 1 24.98 60 THR C N 1
ATOM 2947 C CA . THR C 1 63 ? 12.967 -9.94 -0.016 1 24.6 60 THR C CA 1
ATOM 2948 C C . THR C 1 63 ? 12.852 -8.76 0.979 1 22.67 60 THR C C 1
ATOM 2949 O O . THR C 1 63 ? 13.569 -7.76 0.859 1 23.25 60 THR C O 1
ATOM 2953 N N . ALA C 1 64 ? 12.013 -8.92 1.995 1 21.56 61 ALA C N 1
ATOM 2954 C CA . ALA C 1 64 ? 11.852 -7.875 3.023 1 20.17 61 ALA C CA 1
ATOM 2955 C C . ALA C 1 64 ? 13.132 -7.709 3.858 1 19.8 61 ALA C C 1
ATOM 2956 O O . ALA C 1 64 ? 13.509 -6.578 4.211 1 19.01 61 ALA C O 1
ATOM 2958 N N A MET C 1 65 ? 13.805 -8.829 4.182 0.48 19.65 62 MET C N 1
ATOM 2959 N N B MET C 1 65 ? 13.799 -8.837 4.177 0.52 19.63 62 MET C N 1
ATOM 2960 C CA A MET C 1 65 ? 15.061 -8.762 4.932 0.48 20.15 62 MET C CA 1
ATOM 2961 C CA B MET C 1 65 ? 15.059 -8.821 4.922 0.52 20.29 62 MET C CA 1
ATOM 2962 C C A MET C 1 65 ? 16.118 -8.031 4.108 0.48 20.35 62 MET C C 1
ATOM 2963 C C B MET C 1 65 ? 16.113 -8.056 4.115 0.52 20.51 62 MET C C 1
ATOM 2964 O O A MET C 1 65 ? 16.851 -7.21 4.655 0.48 19.95 62 MET C O 1
ATOM 2965 O O B MET C 1 65 ? 16.824 -7.222 4.677 0.52 20.04 62 MET C O 1
ATOM 2974 N N . ASN C 1 66 ? 16.167 -8.298 2.789 1 21.26 63 ASN C N 1
ATOM 2975 C CA . ASN C 1 66 ? 17.115 -7.614 1.9 1 22.1 63 ASN C CA 1
ATOM 2976 C C . ASN C 1 66 ? 16.81 -6.133 1.76 1 21.36 63 ASN C C 1
ATOM 2977 O O . ASN C 1 66 ? 17.732 -5.325 1.653 1 22.2 63 ASN C O 1
ATOM 2982 N N . ARG C 1 67 ? 15.538 -5.778 1.778 1 20.59 64 ARG C N 1
ATOM 2983 C CA . ARG C 1 67 ? 15.135 -4.379 1.731 1 20.59 64 ARG C CA 1
ATOM 2984 C C . ARG C 1 67 ? 15.596 -3.664 3.009 1 19.17 64 ARG C C 1
ATOM 2985 O O . ARG C 1 67 ? 16.033 -2.498 2.974 1 19.71 64 ARG C O 1
ATOM 2993 N N . PHE C 1 68 ? 15.478 -4.369 4.139 1 17.37 65 PHE C N 1
ATOM 2994 C CA . PHE C 1 68 ? 15.894 -3.798 5.412 1 17.17 65 PHE C CA 1
ATOM 2995 C C . PHE C 1 68 ? 17.426 -3.646 5.446 1 17.07 65 PHE C C 1
ATOM 2996 O O . PHE C 1 68 ? 17.947 -2.605 5.865 1 16.4 65 PHE C O 1
ATOM 3004 N N . LYS C 1 69 ? 18.15 -4.645 4.927 1 17.44 66 LYS C N 1
ATOM 3005 C CA . LYS C 1 69 ? 19.605 -4.572 4.827 1 18.41 66 LYS C CA 1
ATOM 3006 C C . LYS C 1 69 ? 20.015 -3.341 3.985 1 17.72 66 LYS C C 1
ATOM 3007 O O . LYS C 1 69 ? 20.902 -2.591 4.401 1 18.01 66 LYS C O 1
ATOM 3013 N N . ALA C 1 70 ? 19.303 -3.091 2.856 1 17.84 67 ALA C N 1
ATOM 3014 C CA . ALA C 1 70 ? 19.619 -1.912 2.023 1 17.8 67 ALA C CA 1
ATOM 3015 C C . ALA C 1 70 ? 19.354 -0.601 2.77 1 17.67 67 ALA C C 1
ATOM 3016 O O . ALA C 1 70 ? 20.13 0.351 2.607 1 19.1 67 ALA C O 1
ATOM 3018 N N . ALA C 1 71 ? 18.284 -0.545 3.576 1 16.87 68 ALA C N 1
ATOM 3019 C CA . ALA C 1 71 ? 18.002 0.677 4.361 1 16.28 68 ALA C CA 1
ATOM 3020 C C . ALA C 1 71 ? 19.108 0.892 5.413 1 16.03 68 ALA C C 1
ATOM 3021 O O . ALA C 1 71 ? 19.501 2.04 5.691 1 16.48 68 ALA C O 1
ATOM 3023 N N . LEU C 1 72 ? 19.589 -0.21 6.03 1 15.87 69 LEU C N 1
ATOM 3024 C CA . LEU C 1 72 ? 20.688 -0.086 7.008 1 16.05 69 LEU C CA 1
ATOM 3025 C C . LEU C 1 72 ? 21.962 0.388 6.284 1 16.85 69 LEU C C 1
ATOM 3026 O O . LEU C 1 72 ? 22.7 1.218 6.822 1 17.21 69 LEU C O 1
ATOM 3031 N N . GLU C 1 73 ? 22.217 -0.126 5.069 1 18.5 70 GLU C N 1
ATOM 3032 C CA . GLU C 1 73 ? 23.399 0.312 4.311 1 20.18 70 GLU C CA 1
ATOM 3033 C C . GLU C 1 73 ? 23.276 1.806 3.948 1 19.85 70 GLU C C 1
ATOM 3034 O O . GLU C 1 73 ? 24.258 2.537 4.013 1 18.92 70 GLU C O 1
ATOM 3040 N N . GLU C 1 74 ? 22.049 2.273 3.662 1 19.44 71 GLU C N 1
ATOM 3041 C CA . GLU C 1 74 ? 21.829 3.691 3.376 1 20.38 71 GLU C CA 1
ATOM 3042 C C . GLU C 1 74 ? 22.083 4.524 4.631 1 19.25 71 GLU C C 1
ATOM 3043 O O . GLU C 1 74 ? 22.771 5.549 4.559 1 19.13 71 GLU C O 1
ATOM 3049 N N . ALA C 1 75 ? 21.573 4.074 5.782 1 17.69 72 ALA C N 1
ATOM 3050 C CA . ALA C 1 75 ? 21.834 4.78 7.05 1 18.67 72 ALA C CA 1
ATOM 3051 C C . ALA C 1 75 ? 23.37 4.826 7.331 1 18.57 72 ALA C C 1
ATOM 3052 O O . ALA C 1 75 ? 23.898 5.877 7.72 1 18.5 72 ALA C O 1
ATOM 3054 N N . ASN C 1 76 ? 24.087 3.713 7.082 1 18.73 73 ASN C N 1
ATOM 3055 C CA . ASN C 1 76 ? 25.538 3.648 7.287 1 19.77 73 ASN C CA 1
ATOM 3056 C C . ASN C 1 76 ? 26.253 4.678 6.369 1 19.79 73 ASN C C 1
ATOM 3057 O O . ASN C 1 76 ? 27.213 5.305 6.801 1 20.36 73 ASN C O 1
ATOM 3062 N N . GLY C 1 77 ? 25.759 4.863 5.144 1 19.55 74 GLY C N 1
ATOM 3063 C CA . GLY C 1 77 ? 26.322 5.85 4.218 1 20.31 74 GLY C CA 1
ATOM 3064 C C . GLY C 1 77 ? 26.145 7.268 4.735 1 20.39 74 GLY C C 1
ATOM 3065 O O . GLY C 1 77 ? 27.047 8.118 4.608 1 20.63 74 GLY C O 1
ATOM 3066 N N . GLU C 1 78 ? 24.983 7.54 5.365 1 19.88 75 GLU C N 1
ATOM 3067 C CA . GLU C 1 78 ? 24.735 8.857 5.951 1 20.7 75 GLU C CA 1
ATOM 3068 C C . GLU C 1 78 ? 25.59 9.101 7.186 1 19.6 75 GLU C C 1
ATOM 3069 O O . GLU C 1 78 ? 26.063 10.211 7.383 1 19.56 75 GLU C O 1
ATOM 3075 N N . ILE C 1 79 ? 25.815 8.055 8.015 1 18.99 76 ILE C N 1
ATOM 3076 C CA . ILE C 1 79 ? 26.696 8.186 9.18 1 19.48 76 ILE C CA 1
ATOM 3077 C C . ILE C 1 79 ? 28.121 8.51 8.727 1 20.04 76 ILE C C 1
ATOM 3078 O O . ILE C 1 79 ? 28.802 9.335 9.346 1 20.05 76 ILE C O 1
ATOM 3083 N N . GLU C 1 80 ? 28.577 7.87 7.65 1 21.38 77 GLU C N 1
ATOM 3084 C CA . GLU C 1 80 ? 29.928 8.152 7.114 1 23.15 77 GLU C CA 1
ATOM 3085 C C . GLU C 1 80 ? 29.989 9.619 6.655 1 22.8 77 GLU C C 1
ATOM 3086 O O . GLU C 1 80 ? 30.902 10.368 7.03 1 22.85 77 GLU C O 1
ATOM 3092 N N . LYS C 1 81 ? 28.976 10.045 5.895 1 22.91 78 LYS C N 1
ATOM 3093 C CA . LYS C 1 81 ? 28.921 11.425 5.401 1 24.15 78 LYS C CA 1
ATOM 3094 C C . LYS C 1 81 ? 28.932 12.441 6.569 1 24.09 78 LYS C C 1
ATOM 3095 O O . LYS C 1 81 ? 29.726 13.385 6.572 1 24.51 78 LYS C O 1
ATOM 3101 N N . PHE C 1 82 ? 28.081 12.215 7.582 1 22.98 79 PHE C N 1
ATOM 3102 C CA . PHE C 1 82 ? 27.93 13.16 8.675 1 23.36 79 PHE C CA 1
ATOM 3103 C C . PHE C 1 82 ? 28.988 13.015 9.793 1 23.76 79 PHE C C 1
ATOM 3104 O O . PHE C 1 82 ? 28.908 13.726 10.798 1 23.75 79 PHE C O 1
ATOM 3112 N N A SER C 1 83 ? 29.99 12.138 9.604 0.58 24.09 80 SER C N 1
ATOM 3113 N N B SER C 1 83 ? 29.987 12.135 9.605 0.42 24.19 80 SER C N 1
ATOM 3114 C CA A SER C 1 83 ? 31.121 12.081 10.543 0.58 24.92 80 SER C CA 1
ATOM 3115 C CA B SER C 1 83 ? 31.113 12.076 10.543 0.42 24.96 80 SER C CA 1
ATOM 3116 C C A SER C 1 83 ? 32.058 13.313 10.323 0.58 25.98 80 SER C C 1
ATOM 3117 C C B SER C 1 83 ? 32.029 13.327 10.338 0.42 26.03 80 SER C C 1
ATOM 3118 O O A SER C 1 83 ? 32.866 13.644 11.206 0.58 26.86 80 SER C O 1
ATOM 3119 O O B SER C 1 83 ? 32.784 13.693 11.248 0.42 26.78 80 SER C O 1
ATOM 3124 N N . ASN C 1 84 ? 31.922 13.993 9.159 1 26.63 81 ASN C N 1
ATOM 3125 C CA . ASN C 1 84 ? 32.653 15.189 8.773 1 28.01 81 ASN C CA 1
ATOM 3126 C C . ASN C 1 84 ? 31.739 16.391 9.124 1 27.45 81 ASN C C 1
ATOM 3127 O O . ASN C 1 84 ? 30.609 16.543 8.626 1 26.89 81 ASN C O 1
ATOM 3132 N N . ARG C 1 85 ? 32.235 17.232 9.999 1 27.77 82 ARG C N 1
ATOM 3133 C CA . ARG C 1 85 ? 31.507 18.401 10.461 1 28.75 82 ARG C CA 1
ATOM 3134 C C . ARG C 1 85 ? 31.03 19.332 9.333 1 28.16 82 ARG C C 1
ATOM 3135 O O . ARG C 1 85 ? 29.908 19.84 9.393 1 26.95 82 ARG C O 1
ATOM 3143 N N . SER C 1 86 ? 31.86 19.547 8.313 1 28.38 83 SER C N 1
ATOM 3144 C CA . SER C 1 86 ? 31.492 20.462 7.219 1 29.2 83 SER C CA 1
ATOM 3145 C C . SER C 1 86 ? 30.292 19.961 6.402 1 29 83 SER C C 1
ATOM 3146 O O . SER C 1 86 ? 29.483 20.77 5.931 1 27.93 83 SER C O 1
ATOM 3149 N N . ASN C 1 87 ? 30.132 18.627 6.306 1 27.16 84 ASN C N 1
ATOM 3150 C CA . ASN C 1 87 ? 28.979 18.062 5.617 1 26.08 84 ASN C CA 1
ATOM 3151 C C . ASN C 1 87 ? 27.713 18.327 6.433 1 25.22 84 ASN C C 1
ATOM 3152 O O . ASN C 1 87 ? 26.653 18.589 5.866 1 24.01 84 ASN C O 1
ATOM 3157 N N . ILE C 1 88 ? 27.814 18.269 7.787 1 24.2 85 ILE C N 1
ATOM 3158 C CA . ILE C 1 88 ? 26.693 18.619 8.643 1 25.73 85 ILE C CA 1
ATOM 3159 C C . ILE C 1 88 ? 26.327 20.091 8.422 1 26.95 85 ILE C C 1
ATOM 3160 O O . ILE C 1 88 ? 25.153 20.39 8.242 1 26.9 85 ILE C O 1
ATOM 3165 N N A CYS C 1 89 ? 27.319 20.989 8.425 0.51 28.01 86 CYS C N 1
ATOM 3166 N N B CYS C 1 89 ? 27.332 20.994 8.409 0.49 28 86 CYS C N 1
ATOM 3167 C CA A CYS C 1 89 ? 27.095 22.418 8.231 0.51 29.52 86 CYS C CA 1
ATOM 3168 C CA B CYS C 1 89 ? 27.147 22.436 8.187 0.49 29.37 86 CYS C CA 1
ATOM 3169 C C A CYS C 1 89 ? 26.361 22.714 6.925 0.51 29.96 86 CYS C C 1
ATOM 3170 C C B CYS C 1 89 ? 26.365 22.708 6.919 0.49 29.82 86 CYS C C 1
ATOM 3171 O O A CYS C 1 89 ? 25.389 23.463 6.945 0.51 30.34 86 CYS C O 1
ATOM 3172 O O B CYS C 1 89 ? 25.396 23.46 6.949 0.49 30.24 86 CYS C O 1
ATOM 3177 N N . ARG C 1 90 ? 26.787 22.099 5.81 1 31.04 87 ARG C N 1
ATOM 3178 C CA . ARG C 1 90 ? 26.141 22.296 4.504 1 31.62 87 ARG C CA 1
ATOM 3179 C C . ARG C 1 90 ? 24.692 21.805 4.523 1 31.8 87 ARG C C 1
ATOM 3180 O O . ARG C 1 90 ? 23.77 22.512 4.076 1 30.16 87 ARG C O 1
ATOM 3188 N N . PHE C 1 91 ? 24.484 20.616 5.109 1 31.72 88 PHE C N 1
ATOM 3189 C CA . PHE C 1 91 ? 23.135 20.083 5.22 1 32.43 88 PHE C CA 1
ATOM 3190 C C . PHE C 1 91 ? 22.226 21.012 6.055 1 32.59 88 PHE C C 1
ATOM 3191 O O . PHE C 1 91 ? 21.108 21.343 5.638 1 31.84 88 PHE C O 1
ATOM 3199 N N . LEU C 1 92 ? 22.714 21.426 7.229 1 33.52 89 LEU C N 1
ATOM 3200 C CA . LEU C 1 92 ? 21.955 22.265 8.146 1 36.4 89 LEU C CA 1
ATOM 3201 C C . LEU C 1 92 ? 21.638 23.629 7.568 1 36.8 89 LEU C C 1
ATOM 3202 O O . LEU C 1 92 ? 20.558 24.153 7.818 1 38.13 89 LEU C O 1
ATOM 3207 N N . THR C 1 93 ? 22.56 24.212 6.807 1 36.64 90 THR C N 1
ATOM 3208 C CA . THR C 1 93 ? 22.329 25.513 6.178 1 37.58 90 THR C CA 1
ATOM 3209 C C . THR C 1 93 ? 21.228 25.408 5.123 1 38.02 90 THR C C 1
ATOM 3210 O O . THR C 1 93 ? 20.406 26.311 5.011 1 38.94 90 THR C O 1
ATOM 3214 N N . ALA C 1 94 ? 21.178 24.285 4.396 1 37.26 91 ALA C N 1
ATOM 3215 C CA . ALA C 1 94 ? 20.153 24.082 3.377 1 36.02 91 ALA C CA 1
ATOM 3216 C C . ALA C 1 94 ? 18.776 23.638 3.968 1 36.63 91 ALA C C 1
ATOM 3217 O O . ALA C 1 94 ? 17.719 23.941 3.401 1 36.32 91 ALA C O 1
ATOM 3219 N N . SER C 1 95 ? 18.791 22.934 5.098 1 36.92 92 SER C N 1
ATOM 3220 C CA . SER C 1 95 ? 17.595 22.387 5.736 1 37.52 92 SER C CA 1
ATOM 3221 C C . SER C 1 95 ? 16.755 23.415 6.491 1 38.62 92 SER C C 1
ATOM 3222 O O . SER C 1 95 ? 17.302 24.293 7.166 1 39.16 92 SER C O 1
ATOM 3225 N N . GLN C 1 96 ? 15.422 23.272 6.426 1 40.55 93 GLN C N 1
ATOM 3226 C CA . GLN C 1 96 ? 14.546 24.162 7.177 1 40.87 93 GLN C CA 1
ATOM 3227 C C . GLN C 1 96 ? 14.162 23.564 8.54 1 39.5 93 GLN C C 1
ATOM 3228 O O . GLN C 1 96 ? 14.072 24.296 9.527 1 40.97 93 GLN C O 1
ATOM 3234 N N . ASP C 1 97 ? 13.983 22.224 8.616 1 36.78 94 ASP C N 1
ATOM 3235 C CA . ASP C 1 97 ? 13.624 21.567 9.886 1 33.46 94 ASP C CA 1
ATOM 3236 C C . ASP C 1 97 ? 14.847 21.087 10.704 1 31.08 94 ASP C C 1
ATOM 3237 O O . ASP C 1 97 ? 14.695 20.754 11.888 1 29.86 94 ASP C O 1
ATOM 3242 N N . LYS C 1 98 ? 16.042 21.064 10.07 1 27.68 95 LYS C N 1
ATOM 3243 C CA . LYS C 1 98 ? 17.315 20.679 10.704 1 26.3 95 LYS C CA 1
ATOM 3244 C C . LYS C 1 98 ? 17.384 19.212 11.141 1 24.61 95 LYS C C 1
ATOM 3245 O O . LYS C 1 98 ? 18.246 18.867 11.962 1 24.27 95 LYS C O 1
ATOM 3251 N N . ILE C 1 99 ? 16.499 18.349 10.598 1 22.27 96 ILE C N 1
ATOM 3252 C CA . ILE C 1 99 ? 16.522 16.927 10.969 1 20.47 96 ILE C CA 1
ATOM 3253 C C . ILE C 1 99 ? 17.506 16.195 10.053 1 19.89 96 ILE C C 1
ATOM 3254 O O . ILE C 1 99 ? 17.224 15.959 8.895 1 19.55 96 ILE C O 1
ATOM 3259 N N . LEU C 1 100 ? 18.661 15.818 10.591 1 19.46 97 LEU C N 1
ATOM 3260 C CA . LEU C 1 100 ? 19.764 15.226 9.869 1 18.79 97 LEU C CA 1
ATOM 3261 C C . LEU C 1 100 ? 19.466 13.933 9.133 1 18.56 97 LEU C C 1
ATOM 3262 O O . LEU C 1 100 ? 19.914 13.77 7.998 1 19.54 97 LEU C O 1
ATOM 3267 N N . PHE C 1 101 ? 18.737 13.005 9.773 1 17.07 98 PHE C N 1
ATOM 3268 C CA . PHE C 1 101 ? 18.454 11.702 9.148 1 17.22 98 PHE C CA 1
ATOM 3269 C C . PHE C 1 101 ? 17 11.55 8.759 1 17.96 98 PHE C C 1
ATOM 3270 O O . PHE C 1 101 ? 16.487 10.447 8.735 1 18.41 98 PHE C O 1
ATOM 3278 N N . LYS C 1 102 ? 16.312 12.656 8.442 1 18.47 99 LYS C N 1
ATOM 3279 C CA . LYS C 1 102 ? 14.877 12.589 8.106 1 19.04 99 LYS C CA 1
ATOM 3280 C C . LYS C 1 102 ? 14.532 11.503 7.07 1 19.15 99 LYS C C 1
ATOM 3281 O O . LYS C 1 102 ? 13.679 10.672 7.347 1 18.59 99 LYS C O 1
ATOM 3287 N N . ASP C 1 103 ? 15.213 11.505 5.918 1 19.94 100 ASP C N 1
ATOM 3288 C CA . ASP C 1 103 ? 14.898 10.526 4.854 1 21.14 100 ASP C CA 1
ATOM 3289 C C . ASP C 1 103 ? 15.228 9.084 5.222 1 20.9 100 ASP C C 1
ATOM 3290 O O . ASP C 1 103 ? 14.419 8.178 4.948 1 21.44 100 ASP C O 1
ATOM 3295 N N . VAL C 1 104 ? 16.405 8.852 5.834 1 19.74 101 VAL C N 1
ATOM 3296 C CA . VAL C 1 104 ? 16.816 7.517 6.295 1 20.26 101 VAL C CA 1
ATOM 3297 C C . VAL C 1 104 ? 15.827 7.003 7.351 1 18.5 101 VAL C C 1
ATOM 3298 O O . VAL C 1 104 ? 15.48 5.824 7.356 1 18.56 101 VAL C O 1
ATOM 3302 N N . ASN C 1 105 ? 15.405 7.87 8.282 1 17.81 102 ASN C N 1
ATOM 3303 C CA . ASN C 1 105 ? 14.477 7.457 9.333 1 18.41 102 ASN C CA 1
ATOM 3304 C C . ASN C 1 105 ? 13.161 7.017 8.744 1 18.71 102 ASN C C 1
ATOM 3305 O O . ASN C 1 105 ? 12.596 6.012 9.182 1 18.4 102 ASN C O 1
ATOM 3310 N N A ARG C 1 106 ? 12.674 7.769 7.742 0.63 19.79 103 ARG C N 1
ATOM 3311 N N B ARG C 1 106 ? 12.668 7.771 7.738 0.37 19.59 103 ARG C N 1
ATOM 3312 C CA A ARG C 1 106 ? 11.422 7.449 7.056 0.63 20.94 103 ARG C CA 1
ATOM 3313 C CA B ARG C 1 106 ? 11.412 7.477 7.043 0.37 20.3 103 ARG C CA 1
ATOM 3314 C C A ARG C 1 106 ? 11.532 6.087 6.396 0.63 21.09 103 ARG C C 1
ATOM 3315 C C B ARG C 1 106 ? 11.503 6.133 6.338 0.37 20.71 103 ARG C C 1
ATOM 3316 O O A ARG C 1 106 ? 10.693 5.215 6.632 0.63 22.4 103 ARG C O 1
ATOM 3317 O O B ARG C 1 106 ? 10.577 5.333 6.422 0.37 21.59 103 ARG C O 1
ATOM 3332 N N . LYS C 1 107 ? 12.63 5.866 5.676 1 21.14 104 LYS C N 1
ATOM 3333 C CA . LYS C 1 107 ? 12.826 4.606 4.975 1 20.73 104 LYS C CA 1
ATOM 3334 C C . LYS C 1 107 ? 12.978 3.439 5.919 1 20.06 104 LYS C C 1
ATOM 3335 O O . LYS C 1 107 ? 12.368 2.396 5.686 1 21.22 104 LYS C O 1
ATOM 3341 N N . LEU C 1 108 ? 13.734 3.598 7.009 1 19.19 105 LEU C N 1
ATOM 3342 C CA . LEU C 1 108 ? 13.877 2.51 7.982 1 18.97 105 LEU C CA 1
ATOM 3343 C C . LEU C 1 108 ? 12.524 2.153 8.589 1 19.63 105 LEU C C 1
ATOM 3344 O O . LEU C 1 108 ? 12.202 0.971 8.705 1 20.31 105 LEU C O 1
ATOM 3349 N N . SER C 1 109 ? 11.723 3.172 8.934 1 20.26 106 SER C N 1
ATOM 3350 C CA . SER C 1 109 ? 10.42 2.905 9.525 1 22.39 106 SER C CA 1
ATOM 3351 C C . SER C 1 109 ? 9.509 2.169 8.525 1 22.8 106 SER C C 1
ATOM 3352 O O . SER C 1 109 ? 8.917 1.155 8.876 1 23.96 106 SER C O 1
ATOM 3355 N N . ASP C 1 110 ? 9.456 2.651 7.284 1 23.66 107 ASP C N 1
ATOM 3356 C CA . ASP C 1 110 ? 8.59 2.035 6.26 1 24.47 107 ASP C CA 1
ATOM 3357 C C . ASP C 1 110 ? 9.004 0.592 5.952 1 24.2 107 ASP C C 1
ATOM 3358 O O . ASP C 1 110 ? 8.136 -0.292 5.896 1 25.4 107 ASP C O 1
ATOM 3363 N N A VAL C 1 111 ? 10.299 0.358 5.757 0.4 23.35 108 VAL C N 1
ATOM 3364 N N B VAL C 1 111 ? 10.316 0.329 5.744 0.6 23.22 108 VAL C N 1
ATOM 3365 C CA A VAL C 1 111 ? 10.805 -0.966 5.438 0.4 22.98 108 VAL C CA 1
ATOM 3366 C CA B VAL C 1 111 ? 10.739 -1.04 5.422 0.6 22.84 108 VAL C CA 1
ATOM 3367 C C A VAL C 1 111 ? 10.64 -1.931 6.618 0.4 22.98 108 VAL C C 1
ATOM 3368 C C B VAL C 1 111 ? 10.626 -1.961 6.629 0.6 22.79 108 VAL C C 1
ATOM 3369 O O A VAL C 1 111 ? 10.295 -3.087 6.411 0.4 22.93 108 VAL C O 1
ATOM 3370 O O B VAL C 1 111 ? 10.341 -3.136 6.448 0.6 23.1 108 VAL C O 1
ATOM 3377 N N . TRP C 1 112 ? 10.805 -1.443 7.857 1 23.41 109 TRP C N 1
ATOM 3378 C CA . TRP C 1 112 ? 10.642 -2.263 9.052 1 25.22 109 TRP C CA 1
ATOM 3379 C C . TRP C 1 112 ? 9.195 -2.667 9.219 1 26.09 109 TRP C C 1
ATOM 3380 O O . TRP C 1 112 ? 8.959 -3.775 9.621 1 26.57 109 TRP C O 1
ATOM 3391 N N . LYS C 1 113 ? 8.225 -1.804 8.89 1 28.55 110 LYS C N 1
ATOM 3392 C CA . LYS C 1 113 ? 6.804 -2.162 9.001 1 29.32 110 LYS C CA 1
ATOM 3393 C C . LYS C 1 113 ? 6.496 -3.365 8.136 1 28.33 110 LYS C C 1
ATOM 3394 O O . LYS C 1 113 ? 5.762 -4.239 8.576 1 29.63 110 LYS C O 1
ATOM 3400 N N . GLU C 1 114 ? 7.095 -3.451 6.954 1 27.25 111 GLU C N 1
ATOM 3401 C CA . GLU C 1 114 ? 6.891 -4.596 6.059 1 25.96 111 GLU C CA 1
ATOM 3402 C C . GLU C 1 114 ? 7.543 -5.867 6.641 1 23.5 111 GLU C C 1
ATOM 3403 O O . GLU C 1 114 ? 6.932 -6.941 6.684 1 22.55 111 GLU C O 1
ATOM 3409 N N . LEU C 1 115 ? 8.799 -5.745 7.084 1 20.86 112 LEU C N 1
ATOM 3410 C CA . LEU C 1 115 ? 9.528 -6.876 7.627 1 19.9 112 LEU C CA 1
ATOM 3411 C C . LEU C 1 115 ? 8.903 -7.398 8.911 1 20.31 112 LEU C C 1
ATOM 3412 O O . LEU C 1 115 ? 8.742 -8.608 9.063 1 20.19 112 LEU C O 1
ATOM 3417 N N A SER C 1 116 ? 8.542 -6.508 9.837 0.25 20.63 113 SER C N 1
ATOM 3418 N N B SER C 1 116 ? 8.509 -6.49 9.799 0.75 20.38 113 SER C N 1
ATOM 3419 C CA A SER C 1 116 ? 7.936 -6.91 11.102 0.25 21.19 113 SER C CA 1
ATOM 3420 C CA B SER C 1 116 ? 7.894 -6.82 11.07 0.75 21.44 113 SER C CA 1
ATOM 3421 C C A SER C 1 116 ? 6.58 -7.591 10.897 0.25 21.7 113 SER C C 1
ATOM 3422 C C B SER C 1 116 ? 6.584 -7.579 10.869 0.75 21.93 113 SER C C 1
ATOM 3423 O O A SER C 1 116 ? 6.27 -8.539 11.619 0.25 22.06 113 SER C O 1
ATOM 3424 O O B SER C 1 116 ? 6.306 -8.541 11.591 0.75 22.69 113 SER C O 1
ATOM 3429 N N . LEU C 1 117 ? 5.797 -7.162 9.886 1 22.06 114 LEU C N 1
ATOM 3430 C CA . LEU C 1 117 ? 4.509 -7.832 9.602 1 22.11 114 LEU C CA 1
ATOM 3431 C C . LEU C 1 117 ? 4.78 -9.26 9.141 1 22.93 114 LEU C C 1
ATOM 3432 O O . LEU C 1 117 ? 4.129 -10.188 9.64 1 23.44 114 LEU C O 1
ATOM 3437 N N . LEU C 1 118 ? 5.802 -9.45 8.277 1 22.35 115 LEU C N 1
ATOM 3438 C CA . LEU C 1 118 ? 6.146 -10.798 7.812 1 22.07 115 LEU C CA 1
ATOM 3439 C C . LEU C 1 118 ? 6.698 -11.646 8.936 1 22.81 115 LEU C C 1
ATOM 3440 O O . LEU C 1 118 ? 6.381 -12.812 9.021 1 23.3 115 LEU C O 1
ATOM 3445 N N . LEU C 1 119 ? 7.504 -11.066 9.828 1 22.02 116 LEU C N 1
ATOM 3446 C CA . LEU C 1 119 ? 8.025 -11.835 10.959 1 23.61 116 LEU C CA 1
ATOM 3447 C C . LEU C 1 119 ? 6.9 -12.238 11.896 1 22.86 116 LEU C C 1
ATOM 3448 O O . LEU C 1 119 ? 6.908 -13.362 12.366 1 25.48 116 LEU C O 1
ATOM 3453 N N . GLN C 1 120 ? 5.907 -11.365 12.102 1 23.39 117 GLN C N 1
ATOM 3454 C CA . GLN C 1 120 ? 4.789 -11.711 12.965 1 23.37 117 GLN C CA 1
ATOM 3455 C C . GLN C 1 120 ? 3.908 -12.776 12.296 1 24.65 117 GLN C C 1
ATOM 3456 O O . GLN C 1 120 ? 3.589 -13.778 12.94 1 25.75 117 GLN C O 1
ATOM 3462 N N . VAL C 1 121 ? 3.545 -12.601 11.012 1 23.74 118 VAL C N 1
ATOM 3463 C CA . VAL C 1 121 ? 2.592 -13.539 10.385 1 24.4 118 VAL C CA 1
ATOM 3464 C C . VAL C 1 121 ? 3.243 -14.835 9.901 1 24.73 118 VAL C C 1
ATOM 3465 O O . VAL C 1 121 ? 2.61 -15.906 9.999 1 26.6 118 VAL C O 1
ATOM 3469 N N . GLU C 1 122 ? 4.482 -14.786 9.397 1 24.1 119 GLU C N 1
ATOM 3470 C CA . GLU C 1 122 ? 5.124 -16.001 8.907 1 25.56 119 GLU C CA 1
ATOM 3471 C C . GLU C 1 122 ? 5.934 -16.701 9.94 1 25.52 119 GLU C C 1
ATOM 3472 O O . GLU C 1 122 ? 6.002 -17.915 9.882 1 27.31 119 GLU C O 1
ATOM 3478 N N . GLN C 1 123 ? 6.607 -15.968 10.833 1 26.74 120 GLN C N 1
ATOM 3479 C CA . GLN C 1 123 ? 7.455 -16.596 11.856 1 27.75 120 GLN C CA 1
ATOM 3480 C C . GLN C 1 123 ? 6.855 -16.568 13.258 1 28.08 120 GLN C C 1
ATOM 3481 O O . GLN C 1 123 ? 7.485 -17.104 14.162 1 26.58 120 GLN C O 1
ATOM 3487 N N . ARG C 1 124 ? 5.671 -15.936 13.452 1 29.64 121 ARG C N 1
ATOM 3488 C CA . ARG C 1 124 ? 5.025 -15.872 14.764 1 32.57 121 ARG C CA 1
ATOM 3489 C C . ARG C 1 124 ? 5.932 -15.251 15.864 1 34.82 121 ARG C C 1
ATOM 3490 O O . ARG C 1 124 ? 5.928 -15.709 17.005 1 34.73 121 ARG C O 1
ATOM 3498 N N A MET C 1 125 ? 6.69 -14.209 15.485 0.66 36.14 122 MET C N 1
ATOM 3499 N N B MET C 1 125 ? 6.733 -14.232 15.509 0.34 36.89 122 MET C N 1
ATOM 3500 C CA A MET C 1 125 ? 7.568 -13.471 16.388 0.66 37.47 122 MET C CA 1
ATOM 3501 C CA B MET C 1 125 ? 7.604 -13.551 16.474 0.34 38.66 122 MET C CA 1
ATOM 3502 C C A MET C 1 125 ? 6.761 -12.357 17.018 0.66 39.43 122 MET C C 1
ATOM 3503 C C B MET C 1 125 ? 6.841 -12.339 17.023 0.34 39.95 122 MET C C 1
ATOM 3504 O O A MET C 1 125 ? 6.148 -11.583 16.277 0.66 39.69 122 MET C O 1
ATOM 3505 O O B MET C 1 125 ? 6.232 -11.593 16.259 0.34 40.2 122 MET C O 1
ATOM 3514 N N . PRO C 1 126 ? 6.797 -12.169 18.353 1 41.81 123 PRO C N 1
ATOM 3515 C CA . PRO C 1 126 ? 6.088 -11.006 18.922 1 44.37 123 PRO C CA 1
ATOM 3516 C C . PRO C 1 126 ? 6.968 -9.764 18.754 1 48.06 123 PRO C C 1
ATOM 3517 O O . PRO C 1 126 ? 8.124 -9.766 19.176 1 51.82 123 PRO C O 1
ATOM 3521 N N . VAL C 1 127 ? 6.461 -8.732 18.074 1 52.94 124 VAL C N 1
ATOM 3522 C CA . VAL C 1 127 ? 7.227 -7.496 17.851 1 56.02 124 VAL C CA 1
ATOM 3523 C C . VAL C 1 127 ? 6.509 -6.298 18.532 1 60.21 124 VAL C C 1
ATOM 3524 O O . VAL C 1 127 ? 5.276 -6.203 18.468 1 60.82 124 VAL C O 1
ATOM 3528 N N . SER C 1 128 ? 7.282 -5.425 19.227 1 64.24 125 SER C N 1
ATOM 3529 C CA . SER C 1 128 ? 6.773 -4.245 19.934 1 65.55 125 SER C CA 1
ATOM 3530 C C . SER C 1 128 ? 6.257 -3.198 18.944 1 67.92 125 SER C C 1
ATOM 3531 O O . SER C 1 128 ? 6.911 -2.948 17.929 1 69.63 125 SER C O 1
ATOM 3534 N N . PRO C 1 129 ? 5.102 -2.561 19.239 1 71.17 126 PRO C N 1
ATOM 3535 C CA . PRO C 1 129 ? 4.575 -1.542 18.309 1 71.84 126 PRO C CA 1
ATOM 3536 C C . PRO C 1 129 ? 5.512 -0.348 18.082 1 72.46 126 PRO C C 1
ATOM 3537 O O . PRO C 1 129 ? 5.557 0.226 16.989 1 73.01 126 PRO C O 1
ATOM 3541 N N . GLY C 1 133 ? 7.332 3.061 15.106 1 40.56 130 GLY C N 1
ATOM 3542 C CA . GLY C 1 133 ? 7.883 4.391 14.869 1 39.21 130 GLY C CA 1
ATOM 3543 C C . GLY C 1 133 ? 6.885 5.532 14.982 1 39.03 130 GLY C C 1
ATOM 3544 O O . GLY C 1 133 ? 7.13 6.623 14.454 1 37.2 130 GLY C O 1
ATOM 3545 N N . ALA C 1 134 ? 5.75 5.304 15.676 1 39.84 131 ALA C N 1
ATOM 3546 C CA . ALA C 1 134 ? 4.696 6.319 15.828 1 38.88 131 ALA C CA 1
ATOM 3547 C C . ALA C 1 134 ? 5.207 7.696 16.351 1 38.55 131 ALA C C 1
ATOM 3548 O O . ALA C 1 134 ? 4.793 8.773 15.868 1 39.99 131 ALA C O 1
ATOM 3550 N N . SER C 1 135 ? 6.115 7.65 17.332 1 36.46 132 SER C N 1
ATOM 3551 C CA . SER C 1 135 ? 6.614 8.871 17.939 1 33.26 132 SER C CA 1
ATOM 3552 C C . SER C 1 135 ? 7.919 9.383 17.338 1 30.14 132 SER C C 1
ATOM 3553 O O . SER C 1 135 ? 8.463 10.351 17.872 1 28.49 132 SER C O 1
ATOM 3556 N N . TRP C 1 136 ? 8.44 8.758 16.253 1 25.86 133 TRP C N 1
ATOM 3557 C CA . TRP C 1 136 ? 9.727 9.18 15.706 1 23.41 133 TRP C CA 1
ATOM 3558 C C . TRP C 1 136 ? 9.786 10.621 15.229 1 23.43 133 TRP C C 1
ATOM 3559 O O . TRP C 1 136 ? 10.798 11.274 15.458 1 21.63 133 TRP C O 1
ATOM 3570 N N . ALA C 1 137 ? 8.739 11.127 14.551 1 24.54 134 ALA C N 1
ATOM 3571 C CA . ALA C 1 137 ? 8.778 12.512 14.041 1 24.98 134 ALA C CA 1
ATOM 3572 C C . ALA C 1 137 ? 8.863 13.518 15.183 1 25.42 134 ALA C C 1
ATOM 3573 O O . ALA C 1 137 ? 9.615 14.489 15.089 1 26.04 134 ALA C O 1
ATOM 3575 N N . GLN C 1 138 ? 8.128 13.267 16.28 1 26.66 135 GLN C N 1
ATOM 3576 C CA . GLN C 1 138 ? 8.166 14.163 17.432 1 27.69 135 GLN C CA 1
ATOM 3577 C C . GLN C 1 138 ? 9.554 14.123 18.081 1 26 135 GLN C C 1
ATOM 3578 O O . GLN C 1 138 ? 10.141 15.169 18.384 1 26.35 135 GLN C O 1
ATOM 3584 N N . GLU C 1 139 ? 10.106 12.912 18.242 1 23.73 136 GLU C N 1
ATOM 3585 C CA . GLU C 1 139 ? 11.439 12.766 18.828 1 22.8 136 GLU C CA 1
ATOM 3586 C C . GLU C 1 139 ? 12.471 13.447 17.951 1 21.31 136 GLU C C 1
ATOM 3587 O O . GLU C 1 139 ? 13.366 14.085 18.466 1 21.6 136 GLU C O 1
ATOM 3593 N N . ASP C 1 140 ? 12.345 13.329 16.637 1 20.97 137 ASP C N 1
ATOM 3594 C CA . ASP C 1 140 ? 13.277 13.938 15.695 1 21.92 137 ASP C CA 1
ATOM 3595 C C . ASP C 1 140 ? 13.282 15.463 15.8 1 22.97 137 ASP C C 1
ATOM 3596 O O . ASP C 1 140 ? 14.347 16.062 15.746 1 22.04 137 ASP C O 1
ATOM 3601 N N . GLN C 1 141 ? 12.1 16.06 15.981 1 24.81 138 GLN C N 1
ATOM 3602 C CA . GLN C 1 141 ? 11.94 17.497 16.158 1 26.39 138 GLN C CA 1
ATOM 3603 C C . GLN C 1 141 ? 12.71 17.948 17.392 1 26.17 138 GLN C C 1
ATOM 3604 O O . GLN C 1 141 ? 13.533 18.846 17.294 1 25.96 138 GLN C O 1
ATOM 3610 N N . GLN C 1 142 ? 12.521 17.248 18.51 1 26.32 139 GLN C N 1
ATOM 3611 C CA . GLN C 1 142 ? 13.147 17.557 19.795 1 26.33 139 GLN C CA 1
ATOM 3612 C C . GLN C 1 142 ? 14.679 17.386 19.69 1 24.63 139 GLN C C 1
ATOM 3613 O O . GLN C 1 142 ? 15.45 18.275 20.091 1 23.61 139 GLN C O 1
ATOM 3619 N N . ASP C 1 143 ? 15.125 16.254 19.107 1 22.88 140 ASP C N 1
ATOM 3620 C CA . ASP C 1 143 ? 16.557 16.008 18.974 1 22.35 140 ASP C CA 1
ATOM 3621 C C . ASP C 1 143 ? 17.204 17.043 18.064 1 22.16 140 ASP C C 1
ATOM 3622 O O . ASP C 1 143 ? 18.296 17.49 18.36 1 21.82 140 ASP C O 1
ATOM 3627 N N . ALA C 1 144 ? 16.542 17.404 16.936 1 23.05 141 ALA C N 1
ATOM 3628 C CA . ALA C 1 144 ? 17.082 18.359 15.969 1 24.29 141 ALA C CA 1
ATOM 3629 C C . ALA C 1 144 ? 17.253 19.725 16.601 1 25.69 141 ALA C C 1
ATOM 3630 O O . ALA C 1 144 ? 18.248 20.384 16.339 1 24.47 141 ALA C O 1
ATOM 3632 N N . ASP C 1 145 ? 16.294 20.117 17.452 1 27.79 142 ASP C N 1
ATOM 3633 C CA . ASP C 1 145 ? 16.321 21.398 18.167 1 29.76 142 ASP C CA 1
ATOM 3634 C C . ASP C 1 145 ? 17.481 21.43 19.144 1 29.71 142 ASP C C 1
ATOM 3635 O O . ASP C 1 145 ? 18.167 22.449 19.216 1 30.3 142 ASP C O 1
ATOM 3640 N N . GLU C 1 146 ? 17.683 20.328 19.907 1 28.82 143 GLU C N 1
ATOM 3641 C CA . GLU C 1 146 ? 18.773 20.256 20.89 1 28.47 143 GLU C CA 1
ATOM 3642 C C . GLU C 1 146 ? 20.116 20.289 20.192 1 27.95 143 GLU C C 1
ATOM 3643 O O . GLU C 1 146 ? 21.011 21.025 20.609 1 28.11 143 GLU C O 1
ATOM 3649 N N . ASP C 1 147 ? 20.264 19.5 19.11 1 25.96 144 ASP C N 1
ATOM 3650 C CA . ASP C 1 147 ? 21.531 19.469 18.373 1 26.49 144 ASP C CA 1
ATOM 3651 C C . ASP C 1 147 ? 21.814 20.787 17.715 1 27.94 144 ASP C C 1
ATOM 3652 O O . ASP C 1 147 ? 22.972 21.171 17.65 1 29.52 144 ASP C O 1
ATOM 3657 N N . ARG C 1 148 ? 20.77 21.476 17.228 1 30.84 145 ARG C N 1
ATOM 3658 C CA . ARG C 1 148 ? 20.902 22.787 16.594 1 33.06 145 ARG C CA 1
ATOM 3659 C C . ARG C 1 148 ? 21.412 23.79 17.623 1 33.54 145 ARG C C 1
ATOM 3660 O O . ARG C 1 148 ? 22.324 24.55 17.313 1 34.29 145 ARG C O 1
ATOM 3668 N N . ARG C 1 149 ? 20.893 23.747 18.859 1 34.73 146 ARG C N 1
ATOM 3669 C CA . ARG C 1 149 ? 21.345 24.681 19.898 1 37.12 146 ARG C CA 1
ATOM 3670 C C . ARG C 1 149 ? 22.806 24.419 20.36 1 38.68 146 ARG C C 1
ATOM 3671 O O . ARG C 1 149 ? 23.482 25.349 20.808 1 41.32 146 ARG C O 1
ATOM 3679 N N . ALA C 1 150 ? 23.321 23.197 20.16 1 38.97 147 ALA C N 1
ATOM 3680 C CA . ALA C 1 150 ? 24.694 22.857 20.5 1 38.8 147 ALA C CA 1
ATOM 3681 C C . ALA C 1 150 ? 25.674 23.099 19.323 1 38.89 147 ALA C C 1
ATOM 3682 O O . ALA C 1 150 ? 26.828 23.452 19.549 1 41.36 147 ALA C O 1
ATOM 3684 N N . PHE C 1 151 ? 25.223 22.91 18.079 1 38.2 148 PHE C N 1
ATOM 3685 C CA . PHE C 1 151 ? 26.059 23.051 16.883 1 38.9 148 PHE C CA 1
ATOM 3686 C C . PHE C 1 151 ? 26.381 24.511 16.56 1 40.77 148 PHE C C 1
ATOM 3687 O O . PHE C 1 151 ? 27.411 24.769 15.946 1 42.88 148 PHE C O 1
#

InterPro domains:
  IPR000719 Protein kinase domain [PS50011] (194-469)
  IPR001245 Se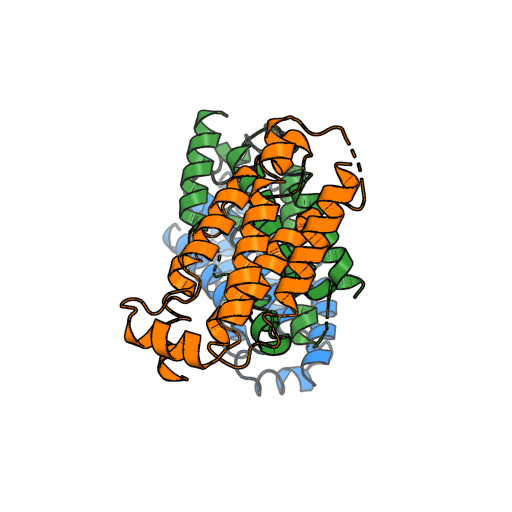rine-threonine/tyrosine-protein kinase, catalytic domain [PF07714] (218-466)
  IPR011009 Protein kinase-like domain superfamily [SSF56112] (213-466)
  IPR036537 Adaptor protein Cbl, N-terminal domain superfamily [G3DSA:1.20.930.20] (1-118)
  IPR051681 Serine/Threonine Kinases and Pseudokinases [PTHR44329] (140-467)
  IPR054000 Mixed lineage kinase domain-like, N-terminal domain [PF22215] (4-146)
  IPR059179 MLKL-like, MCAfunc domain [cd21037] (5-121)

Solvent-accessible surface area: 23837 Å² total; per-residue (Å²): 122,53,156,36,28,119,79,0,6,60,18,0,80,52,0,41,119,58,0,44,110,9,150,74,9,80,70,10,0,38,66,2,0,101,13,0,68,27,0,0,84,29,0,49,76,35,69,84,168,114,142,37,42,147,151,6,54,66,0,17,71,108,0,53,55,6,0,80,60,0,36,40,40,0,104,93,2,54,78,102,66,38,0,56,151,66,19,113,95,18,164,31,34,15,8,4,84,90,4,9,128,97,0,22,74,7,10,126,86,0,16,108,35,8,48,112,45,37,227,11,97,123,56,120,143,99,78,96,42,67,135,45,10,69,102,5,0,70,53,6,137,153,70,29,184,91,74,31,111,31,23,109,88,0,7,77,20,0,70,66,0,40,118,65,0,66,86,13,138,98,8,92,80,10,0,93,57,2,0,70,20,1,48,12,8,3,14,24,3,45,83,26,62,105,165,127,140,26,45,156,153,4,55,76,4,15,73,108,0,54,55,2,0,83,65,0,33,37,42,0,117,96,11,70,76,104,47,39,1,57,144,55,15,116,74,16,166,46,47,22,9,4,105,105,7,11,165,93,1,13,44,4,4,98,85,1,6,103,42,5,56,112,62,33,161,4,55,43,145,58,21,105,31,34,78,124,21,13,80,102,0,0,51,86,6,95,174,91,58,89,160,40,20,119,96,0,4,56,28,0,62,74,0,8,83,76,0,51,112,10,153,68,10,95,115,11,0,91,67,2,0,65,17,0,17,45,14,0,60,13,0,26,32,26,74,82,151,124,47,139,138,2,51,47,9,12,58,55,0,46,55,3,0,89,60,0,31,32,42,1,99,86,4,58,75,102,64,27,0,55,149,4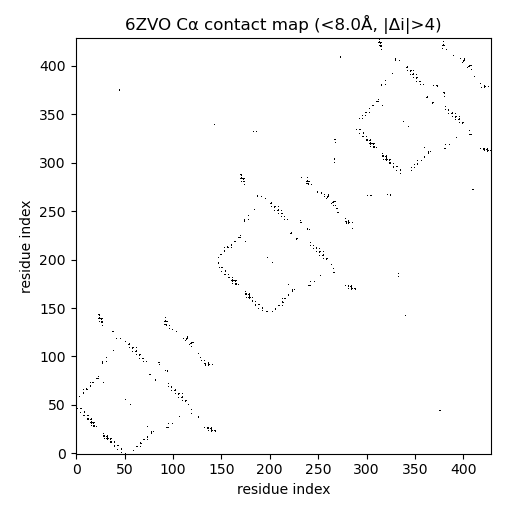9,18,113,51,12,103,62,56,21,7,6,103,68,6,11,128,59,1,5,51,6,26,119,48,0,12,107,28,0,78,98,49,47,187,9,75,30,84,132,42,116,54,36,76,124,41,13,107,95,4,1,52,59,8,117,158,93,65

Sequence (429 aa):
PGENLKHIITLGQVIHKRCEEEMMKYCKKQCRRLGHRVLGLIKPLEMLQDQSVPSEKLTTAMNRFKAALEEANGEIEKKFSSNRSSNICCRFLTASQDKILFKDVNRKLSSDVWKELSLLLQVEQRMPVSPISQSWAQEDQQDADEDRRAFQSPGENLKHIITLGQVIHKRRCEEEMMKYCKKQCRRLGHRVLGLIKPLEMMLQDQSVPSEKLTTAMMNRFKAALEEANGEIEKFSSNRSNICRFLTASQDKILLFKDVNRKLSDVWKELSSLLLQVEQRMPVSQGASWAQEDQQQQDADEEDRRAFGENLKHIITLGQVIHKRRCEEMMKYCKKQCRRLGHRVLGLIKPLEMLQDQPSEKLTTAMMNRFKAALEEANGEIEKFSSNRSNICCRFLTASQDKILFKDVNRRKLSDVVWKELSSLLLQVEQRMMPVSPGASWAQEDQQDADEDRRAF

Radius of gyration: 26.39 Å; Cα contacts (8 Å, |Δi|>4): 420; chains: 3; bounding box: 48×58×69 Å

Organism: Homo sapiens (NCBI:txid9606)

Nearest PDB structures (foldseek):
  6zvo-assembly1_A  TM=1.007E+00  e=6.323E-20  Homo sapiens
  6zvo-assembly2_B  TM=9.693E-01  e=3.195E-18  Homo sapiens
  6zvo-assembly3_C  TM=9.599E-01  e=8.963E-17  Homo sapiens
  6zz1-assembly2_B  TM=9.638E-01  e=8.534E-17  Homo sapiens
  6ux8-assembly1_A  TM=9.510E-01  e=3.544E-15  Homo sapiens

Foldseek 3Di:
DLVLLVLLLVLLQVQLVLLCPQDALNLLSNVSNVLSNVLNVLSVVLSVPDDADPQLVVLSVLLSVLSVVSVVLSVQRSDPVSLVVVCVVDDLQQSCVVSVVSNVVSSVSNVVRCVVTVVRDDDPDDRCVVVSRSVSSVVRVVVSD/DVLVLLVLLLVLLQVQLVLLCPQDALNLLSNVSNVVSNVLNVLSVVLSVDADADPQLVVLSVLLSVLSVVSSVLSVQVSPVVSLVVCCVPDDLQQSCVPSVVSNFVSSVSNVVSCCVHVVRPDPPPPCVVVSRSVSRVVRSVVD/DVLLVVLLVLLQVQLVLLCPADALNLLSNVSSVVSNQLNVLSVVLVVPDDPQLVVLSVQLSVLSVVSVVLSVQVSDPVSLVVVCVPDDLQQSCVPSLVSNVVSSVSNVVCCCVVVVGDHDDCPCVVVSSSVSSVVRVVVD

GO terms:
  GO:0097528 execution phase of necroptosis (P, IDA)
  GO:0005524 ATP binding (F, IDA)
  GO:0005737 cytoplasm (C, IDA)
  GO:0005886 plasma membrane (C, IDA)
  GO:0070207 protein homotrimerization (P, IDA)
  GO:0070266 necroptotic process (P, IMP)
  GO:0005515 protein binding (F, IPI)
  GO:0005829 cytosol (C, TAS)
  GO:0042802 identical protein binding (F, IPI)
  GO:0005829 cytosol (C, IDA)
  GO:0030054 cell junction (C, IDA)
  GO:0044877 protein-containing complex binding (F, IDA)
  GO:0097527 necroptotic signaling pathway (P, IMP)

Secondary structure (DSSP, 8-state):
-HHHHHHHHHHHHHHHHHHHH--SSHHHHHHHHHHHHHHHHHHHHHHT--PPPHHHHHHHHHHHHHHHHHHHHHHHHTSHHHHHHHHHT-SS--TTHHHHHHHHHHHHHHHHHHHHHH-PPPPSS---HHHHHHHHHHHHHHHH-/-HHHHHHHHHHHHHHHHHHHHH--SSHHHHHHHHHHHHHHHHHHHHHHT-----HHHHHHHHHHHHHHHHHHHHHHHHTSHHHHHHHHHH-SS--TTHHHHHHHHHHHHHHHHHHHHHH------STTHHHHHHHHHHHHHHH-/-HHHHHHHHHHHHHHHHHHH--SSHHHHHHHHHHHHHHHHHHHHHHT---HHHHHHHHHHHHHHHHHHHHHHHTTSHHHHHHHHHH-SS--TTHHHHHHHHHHHHHHHHHHHHHH-------TTHHHHHHHHHHHHHHH-

B-factor: mean 27.1, std 10.4, range [12.83, 74.2]